Protein 9EZ5 (pdb70)

Sequence (674 aa):
MNVFRIHGDNIIECERVIDLILSKINPQKVKRGFISLSCPFIEIIFKEGHDYFHWRFDMFPGFNKNTNDRWNSNILDLLSQKGSFLYETPDVIITSLNNGKEEILMAIVFCSALQAGNQAWQRSGRAYSVGRTGYPYIYIVDFVKYELNNSDRSRKKNLRFPNPAIPYSYISHSKNTGNFIVQAYFRGEEYQPKYDKKLKFFDETIFADDIADYIIAKLQHRDTSNIEQLLINKNLKMVEFLSKNTKNDNNFTYSEWESIYNGTYRITNLPSLGRFKFRKKIAEKSLSGKVKEFNNIVQRYSVGLASSDLPFGVIRKESRNDFINDVCKLYNINDMKIIKELKEDADLIVCMLKGFKPRGDDNRPDRGALPLVAMLAGENAQIFTFIYGPLIKGAINLIDQDINKLAKRNGLWKSFVSLSDFIVLDCPIIGESYNEFRLIINKNNKESILRKTSKQQNILVDPTPNHYQENDVDTVIYSIFKYIVPNCFSGMCNPPGGDWSGLSIIDNVHEFRWLSLPRVSENGKRPDHVIQILDLFEKPLLLSIVSKEKPNDLEPKIGVQLIKYIEYLFDFTPSVQRKIAGNWEFGNKSLVPNDFILLSAGAFIDYDNLTENDYEKIFEVTGCDLLIAIKNQNNPQKWVIKFKPKNTIAEKLVNYIKLNFKSNIFDTGFFHIEG

Organism: Geobacillus stearothermophilus (NCBI:txid1422)

Radius of gyration: 27.28 Å; Cα contacts (8 Å, |Δi|>4): 1435; chains: 1; bounding box: 61×77×76 Å

Secondary structure (DSSP, 8-state):
-EEEEEEESSHHHHHHHHHHHHTT---SEEEEEESSSS-EEEEEEEEETTEEEEEEEEEEES--SSSSSSSSS-TTHHHHTTT--S----SEEEEEEETTEEEEEEEEEEESS---GGGGTTTHHHHHHHHTTTS-EEEEEEE----EETTTTEEPPP----THHHHHHHHHHHHHSS-EEEEEEE-TT--GGG-GGGTT--GGGB--HHHHHHHHHHTT---HHHHHHHHHHHHHHHHHHHTTS-SSSB--HHHHHHHHTTSS-TTS-TTTTSS-------GGG--TTHHHHHHHHHHH-EEBSBTTSSEEEE-HHHHHHHHHHHHHHHT---HHHHHHHT-SS-EEEEEE--B-TTSPBPSGGGGHHHHHHHHH-TTS-EEEEE-S-B-HHHHHHHHH-HHHHHHH-HHHHHHHHH-SEEEEEE-BTTSSS-EEEEEE-HHHHHHHHH-----------SS-SS--HHHHHHHHHHIIIIITTT-SSSSSS---EETTEEEEE-SSEEEEEES--SB-SS-B--SEEEEE-SSSSSPEEEEEEE-SSGGGS-TTHHHHHHHHHHHHHTS--SEEEES----EE--S---GGGSEEEEEEEEE-SS---HHHHHHHHHHH--SEEEEEEEETTTTEEEEEEEESSHHHHHHHHHHHHT---SSB-GGGEEE--

B-factor: mean 30.25, std 11.34, range [12.51, 135.23]

Solvent-accessible surface area: 28872 Å² total; per-residue (Å²): 127,87,20,6,14,0,4,0,62,33,1,17,8,0,4,63,0,2,27,27,2,25,79,102,12,127,23,85,141,28,102,2,0,14,53,3,1,0,0,5,20,1,39,2,36,3,87,65,61,184,80,130,37,64,4,56,2,1,0,1,0,3,12,6,127,86,64,58,58,10,11,93,36,16,7,20,37,17,4,36,9,101,2,6,39,12,156,41,46,1,18,0,0,0,0,30,53,53,141,56,67,3,44,12,28,0,0,0,1,30,22,52,16,21,56,5,41,74,74,18,26,51,120,3,2,19,0,0,0,0,0,44,12,48,38,12,1,1,18,5,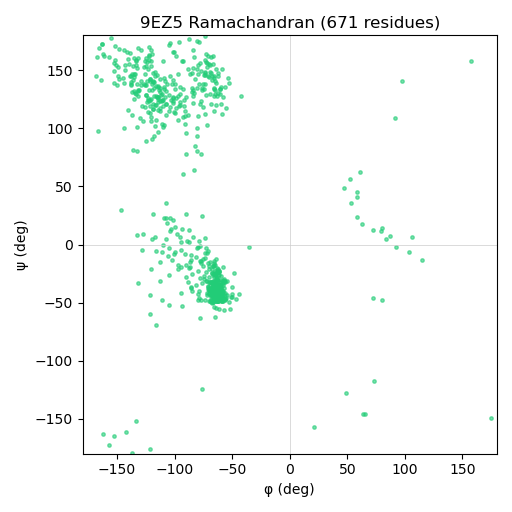1,44,0,6,39,11,68,29,79,78,106,78,21,46,99,76,104,12,98,53,5,34,6,0,4,0,4,0,9,8,10,4,15,84,86,56,72,17,13,0,0,5,2,0,50,134,2,35,2,6,21,44,183,160,21,189,88,2,151,138,18,62,83,80,0,30,14,94,22,1,4,36,0,1,4,10,45,10,28,174,117,115,9,66,114,36,43,82,93,1,20,58,39,0,18,64,0,0,48,12,5,0,130,67,46,145,74,96,63,25,3,28,26,74,18,2,74,19,23,71,94,61,85,87,147,10,27,41,8,98,39,37,38,101,13,70,0,119,30,157,30,52,156,194,14,59,33,59,96,0,133,68,0,15,62,4,0,39,122,42,1,30,1,0,2,0,12,70,7,10,0,0,1,0,30,96,138,32,4,74,69,0,0,66,38,2,11,180,30,16,118,16,120,74,61,161,56,40,145,80,2,68,79,114,31,35,0,3,0,0,0,5,45,0,7,78,106,199,11,58,17,22,109,28,12,69,0,0,0,0,0,0,1,0,7,28,14,44,93,27,17,0,0,0,0,0,6,0,18,2,80,96,39,7,2,79,36,12,84,84,68,23,64,124,3,8,172,167,37,22,0,5,34,2,0,0,2,0,0,4,0,2,1,1,4,0,36,3,74,83,78,99,181,39,51,59,54,30,36,60,3,36,123,30,4,87,31,24,29,172,127,73,50,160,112,84,108,6,86,1,61,31,60,8,102,88,20,22,83,30,1,0,20,0,0,1,20,2,0,4,36,3,0,10,36,74,11,72,14,35,145,39,99,24,43,2,8,27,101,34,1,2,0,1,28,68,156,77,39,6,14,37,0,9,24,16,21,159,53,22,173,104,2,55,63,4,52,3,5,10,6,10,75,88,48,34,171,62,30,0,0,0,0,0,10,12,61,51,120,16,141,62,5,86,93,131,6,0,64,33,1,31,96,0,0,61,30,0,9,109,43,61,1,6,0,12,85,112,106,107,57,142,53,95,46,19,110,139,67,22,83,56,109,85,25,47,31,8,0,0,0,0,0,11,15,124,109,120,33,86,151,110,55,9,118,131,10,28,83,46,1,19,0,18,0,0,0,7,0,41,17,67,90,140,98,56,52,0,16,0,56,4,58,42,93,58,104,67,0,87,122,0,4,71,39,0,78,152,57,26,147,22,143,38,7,66,34,45,32,11,91,39,100,24

Foldseek 3Di:
DWEKEKEFQFVVLSQVLVQLLCVPFPFPFWFWEAPFLQWIKIWTWGADVVRIDIYMYIYHHRFAQDQARWFVGGPCLLLLQQQLLFSAAAGIWMWTDDPQFTDTQAGEHEEAAQDADLVLLLRLSRLLSSLLRQHEYEYEYEPHDFDADQVFRDGDDDHHYQLLSLLLQLLSCVQRVHQGHYAYAHDLPPDCVPDVLCVPPDVLLHQNLVSVQSVCSVVVHDCVVSSVSRSVSSLVVSQSNQCVDDVQFFPHSVQSVCCSVPVDALQGRVCFQSAFAQEDDDPVLDADCVVVLSVLRRVAWTARGGNHQQKTKRALVRQLVSLVSVCVRVVPDDPVLSVLSNDRGMEMEGEDQQADQVAHGDSSLLRSLSSVCSRRNLPHAYEYEYEHEHEPVQVVCVVPPLVVVLVVDSNSVSCLQRHQWYWYFYDYPPDDHTDTDIDRNNVVNVVSSPDGPDDDGDDTDSGIPDDWQSSQSVVVCCLQPPQQVPDRHCPDDQNADAPAWGWDDDPWKIFIAGDQDCAHPQAGAARTWHWDPPQDVAIETEGEHEGAALVVQAFQNFVRNQVSVVSCLVHFGQWMDTPPGGIDGGDDGDDPVSYHYFYEYEYEDPPPADPVNVVVSCNRHVHQKYWYWYFDVVPTAIEIEIDGPDPVSVSVVVSSVVRSDYPRYDSVRYHYPD

Structure (mmCIF, N/CA/C/O backbone):
data_9EZ5
#
_entry.id   9EZ5
#
_cell.length_a   98.481
_cell.length_b   132.584
_cell.length_c   63.745
_cell.angle_alpha   90
_cell.angle_beta   90
_cell.angle_gamma   90
#
_symmetry.space_group_name_H-M   'P 21 21 2'
#
loop_
_entity.id
_entity.type
_entity.pdbx_description
1 polymer BsmI
2 polymer 'DNA (Bottom strand)'
3 polymer 'DNA (Top strand)'
4 non-polymer 'CHLORIDE ION'
5 non-polymer '2-(N-MORPHOLINO)-ETHANESULFONIC ACID'
6 water water
#
loop_
_atom_site.group_PDB
_atom_site.id
_atom_site.type_symbol
_atom_site.label_atom_id
_atom_site.label_alt_id
_atom_site.label_comp_id
_atom_site.label_asym_id
_atom_site.label_entity_id
_atom_site.label_seq_id
_atom_site.pdbx_PDB_ins_code
_atom_site.Cartn_x
_atom_site.Cartn_y
_atom_site.Cartn_z
_atom_site.occupancy
_atom_site.B_iso_or_equiv
_atom_site.auth_seq_id
_atom_site.auth_comp_id
_atom_site.auth_asym_id
_atom_site.auth_atom_id
_atom_site.pdbx_PDB_model_num
ATOM 1 N N . MET A 1 1 ? 26.963 -9.964 5.132 1 17.09 1 MET A N 1
ATOM 2 C CA . MET A 1 1 ? 26.676 -8.786 5.949 1 17.5 1 MET A CA 1
ATOM 3 C C . MET A 1 1 ? 26.461 -7.582 5.061 1 17.73 1 MET A C 1
ATOM 4 O O . MET A 1 1 ? 27.083 -7.494 3.997 1 19.03 1 MET A O 1
ATOM 9 N N . ASN A 1 2 ? 25.607 -6.648 5.486 1 16.19 2 ASN A N 1
ATOM 10 C CA . ASN A 1 2 ? 25.452 -5.392 4.776 1 16.16 2 ASN A CA 1
ATOM 11 C C . ASN A 1 2 ? 25.848 -4.244 5.681 1 15.78 2 ASN A C 1
ATOM 12 O O . ASN A 1 2 ? 25.577 -4.271 6.884 1 15.77 2 ASN A O 1
ATOM 17 N N . VAL A 1 3 ? 26.541 -3.253 5.116 1 15.22 3 VAL A N 1
ATOM 18 C CA . VAL A 1 3 ? 26.987 -2.103 5.892 1 15.04 3 VAL A CA 1
ATOM 19 C C . VAL A 1 3 ? 26.352 -0.834 5.345 1 15.31 3 VAL A C 1
ATOM 20 O O . VAL A 1 3 ? 26.291 -0.63 4.131 1 15.59 3 VAL A O 1
ATOM 24 N N . PHE A 1 4 ? 25.858 0.004 6.263 1 14.86 4 PHE A N 1
ATOM 25 C CA . PHE A 1 4 ? 25.236 1.289 5.995 1 14.85 4 PHE A CA 1
ATOM 26 C C . PHE A 1 4 ? 25.942 2.356 6.796 1 15.44 4 PHE A C 1
ATOM 27 O O . PHE A 1 4 ? 26.428 2.086 7.897 1 16.32 4 PHE A O 1
ATOM 35 N N . ARG A 1 5 ? 26.03 3.549 6.242 1 15.11 5 ARG A N 1
ATOM 36 C CA . ARG A 1 5 ? 26.606 4.659 6.981 1 16.22 5 ARG A CA 1
ATOM 37 C C . ARG A 1 5 ? 25.53 5.683 7.272 1 16.54 5 ARG A C 1
ATOM 38 O O . ARG A 1 5 ? 24.652 5.907 6.456 1 16.61 5 ARG A O 1
ATOM 46 N N . ILE A 1 6 ? 25.595 6.286 8.446 1 16.12 6 ILE A N 1
ATOM 47 C CA . ILE A 1 6 ? 24.68 7.331 8.852 1 15.07 6 ILE A CA 1
ATOM 48 C C . ILE A 1 6 ? 25.574 8.524 9.11 1 14.69 6 ILE A C 1
ATOM 49 O O . ILE A 1 6 ? 26.306 8.542 10.091 1 13.28 6 ILE A O 1
ATOM 54 N N . HIS A 1 7 ? 25.539 9.498 8.198 1 14.88 7 HIS A N 1
ATOM 55 C CA . HIS A 1 7 ? 26.302 10.73 8.286 1 14.97 7 HIS A CA 1
ATOM 56 C C . HIS A 1 7 ? 25.327 11.728 8.886 1 17.21 7 HIS A C 1
ATOM 57 O O . HIS A 1 7 ? 24.247 11.929 8.337 1 16.74 7 HIS A O 1
ATOM 64 N N . GLY A 1 8 ? 25.662 12.269 10.048 1 18.26 8 GLY A N 1
ATOM 65 C CA . GLY A 1 8 ? 24.766 13.185 10.727 1 19.72 8 GLY A CA 1
ATOM 66 C C . GLY A 1 8 ? 25.452 14.45 11.191 1 21.65 8 GLY A C 1
ATOM 67 O O . GLY A 1 8 ? 26.673 14.559 11.163 1 21.93 8 GLY A O 1
ATOM 68 N N . ASP A 1 9 ? 24.652 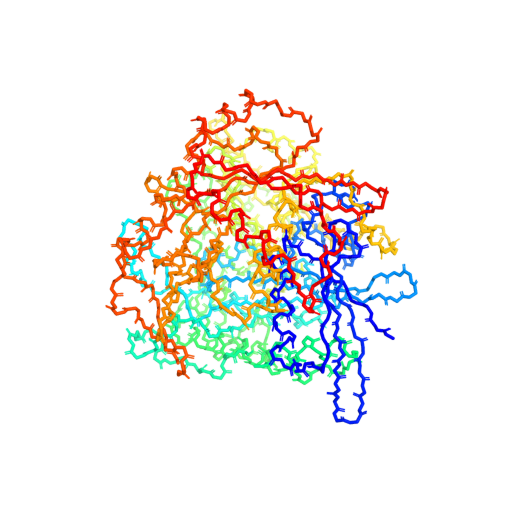15.407 11.61 1 22.79 9 ASP A N 1
ATOM 69 C CA . ASP A 1 9 ? 25.146 16.679 12.116 1 24.42 9 ASP A CA 1
ATOM 70 C C . ASP A 1 9 ? 25.838 16.479 13.484 1 22.99 9 ASP A C 1
ATOM 71 O O . ASP A 1 9 ? 26.775 17.197 13.798 1 22.76 9 ASP A O 1
ATOM 76 N N . ASN A 1 10 ? 25.42 15.453 14.246 1 21.96 10 ASN A N 1
ATOM 77 C CA . ASN A 1 10 ? 25.98 15.065 15.536 1 21.68 10 ASN A CA 1
ATOM 78 C C . ASN A 1 10 ? 25.534 13.612 15.888 1 21.77 10 ASN A C 1
ATOM 79 O O . ASN A 1 10 ? 24.716 13.032 15.173 1 21.75 10 ASN A O 1
ATOM 84 N N . ILE A 1 11 ? 26.072 13.024 16.97 1 21.77 11 ILE A N 1
ATOM 85 C CA . ILE A 1 11 ? 25.731 11.657 17.344 1 22.25 11 ILE A CA 1
ATOM 86 C C . ILE A 1 11 ? 24.241 11.483 17.666 1 22.89 11 ILE A C 1
ATOM 87 O O . ILE A 1 11 ? 23.69 10.454 17.293 1 23.31 11 ILE A O 1
ATOM 92 N N . ILE A 1 12 ? 23.558 12.496 18.27 1 22.81 12 ILE A N 1
ATOM 93 C CA . ILE A 1 12 ? 22.136 12.387 18.596 1 22.77 12 ILE A CA 1
ATOM 94 C C . ILE A 1 12 ? 21.281 12.215 17.331 1 21.56 12 ILE A C 1
ATOM 95 O O . ILE A 1 12 ? 20.392 11.383 17.325 1 20.8 12 ILE A O 1
ATOM 100 N N . GLU A 1 13 ? 21.58 12.959 16.258 1 21.58 13 GLU A N 1
ATOM 101 C CA . GLU A 1 13 ? 20.834 12.834 15.009 1 22.11 13 GLU A CA 1
ATOM 102 C C . GLU A 1 13 ? 21.053 11.435 14.4 1 22.43 13 GLU A C 1
ATOM 103 O O . GLU A 1 13 ? 20.083 10.798 13.955 1 22.7 13 GLU A O 1
ATOM 109 N N . CYS A 1 14 ? 22.31 10.937 14.425 1 21.05 14 CYS A N 1
ATOM 110 C CA . CYS A 1 14 ? 22.636 9.584 13.931 1 20.79 14 CYS A CA 1
ATOM 111 C C . CYS A 1 14 ? 21.834 8.553 14.687 1 20.98 14 CYS A C 1
ATOM 112 O O . CYS A 1 14 ? 21.151 7.723 14.07 1 21.27 14 CYS A O 1
ATOM 115 N N . GLU A 1 15 ? 21.813 8.674 16.018 1 20.66 15 GLU A N 1
ATOM 116 C CA . GLU A 1 15 ? 21.097 7.725 16.863 1 20.72 15 GLU A CA 1
ATOM 117 C C . GLU A 1 15 ? 19.588 7.772 16.709 1 21.89 15 GLU A C 1
ATOM 118 O O . GLU A 1 15 ? 18.956 6.731 16.878 1 22.28 15 GLU A O 1
ATOM 124 N N . ARG A 1 16 ? 19.015 8.91 16.274 1 22.57 16 ARG A N 1
ATOM 125 C CA . ARG A 1 16 ? 17.58 8.995 15.998 1 23.2 16 ARG A CA 1
ATOM 126 C C . ARG A 1 16 ? 17.183 8.064 14.87 1 21.55 16 ARG A C 1
ATOM 127 O O . ARG A 1 16 ? 16.118 7.473 14.935 1 21.13 16 ARG A O 1
ATOM 135 N N . VAL A 1 17 ? 18.035 7.905 13.853 1 20.6 17 VAL A N 1
ATOM 136 C CA . VAL A 1 17 ? 17.75 6.983 12.759 1 20.81 17 VAL A CA 1
ATOM 137 C C . VAL A 1 17 ? 17.772 5.525 13.26 1 20.97 17 VAL A C 1
ATOM 138 O O . VAL A 1 17 ? 16.89 4.754 12.906 1 21.48 17 VAL A O 1
ATOM 142 N N . ILE A 1 18 ? 18.751 5.171 14.122 1 20.9 18 ILE A N 1
ATOM 143 C CA . ILE A 1 18 ? 18.869 3.838 14.723 1 21.36 18 ILE A CA 1
ATOM 144 C C . ILE A 1 18 ? 17.632 3.534 15.549 1 22.23 18 ILE A C 1
ATOM 145 O O . ILE A 1 18 ? 17.079 2.462 15.407 1 22.6 18 ILE A O 1
ATOM 150 N N . ASP A 1 19 ? 17.137 4.497 16.35 1 22.59 19 ASP A N 1
ATOM 151 C CA . ASP A 1 19 ? 15.908 4.308 17.146 1 22.69 19 ASP A CA 1
ATOM 152 C C . ASP A 1 19 ? 14.711 4.043 16.267 1 21.99 19 ASP A C 1
ATOM 153 O O . ASP A 1 19 ? 13.867 3.223 16.636 1 22.85 19 ASP A O 1
ATOM 158 N N . LEU A 1 20 ? 14.611 4.709 15.107 1 20.83 20 LEU A N 1
ATOM 159 C CA . LEU A 1 20 ? 13.488 4.453 14.184 1 20.94 20 LEU A CA 1
ATOM 160 C C . LEU A 1 20 ? 13.562 3.013 13.663 1 22.12 20 LEU A C 1
ATOM 161 O O . LEU A 1 20 ? 12.556 2.318 13.624 1 22.99 20 LEU A O 1
ATOM 166 N N . ILE A 1 21 ? 14.766 2.544 13.313 1 22.09 21 ILE A N 1
ATOM 167 C CA . ILE A 1 21 ? 14.96 1.185 12.832 1 22.71 21 ILE A CA 1
ATOM 168 C C . ILE A 1 21 ? 14.608 0.19 13.942 1 23.49 21 ILE A C 1
ATOM 169 O O . ILE A 1 21 ? 13.792 -0.702 13.723 1 24.05 21 ILE A O 1
ATOM 174 N N . LEU A 1 22 ? 15.142 0.411 15.147 1 23.78 22 LEU A N 1
ATOM 175 C CA . LEU A 1 22 ? 14.921 -0.465 16.291 1 24.88 22 LEU A CA 1
ATOM 176 C C . LEU A 1 22 ? 13.48 -0.495 16.797 1 27.22 22 LEU A C 1
ATOM 177 O O . LEU A 1 22 ? 13.128 -1.429 17.52 1 27.95 22 LEU A O 1
ATOM 182 N N . SER A 1 23 ? 12.633 0.462 16.366 1 28.24 23 SER A N 1
ATOM 183 C CA . SER A 1 23 ? 11.209 0.504 16.697 1 29.25 23 SER A CA 1
ATOM 184 C C . SER A 1 23 ? 10.42 -0.586 15.929 1 30.61 23 SER A C 1
ATOM 185 O O . SER A 1 23 ? 9.326 -0.959 16.351 1 31.4 23 SER A O 1
ATOM 188 N N . LYS A 1 24 ? 10.942 -1.052 14.782 1 30.36 24 LYS A N 1
ATOM 189 C CA . LYS A 1 24 ? 10.277 -2.074 13.984 1 30.97 24 LYS A CA 1
ATOM 190 C C . LYS A 1 24 ? 11.083 -3.392 13.976 1 31.18 24 LYS A C 1
ATOM 191 O O . LYS A 1 24 ? 10.507 -4.471 13.901 1 31.01 24 LYS A O 1
ATOM 197 N N . ILE A 1 25 ? 12.406 -3.298 14.067 1 31.68 25 ILE A N 1
ATOM 198 C CA . ILE A 1 25 ? 13.261 -4.469 14.128 1 32.91 25 ILE A CA 1
ATOM 199 C C . ILE A 1 25 ? 13.426 -4.839 15.592 1 33.95 25 ILE A C 1
ATOM 200 O O . ILE A 1 25 ? 13.852 -3.987 16.381 1 34.71 25 ILE A O 1
ATOM 205 N N . ASN A 1 26 ? 13.155 -6.095 15.951 1 33.88 26 ASN A N 1
ATOM 206 C CA . ASN A 1 26 ? 13.461 -6.565 17.291 1 34.71 26 ASN A CA 1
ATOM 207 C C . ASN A 1 26 ? 14.651 -7.529 17.083 1 33.93 26 ASN A C 1
ATOM 208 O O . ASN A 1 26 ? 14.483 -8.638 16.561 1 34.19 26 ASN A O 1
ATOM 213 N N . PRO A 1 27 ? 15.873 -7.081 17.4 1 32.78 27 PRO A N 1
ATOM 214 C CA . PRO A 1 27 ? 17.047 -7.906 17.102 1 32.45 27 PRO A CA 1
ATOM 215 C C . PRO A 1 27 ? 17.29 -9.08 18.052 1 32.23 27 PRO A C 1
ATOM 216 O O . PRO A 1 27 ? 16.968 -9.02 19.233 1 33.17 27 PRO A O 1
ATOM 220 N N . GLN A 1 28 ? 17.872 -10.141 17.527 1 30.9 28 GLN A N 1
ATOM 221 C CA . GLN A 1 28 ? 18.254 -11.32 18.297 1 30.8 28 GLN A CA 1
ATOM 222 C C . GLN A 1 28 ? 19.568 -11.007 19.05 1 30.27 28 GLN A C 1
ATOM 223 O O . GLN A 1 28 ? 19.747 -11.437 20.198 1 30.06 28 GLN A O 1
ATOM 229 N N . LYS A 1 29 ? 20.51 -10.287 18.367 1 29.13 29 LYS A N 1
ATOM 230 C CA . LYS A 1 29 ? 21.807 -9.889 18.897 1 28.69 29 LYS A CA 1
ATOM 231 C C . LYS A 1 29 ? 22.106 -8.448 18.484 1 26.86 29 LYS A C 1
ATOM 232 O O . LYS A 1 29 ? 21.822 -8.05 17.351 1 26.03 29 LYS A O 1
ATOM 238 N N . VAL A 1 30 ? 22.653 -7.662 19.423 1 25.94 30 VAL A N 1
ATOM 239 C CA . VAL A 1 30 ? 23.033 -6.259 19.2 1 25.71 30 VAL A CA 1
ATOM 240 C C . VAL A 1 30 ? 24.418 -6.072 19.795 1 24.55 30 VAL A C 1
ATOM 241 O O . VAL A 1 30 ? 24.619 -6.425 20.962 1 23.62 30 VAL A O 1
ATOM 245 N N . LYS A 1 31 ? 25.352 -5.474 19.011 1 24.18 31 LYS A N 1
ATOM 246 C CA . LYS A 1 31 ? 26.699 -5.157 19.441 1 24.26 31 LYS A CA 1
ATOM 247 C C . LYS A 1 31 ? 27.012 -3.678 19.119 1 23.11 31 LYS A C 1
ATOM 248 O O . LYS A 1 31 ? 26.66 -3.172 18.051 1 22.36 31 LYS A O 1
ATOM 254 N N . ARG A 1 32 ? 27.641 -2.981 20.057 1 22.4 32 ARG A N 1
ATOM 255 C CA . ARG A 1 32 ? 28.021 -1.591 19.849 1 22.38 32 ARG A CA 1
ATOM 256 C C . ARG A 1 32 ? 29.505 -1.399 20.096 1 22.54 32 ARG A C 1
ATOM 257 O O . ARG A 1 32 ? 30.117 -2.151 20.844 1 22.09 32 ARG A O 1
ATOM 265 N N . GLY A 1 33 ? 30.074 -0.392 19.463 1 22.19 33 GLY A N 1
ATOM 266 C CA . GLY A 1 33 ? 31.487 -0.081 19.627 1 21.57 33 GLY A CA 1
ATOM 267 C C . GLY A 1 33 ? 31.923 1.029 18.695 1 20.26 33 GLY A C 1
ATOM 268 O O . GLY A 1 33 ? 31.104 1.863 18.302 1 19.45 33 GLY A O 1
ATOM 269 N N . PHE A 1 34 ? 33.186 1.007 18.268 1 18.99 34 PHE A N 1
ATOM 270 C CA . PHE A 1 34 ? 33.704 2.031 17.359 1 18.87 34 PHE A CA 1
ATOM 271 C C . PHE A 1 34 ? 34.462 1.354 16.219 1 18.77 34 PHE A C 1
ATOM 272 O O . PHE A 1 34 ? 35.23 0.44 16.478 1 18.89 34 PHE A O 1
ATOM 280 N N . ILE A 1 35 ? 34.295 1.81 14.984 1 18.45 35 ILE A N 1
ATOM 281 C CA . ILE A 1 35 ? 35.127 1.317 13.864 1 18.82 35 ILE A CA 1
ATOM 282 C C . ILE A 1 35 ? 36.405 2.195 13.716 1 18.14 35 ILE A C 1
ATOM 283 O O . ILE A 1 35 ? 37.371 1.803 13.044 1 18.02 35 ILE A O 1
ATOM 288 N N . SER A 1 36 ? 36.383 3.407 14.314 1 17.23 36 SER A N 1
ATOM 289 C CA . SER A 1 36 ? 37.453 4.387 14.37 1 17.04 36 SER A CA 1
ATOM 290 C C . SER A 1 36 ? 37.183 5.246 15.627 1 16.58 36 SER A C 1
ATOM 291 O O . SER A 1 36 ? 36.175 5.044 16.297 1 15.83 36 SER A O 1
ATOM 294 N N . LEU A 1 37 ? 38.063 6.196 15.939 1 16.38 37 LEU A N 1
ATOM 295 C CA . LEU A 1 37 ? 37.902 7.05 17.111 1 16.74 37 LEU A CA 1
ATOM 296 C C . LEU A 1 37 ? 36.673 7.944 17.026 1 16.91 37 LEU A C 1
ATOM 297 O O . LEU A 1 37 ? 36.036 8.207 18.031 1 17.58 37 LEU A O 1
ATOM 302 N N . SER A 1 38 ? 36.318 8.385 15.82 1 16.72 38 SER A N 1
ATOM 303 C CA . SER A 1 38 ? 35.192 9.291 15.552 1 16.43 38 SER A CA 1
ATOM 304 C C . SER A 1 38 ? 33.908 8.594 15.188 1 16.34 38 SER A C 1
ATOM 305 O O . SER A 1 38 ? 32.877 9.241 15.177 1 15.76 38 SER A O 1
ATOM 308 N N . CYS A 1 39 ? 33.978 7.327 14.751 1 16.23 39 CYS A N 1
ATOM 309 C CA . CYS A 1 39 ? 32.83 6.639 14.196 1 16.48 39 CYS A CA 1
ATOM 310 C C . CYS A 1 39 ? 32.327 5.472 14.997 1 15.68 39 CYS A C 1
ATOM 311 O O . CYS A 1 39 ? 32.802 4.368 14.807 1 15.05 39 CYS A O 1
ATOM 314 N N . PRO A 1 40 ? 31.307 5.677 15.834 1 15.52 40 PRO A N 1
ATOM 315 C CA . PRO A 1 40 ? 30.706 4.532 16.528 1 15.1 40 PRO A CA 1
ATOM 316 C C . PRO A 1 40 ? 29.913 3.658 15.548 1 15.11 40 PRO A C 1
ATOM 317 O O . PRO A 1 40 ? 29.552 4.096 14.443 1 14.77 40 PRO A O 1
ATOM 321 N N . PHE A 1 41 ? 29.632 2.432 15.962 1 14.89 41 PHE A N 1
ATOM 322 C CA . PHE A 1 41 ? 28.824 1.545 15.164 1 15.57 41 PHE A CA 1
ATOM 323 C C . PHE A 1 41 ? 27.792 0.844 16.034 1 15.41 41 PHE A C 1
ATOM 324 O O . PHE A 1 41 ? 27.97 0.726 17.254 1 15.65 41 PHE A O 1
ATOM 332 N N . ILE A 1 42 ? 26.743 0.329 15.373 1 14.47 42 ILE A N 1
ATOM 333 C CA . ILE A 1 42 ? 25.774 -0.593 15.942 1 14.51 42 ILE A CA 1
ATOM 334 C C . ILE A 1 42 ? 25.63 -1.73 14.946 1 15.4 42 ILE A C 1
ATOM 335 O O . ILE A 1 42 ? 25.436 -1.492 13.752 1 15.44 42 ILE A O 1
ATOM 340 N N . GLU A 1 43 ? 25.788 -2.959 15.436 1 16.01 43 GLU A N 1
ATOM 341 C CA . GLU A 1 43 ? 25.707 -4.186 14.662 1 17.48 43 GLU A CA 1
ATOM 342 C C . GLU A 1 43 ? 24.492 -4.983 15.15 1 18.88 43 GLU A C 1
ATOM 343 O O . GLU A 1 43 ? 24.327 -5.205 16.35 1 18.76 43 GLU A O 1
ATOM 349 N N . ILE A 1 44 ? 23.616 -5.37 14.227 1 19.66 44 ILE A N 1
ATOM 350 C CA . ILE A 1 44 ? 22.407 -6.119 14.581 1 20.63 44 ILE A CA 1
ATOM 351 C C . ILE A 1 44 ? 22.229 -7.387 13.75 1 21.66 44 ILE A C 1
ATOM 352 O O . ILE A 1 44 ? 22.523 -7.42 12.54 1 21.34 44 ILE A O 1
ATOM 357 N N . ILE A 1 45 ? 21.761 -8.445 14.442 1 21.93 45 ILE A N 1
ATOM 358 C CA . ILE A 1 45 ? 21.384 -9.709 13.844 1 22.75 45 ILE A CA 1
ATOM 359 C C . ILE A 1 45 ? 19.899 -9.766 14.098 1 21.64 45 ILE A C 1
ATOM 360 O O . ILE A 1 45 ? 19.459 -9.631 15.244 1 21.41 45 ILE A O 1
ATOM 365 N N . PHE A 1 46 ? 19.121 -9.894 13.036 1 20.52 46 PHE A N 1
ATOM 366 C CA . PHE A 1 46 ? 17.673 -9.982 13.157 1 19.74 46 PHE A CA 1
ATOM 367 C C . PHE A 1 46 ? 17.108 -10.947 12.109 1 18.92 46 PHE A C 1
ATOM 368 O O . PHE A 1 46 ? 17.817 -11.328 11.184 1 18.39 46 PHE A O 1
ATOM 376 N N . LYS A 1 47 ? 15.84 -11.334 12.245 1 18.96 47 LYS A N 1
ATOM 377 C CA . LYS A 1 47 ? 15.219 -12.222 11.275 1 19.56 47 LYS A CA 1
ATOM 378 C C . LYS A 1 47 ? 13.832 -11.783 10.897 1 19.84 47 LYS A C 1
ATOM 379 O O . LYS A 1 47 ? 13.159 -11.095 11.66 1 20.77 47 LYS A O 1
ATOM 385 N N . GLU A 1 48 ? 13.413 -12.162 9.7 1 18.99 48 GLU A N 1
ATOM 386 C CA . GLU A 1 48 ? 12.081 -11.948 9.186 1 18.94 48 GLU A CA 1
ATOM 387 C C . GLU A 1 48 ? 11.655 -13.365 8.945 1 19.17 48 GLU A C 1
ATOM 388 O O . GLU A 1 48 ? 12.003 -13.965 7.917 1 18.9 48 GLU A O 1
ATOM 394 N N . GLY A 1 49 ? 11.039 -13.947 9.965 1 19.1 49 GLY A N 1
ATOM 395 C CA . GLY A 1 49 ? 10.633 -15.344 9.917 1 19.01 49 GLY A CA 1
ATOM 396 C C . GLY A 1 49 ? 11.838 -16.241 10.041 1 18.99 49 GLY A C 1
ATOM 397 O O . GLY A 1 49 ? 12.515 -16.215 11.067 1 19.63 49 GLY A O 1
ATOM 398 N N . HIS A 1 50 ? 12.107 -17.051 8.991 1 18.19 50 HIS A N 1
ATOM 399 C CA . HIS A 1 50 ? 13.276 -17.921 8.89 1 18.15 50 HIS A CA 1
ATOM 400 C C . HIS A 1 50 ? 14.515 -17.162 8.276 1 18.42 50 HIS A C 1
ATOM 401 O O . HIS A 1 50 ? 15.627 -17.679 8.355 1 19.12 50 HIS A O 1
ATOM 408 N N . ASP A 1 51 ? 14.298 -16.032 7.577 1 17.86 51 ASP A N 1
ATOM 409 C CA . ASP A 1 51 ? 15.344 -15.242 6.897 1 18.79 51 ASP A CA 1
ATOM 410 C C . ASP A 1 51 ? 16.164 -14.315 7.824 1 18.9 51 ASP A C 1
ATOM 411 O O . ASP A 1 51 ? 15.667 -13.277 8.264 1 18.39 51 ASP A O 1
ATOM 416 N N . TYR A 1 52 ? 17.452 -14.64 8.036 1 18.63 52 TYR A N 1
ATOM 417 C CA . TYR A 1 52 ? 18.31 -13.824 8.89 1 18.99 52 TYR A CA 1
ATOM 418 C C . TYR A 1 52 ? 19.003 -12.697 8.127 1 18.51 52 TYR A C 1
ATOM 419 O O . TYR A 1 52 ? 19.284 -12.823 6.934 1 18.44 52 TYR A O 1
ATOM 428 N N . PHE A 1 53 ? 19.281 -11.607 8.83 1 17.95 53 PHE A N 1
ATOM 429 C CA . PHE A 1 53 ? 19.974 -10.44 8.298 1 19.06 53 PHE A CA 1
ATOM 430 C C . PHE A 1 53 ? 21.021 -9.983 9.286 1 18.86 53 PHE A C 1
ATOM 431 O O . PHE A 1 53 ? 20.826 -10.062 10.5 1 20 53 PHE A O 1
ATOM 439 N N . HIS A 1 54 ? 22.143 -9.515 8.765 1 16.92 54 HIS A N 1
ATOM 440 C CA . HIS A 1 54 ? 23.238 -9.05 9.582 1 16.01 54 HIS A CA 1
ATOM 441 C C . HIS A 1 54 ? 23.595 -7.691 9.032 1 15 54 HIS A C 1
ATOM 442 O O . HIS A 1 54 ? 24.068 -7.601 7.901 1 14.92 54 HIS A O 1
ATOM 449 N N . TRP A 1 55 ? 23.278 -6.626 9.797 1 13.59 55 TRP A N 1
ATOM 450 C CA . TRP A 1 55 ? 23.544 -5.273 9.383 1 14.39 55 TRP A CA 1
ATOM 451 C C . TRP A 1 55 ? 24.476 -4.567 10.332 1 14.73 55 TRP A C 1
ATOM 452 O O . TRP A 1 55 ? 24.397 -4.762 11.546 1 15.45 55 TRP A O 1
ATOM 463 N N . ARG A 1 56 ? 25.287 -3.671 9.786 1 13.92 56 ARG A N 1
ATOM 464 C CA . ARG A 1 56 ? 26.14 -2.826 10.61 1 13.35 56 ARG A CA 1
ATOM 465 C C . ARG A 1 56 ? 25.959 -1.376 10.119 1 14.15 56 ARG A C 1
ATOM 466 O O . ARG A 1 56 ? 25.902 -1.121 8.911 1 14.33 56 ARG A O 1
ATOM 474 N N . PHE A 1 57 ? 25.762 -0.463 11.072 1 13.74 57 PHE A N 1
ATOM 475 C CA . PHE A 1 57 ? 25.554 0.947 10.83 1 14.3 57 PHE A CA 1
ATOM 476 C C . PHE A 1 57 ? 26.76 1.68 11.417 1 15.35 57 PHE A C 1
ATOM 477 O O . PHE A 1 57 ? 27.005 1.608 12.626 1 15.84 57 PHE A O 1
ATOM 485 N N . ASP A 1 58 ? 27.537 2.342 10.547 1 14.98 58 ASP A N 1
ATOM 486 C CA . ASP A 1 58 ? 28.718 3.089 10.947 1 14.46 58 ASP A CA 1
ATOM 487 C C . ASP A 1 58 ? 28.302 4.559 10.922 1 15.33 58 ASP A C 1
ATOM 488 O O . ASP A 1 58 ? 27.747 5.04 9.935 1 15.64 58 ASP A O 1
ATOM 493 N N . MET A 1 59 ? 28.479 5.238 12.044 1 15.28 59 MET A N 1
ATOM 494 C CA . MET A 1 59 ? 28.016 6.605 12.208 1 16.04 59 MET A CA 1
ATOM 495 C C . MET A 1 59 ? 29.11 7.625 12.022 1 16.88 59 MET A C 1
ATOM 496 O O . MET A 1 59 ? 30.183 7.451 12.563 1 18.32 59 MET A O 1
ATOM 501 N N . PHE A 1 60 ? 28.85 8.682 11.25 1 16.74 60 PHE A N 1
ATOM 502 C CA . PHE A 1 60 ? 29.817 9.758 10.97 1 16.32 60 PHE A CA 1
ATOM 503 C C . PHE A 1 60 ? 29.269 11.096 11.501 1 16.8 60 PHE A C 1
ATOM 504 O O . PHE A 1 60 ? 28.558 11.822 10.807 1 15.7 60 PHE A O 1
ATOM 512 N N . PRO A 1 61 ? 29.631 11.452 12.739 1 18.18 61 PRO A N 1
ATOM 513 C CA . PRO A 1 61 ? 29.091 12.68 13.342 1 18.43 61 PRO A CA 1
ATOM 514 C C . PRO A 1 61 ? 29.842 13.962 12.982 1 18.58 61 PRO A C 1
ATOM 515 O O . PRO A 1 61 ? 31.045 14.035 13.139 1 18.79 61 PRO A O 1
ATOM 519 N N . GLY A 1 62 ? 29.091 14.987 12.577 1 18.18 62 GLY A N 1
ATOM 520 C CA . GLY A 1 62 ? 29.631 16.286 12.234 1 17.67 62 GLY A CA 1
ATOM 521 C C . GLY A 1 62 ? 29.954 16.393 10.768 1 18.46 62 GLY A C 1
ATOM 522 O O . GLY A 1 62 ? 30.929 15.792 10.313 1 20.64 62 GLY A O 1
ATOM 523 N N . PHE A 1 63 ? 29.175 17.178 10.023 1 17.76 63 PHE A N 1
ATOM 524 C CA . PHE A 1 63 ? 29.428 17.354 8.603 1 18.28 63 PHE A CA 1
ATOM 525 C C . PHE A 1 63 ? 30.582 18.32 8.344 1 20.24 63 PHE A C 1
ATOM 526 O O . PHE A 1 63 ? 30.865 19.205 9.164 1 19.82 63 PHE A O 1
ATOM 534 N N . ASN A 1 64 ? 31.21 18.194 7.17 1 21.59 64 ASN A N 1
ATOM 535 C CA . ASN A 1 64 ? 32.227 19.161 6.742 1 23.17 64 ASN A CA 1
ATOM 536 C C . ASN A 1 64 ? 31.533 20.456 6.334 1 27.27 64 ASN A C 1
ATOM 537 O O . ASN A 1 64 ? 30.436 20.425 5.752 1 26.88 64 ASN A O 1
ATOM 542 N N . LYS A 1 65 ? 32.212 21.575 6.541 1 30.72 65 LYS A N 1
ATOM 543 C CA . LYS A 1 65 ? 31.761 22.865 6.015 1 34.95 65 LYS A CA 1
ATOM 544 C C . LYS A 1 65 ? 32.464 23.147 4.621 1 38.79 65 LYS A C 1
ATOM 545 O O . LYS A 1 65 ? 32.222 24.197 4.035 1 39.36 65 LYS A O 1
ATOM 551 N N . ASN A 1 66 ? 33.303 22.195 4.096 1 40.86 66 ASN A N 1
ATOM 552 C CA . ASN A 1 66 ? 34.004 22.255 2.797 1 42.85 66 ASN A CA 1
ATOM 553 C C . ASN A 1 66 ? 34.487 20.821 2.344 1 42.96 66 ASN A C 1
ATOM 554 O O . ASN A 1 66 ? 33.956 19.837 2.848 1 43.48 66 ASN A O 1
ATOM 559 N N . THR A 1 67 ? 35.426 20.686 1.379 1 42.34 67 THR A N 1
ATOM 560 C CA . THR A 1 67 ? 35.82 19.36 0.876 1 41.95 67 THR A CA 1
ATOM 561 C C . THR A 1 67 ? 36.716 18.525 1.82 1 40.73 67 THR A C 1
ATOM 562 O O . THR A 1 67 ? 36.671 17.302 1.732 1 40.44 67 THR A O 1
ATOM 564 N N . ASN A 1 68 ? 37.519 19.16 2.709 1 39.4 68 ASN A N 1
ATOM 565 C CA . ASN A 1 68 ? 38.384 18.393 3.614 1 38.07 68 ASN A CA 1
ATOM 566 C C . ASN A 1 68 ? 38.582 19.04 4.989 1 36.33 68 ASN A C 1
ATOM 567 O O . ASN A 1 68 ? 39.599 18.812 5.626 1 37.06 68 ASN A O 1
ATOM 569 N N . ASP A 1 69 ? 37.587 19.794 5.449 1 34.35 69 ASP A N 1
ATOM 570 C CA . ASP A 1 69 ? 37.482 20.475 6.743 1 33.16 69 ASP A CA 1
ATOM 571 C C . ASP A 1 69 ? 37.613 19.491 7.958 1 30.68 69 ASP A C 1
ATOM 572 O O . ASP A 1 69 ? 38.436 19.682 8.847 1 30.83 69 ASP A O 1
ATOM 577 N N . ARG A 1 70 ? 36.765 18.469 8.009 1 28.17 70 ARG A N 1
ATOM 578 C CA . ARG A 1 70 ? 36.768 17.479 9.079 1 26.04 70 ARG A CA 1
ATOM 579 C C . ARG A 1 70 ? 37.13 16.13 8.448 1 24.52 70 ARG A C 1
ATOM 580 O O . ARG A 1 70 ? 38.234 15.644 8.622 1 24.2 70 ARG A O 1
ATOM 588 N N . TRP A 1 71 ? 36.236 15.577 7.641 1 23.19 71 TRP A N 1
ATOM 589 C CA . TRP A 1 71 ? 36.436 14.333 6.925 1 21.66 71 TRP A CA 1
ATOM 590 C C . TRP A 1 71 ? 37.27 14.603 5.655 1 22.05 71 TRP A C 1
ATOM 591 O O . TRP A 1 71 ? 37.211 15.696 5.1 1 21.74 71 TRP A O 1
ATOM 602 N N . ASN A 1 72 ? 38.047 13.597 5.205 1 22.84 72 ASN A N 1
ATOM 603 C CA . ASN A 1 72 ? 38.947 13.649 4.047 1 23.82 72 ASN A CA 1
ATOM 604 C C . ASN A 1 72 ? 38.196 13.86 2.74 1 23.85 72 ASN A C 1
ATOM 605 O O . ASN A 1 72 ? 38.744 14.445 1.814 1 24.69 72 ASN A O 1
ATOM 610 N N . SER A 1 73 ? 36.918 13.462 2.685 1 22.96 73 SER A N 1
ATOM 611 C CA . SER A 1 73 ? 36.026 13.756 1.575 1 22.06 73 SER A CA 1
ATOM 612 C C . SER A 1 73 ? 34.634 14.109 2.122 1 20.92 73 SER A C 1
ATOM 613 O O . SER A 1 73 ? 34.307 13.768 3.257 1 20.69 73 SER A O 1
ATOM 616 N N . ASN A 1 74 ? 33.86 14.877 1.35 1 20.16 74 ASN A N 1
ATOM 617 C CA . ASN A 1 74 ? 32.573 15.369 1.766 1 19.53 74 ASN A CA 1
ATOM 618 C C . ASN A 1 74 ? 31.458 14.52 1.181 1 19.76 74 ASN A C 1
ATOM 619 O O . ASN A 1 74 ? 31.227 14.575 -0.031 1 19.63 74 ASN A O 1
ATOM 624 N N . ILE A 1 75 ? 30.708 13.784 2.045 1 19.26 75 ILE A N 1
ATOM 625 C CA . ILE A 1 75 ? 29.56 13.007 1.594 1 19.07 75 ILE A CA 1
ATOM 626 C C . ILE A 1 75 ? 28.527 13.904 0.862 1 19.05 75 ILE A C 1
ATOM 627 O O . ILE A 1 75 ? 27.873 13.448 -0.084 1 19.7 75 ILE A O 1
ATOM 632 N N . LEU A 1 76 ? 28.421 15.176 1.273 1 18.33 76 LEU A N 1
ATOM 633 C CA . LEU A 1 76 ? 27.486 16.139 0.687 1 18.31 76 LEU A CA 1
ATOM 634 C C . LEU A 1 76 ? 27.752 16.393 -0.786 1 18.97 76 LEU A C 1
ATOM 635 O O . LEU A 1 76 ? 26.842 16.827 -1.478 1 18.89 76 LEU A O 1
ATOM 640 N N . ASP A 1 77 ? 29 16.146 -1.275 1 19.6 77 ASP A N 1
ATOM 641 C CA . ASP A 1 77 ? 29.372 16.277 -2.693 1 20.26 77 ASP A CA 1
ATOM 642 C C . ASP A 1 77 ? 28.513 15.347 -3.566 1 19.46 77 ASP A C 1
ATOM 643 O O . ASP A 1 77 ? 28.298 15.645 -4.739 1 18.87 77 ASP A O 1
ATOM 648 N N . LEU A 1 78 ? 28.014 14.231 -3.004 1 19.02 78 LEU A N 1
ATOM 649 C CA . LEU A 1 78 ? 27.127 13.35 -3.762 1 19.31 78 LEU A CA 1
ATOM 650 C C . LEU A 1 78 ? 25.811 14.059 -4.119 1 19.27 78 LEU A C 1
ATOM 651 O O . LEU A 1 78 ? 25.23 13.752 -5.162 1 19.89 78 LEU A O 1
ATOM 656 N N . LEU A 1 79 ? 25.368 15.033 -3.287 1 18.38 79 LEU A N 1
ATOM 657 C CA . LEU A 1 79 ? 24.163 15.799 -3.555 1 18.56 79 LEU A CA 1
ATOM 658 C C . LEU A 1 79 ? 24.487 16.895 -4.604 1 19.4 79 LEU A C 1
ATOM 659 O O . LEU A 1 79 ? 23.767 17.043 -5.593 1 18.9 79 LEU A O 1
ATOM 664 N N . SER A 1 80 ? 25.595 17.618 -4.428 1 19.87 80 SER A N 1
ATOM 665 C CA . SER A 1 80 ? 26.002 18.662 -5.385 1 21.16 80 SER A CA 1
ATOM 666 C C . SER A 1 80 ? 26.189 18.076 -6.807 1 21.23 80 SER A C 1
ATOM 667 O O . SER A 1 80 ? 25.894 18.767 -7.793 1 21.8 80 SER A O 1
ATOM 670 N N . GLN A 1 81 ? 26.683 16.827 -6.898 1 19.88 81 GLN A N 1
ATOM 671 C CA . GLN A 1 81 ? 26.899 16.115 -8.161 1 20.91 81 GLN A CA 1
ATOM 672 C C . GLN A 1 81 ? 25.605 15.825 -8.898 1 21.87 81 GLN A C 1
ATOM 673 O O . GLN A 1 81 ? 25.644 15.584 -10.103 1 22.43 81 GLN A O 1
ATOM 679 N N . LYS A 1 82 ? 24.483 15.734 -8.169 1 21.65 82 LYS A N 1
ATOM 680 C CA . LYS A 1 82 ? 23.184 15.472 -8.764 1 21.75 82 LYS A CA 1
ATOM 681 C C . LYS A 1 82 ? 22.289 16.729 -8.873 1 21.51 82 LYS A C 1
ATOM 682 O O . LYS A 1 82 ? 21.1 16.606 -9.159 1 22.75 82 LYS A O 1
ATOM 688 N N . GLY A 1 83 ? 22.86 17.923 -8.688 1 19.97 83 GLY A N 1
ATOM 689 C CA . GLY A 1 83 ? 22.096 19.15 -8.829 1 19.27 83 GLY A CA 1
ATOM 690 C C . GLY A 1 83 ? 21.715 19.903 -7.571 1 18.88 83 GLY A C 1
ATOM 691 O O . GLY A 1 83 ? 20.98 20.892 -7.668 1 18.24 83 GLY A O 1
ATOM 692 N N . SER A 1 84 ? 22.205 19.478 -6.384 1 18.87 84 SER A N 1
ATOM 693 C CA . SER A 1 84 ? 21.909 20.256 -5.171 1 19.49 84 SER A CA 1
ATOM 694 C C . SER A 1 84 ? 22.882 21.464 -5.115 1 21.01 84 SER A C 1
ATOM 695 O O . SER A 1 84 ? 23.897 21.42 -4.416 1 21.32 84 SER A O 1
ATOM 698 N N . PHE A 1 85 ? 22.575 22.536 -5.868 1 21.74 85 PHE A N 1
ATOM 699 C CA . PHE A 1 85 ? 23.465 23.697 -5.966 1 22.6 85 PHE A CA 1
ATOM 700 C C . PHE A 1 85 ? 23.353 24.697 -4.809 1 23.76 85 PHE A C 1
ATOM 701 O O . PHE A 1 85 ? 24.168 25.612 -4.748 1 23.65 85 PHE A O 1
ATOM 709 N N . LEU A 1 86 ? 22.34 24.577 -3.934 1 24.7 86 LEU A N 1
ATOM 710 C CA . LEU A 1 86 ? 22.262 25.479 -2.784 1 26.62 86 LEU A CA 1
ATOM 711 C C . LEU A 1 86 ? 23.142 24.922 -1.684 1 30.35 86 LEU A C 1
ATOM 712 O O . LEU A 1 86 ? 23.425 23.717 -1.659 1 30.23 86 LEU A O 1
ATOM 717 N N . TYR A 1 87 ? 23.663 25.791 -0.822 1 33.57 87 TYR A N 1
ATOM 718 C CA . TYR A 1 87 ? 24.567 25.336 0.25 1 37.39 87 TYR A CA 1
ATOM 719 C C . TYR A 1 87 ? 23.612 24.857 1.312 1 38.45 87 TYR A C 1
ATOM 720 O O . TYR A 1 87 ? 23.179 25.662 2.149 1 39.01 87 TYR A O 1
ATOM 729 N N . GLU A 1 88 ? 23.158 23.575 1.191 1 37.92 88 GLU A N 1
ATOM 730 C CA . GLU A 1 88 ? 22.121 23.034 2.083 1 36.56 88 GLU A CA 1
ATOM 731 C C . GLU A 1 88 ? 22.477 21.718 2.634 1 35 88 GLU A C 1
ATOM 732 O O . GLU A 1 88 ? 22.912 20.821 1.907 1 36.21 88 GLU A O 1
ATOM 738 N N . THR A 1 89 ? 22.305 21.586 3.939 1 32.72 89 THR A N 1
ATOM 739 C CA . THR A 1 89 ? 22.682 20.362 4.625 1 30.97 89 THR A CA 1
ATOM 740 C C . THR A 1 89 ? 21.496 19.76 5.359 1 27.65 89 THR A C 1
ATOM 741 O O . THR A 1 89 ? 20.894 20.414 6.215 1 27.32 89 THR A O 1
ATOM 745 N N . PRO A 1 90 ? 21.165 18.492 5.077 1 25.03 90 PRO A N 1
ATOM 746 C CA . PRO A 1 90 ? 20.114 17.834 5.875 1 23.27 90 PRO A CA 1
ATOM 747 C C . PRO A 1 90 ? 20.626 17.485 7.288 1 21.31 90 PRO A C 1
ATOM 748 O O . PRO A 1 90 ? 21.797 17.73 7.596 1 21.29 90 PRO A O 1
ATOM 752 N N . ASP A 1 91 ? 19.783 16.887 8.14 1 19.79 91 ASP A N 1
ATOM 753 C CA . ASP A 1 91 ? 20.24 16.451 9.458 1 18.91 91 ASP A CA 1
ATOM 754 C C . ASP A 1 91 ? 21 15.128 9.366 1 19.07 91 ASP A C 1
ATOM 755 O O . ASP A 1 91 ? 22.039 14.976 10.004 1 19.59 91 ASP A O 1
ATOM 760 N N . VAL A 1 92 ? 20.488 14.17 8.559 1 18 92 VAL A N 1
ATOM 761 C CA . VAL A 1 92 ? 21.125 12.86 8.362 1 17.24 92 VAL A CA 1
ATOM 762 C C . VAL A 1 92 ? 21.125 12.493 6.879 1 16.44 92 VAL A C 1
ATOM 763 O O . VAL A 1 92 ? 20.173 12.8 6.175 1 16.88 92 VAL A O 1
ATOM 767 N N . ILE A 1 93 ? 22.157 11.786 6.422 1 15.7 93 ILE A N 1
ATOM 768 C CA . ILE A 1 93 ? 22.227 11.146 5.115 1 15.57 93 ILE A CA 1
ATOM 769 C C . ILE A 1 93 ? 22.485 9.658 5.408 1 14.66 93 ILE A C 1
ATOM 770 O O . ILE A 1 93 ? 23.481 9.351 6.059 1 14.87 93 ILE A O 1
ATOM 775 N N . ILE A 1 94 ? 21.672 8.746 4.881 1 14.13 94 ILE A N 1
ATOM 776 C CA . ILE A 1 94 ? 21.9 7.312 5.048 1 14.3 94 ILE A CA 1
ATOM 777 C C . ILE A 1 94 ? 22.429 6.747 3.755 1 15.42 94 ILE A C 1
ATOM 778 O O . ILE A 1 94 ? 21.84 7 2.715 1 15.49 94 ILE A O 1
ATOM 783 N N . THR A 1 95 ? 23.558 5.998 3.802 1 15.35 95 THR A N 1
ATOM 784 C CA . THR A 1 95 ? 24.153 5.427 2.601 1 15.91 95 THR A CA 1
ATOM 785 C C . THR A 1 95 ? 24.275 3.894 2.675 1 17.06 95 THR A C 1
ATOM 786 O O . THR A 1 95 ? 24.256 3.303 3.746 1 16.83 95 THR A O 1
ATOM 790 N N . SER A 1 96 ? 24.39 3.265 1.524 1 18.08 96 SER A N 1
ATOM 791 C CA . SER A 1 96 ? 24.652 1.854 1.395 1 19.49 96 SER A CA 1
ATOM 792 C C . SER A 1 96 ? 26.105 1.728 0.917 1 20.9 96 SER A C 1
ATOM 793 O O . SER A 1 96 ? 26.5 2.425 -0.021 1 20.99 96 SER A O 1
ATOM 796 N N . LEU A 1 97 ? 26.903 0.858 1.544 1 21.96 97 LEU A N 1
ATOM 797 C CA . LEU A 1 97 ? 28.279 0.616 1.108 1 24.1 97 LEU A CA 1
ATOM 798 C C . LEU A 1 97 ? 28.31 -0.563 0.114 1 25.37 97 LEU A C 1
ATOM 799 O O . LEU A 1 97 ? 27.941 -1.678 0.472 1 24.92 97 LEU A O 1
ATOM 804 N N . ASN A 1 98 ? 28.764 -0.328 -1.106 1 26.94 98 ASN A N 1
ATOM 805 C CA . ASN A 1 98 ? 28.918 -1.379 -2.115 1 29.33 98 ASN A CA 1
ATOM 806 C C . ASN A 1 98 ? 30.062 -1.037 -3.076 1 30.79 98 ASN A C 1
ATOM 807 O O . ASN A 1 98 ? 30.187 0.103 -3.526 1 31.04 98 ASN A O 1
ATOM 809 N N . ASN A 1 99 ? 30.876 -2.044 -3.396 1 31.45 99 ASN A N 1
ATOM 810 C CA . ASN A 1 99 ? 32.059 -1.985 -4.26 1 32.08 99 ASN A CA 1
ATOM 811 C C . ASN A 1 99 ? 32.985 -0.813 -3.932 1 29.99 99 ASN A C 1
ATOM 812 O O . ASN A 1 99 ? 33.442 -0.108 -4.83 1 30.11 99 ASN A O 1
ATOM 817 N N . GLY A 1 100 ? 33.305 -0.663 -2.655 1 28.43 100 GLY A N 1
ATOM 818 C CA . GLY A 1 100 ? 34.244 0.352 -2.192 1 28.06 100 GLY A CA 1
ATOM 819 C C . GLY A 1 100 ? 33.761 1.783 -2.21 1 27.14 100 GLY A C 1
ATOM 820 O O . GLY A 1 100 ? 34.566 2.706 -2.035 1 28.21 100 GLY A O 1
ATOM 821 N N . LYS A 1 101 ? 32.45 1.994 -2.4 1 25.43 101 LYS A N 1
ATOM 822 C CA . LYS A 1 101 ? 31.905 3.344 -2.421 1 23.93 101 LYS A CA 1
ATOM 823 C C . LYS A 1 101 ? 30.527 3.425 -1.711 1 21.65 101 LYS A C 1
ATOM 824 O O . LYS A 1 101 ? 29.884 2.4 -1.429 1 20.36 101 LYS A O 1
ATOM 830 N N . GLU A 1 102 ? 30.084 4.656 -1.419 1 20.01 102 GLU A N 1
ATOM 831 C CA . GLU A 1 102 ? 28.815 4.905 -0.764 1 18.92 102 GLU A CA 1
ATOM 832 C C . GLU A 1 102 ? 27.773 5.347 -1.766 1 19.21 102 GLU A C 1
ATOM 833 O O . GLU A 1 102 ? 28.081 6.104 -2.693 1 19.28 102 GLU A O 1
ATOM 839 N N . GLU A 1 103 ? 26.532 4.88 -1.574 1 18.37 103 GLU A N 1
ATOM 840 C CA . GLU A 1 103 ? 25.417 5.266 -2.413 1 18.71 103 GLU A CA 1
ATOM 841 C C . GLU A 1 103 ? 24.341 5.833 -1.48 1 18.93 103 GLU A C 1
ATOM 842 O O . GLU A 1 103 ? 23.898 5.123 -0.578 1 19.64 103 GLU A O 1
ATOM 844 N N . ILE A 1 104 ? 23.91 7.079 -1.692 1 17.74 104 ILE A N 1
ATOM 845 C CA . ILE A 1 104 ? 22.868 7.673 -0.855 1 16.91 104 ILE A CA 1
ATOM 846 C C . ILE A 1 104 ? 21.51 6.95 -1.006 1 16.5 104 ILE A C 1
ATOM 847 O O . ILE A 1 104 ? 21.077 6.674 -2.121 1 17.26 104 ILE A O 1
ATOM 852 N N . LEU A 1 105 ? 20.891 6.582 0.122 1 15.34 105 LEU A N 1
ATOM 853 C CA . LEU A 1 105 ? 19.563 5.976 0.164 1 15.59 105 LEU A CA 1
ATOM 854 C C . LEU A 1 105 ? 18.506 7.075 0.4 1 14.75 105 LEU A C 1
ATOM 855 O O . LEU A 1 105 ? 17.434 7.048 -0.215 1 14.72 105 LEU A O 1
ATOM 860 N N . MET A 1 106 ? 18.808 8.025 1.3 1 13.4 106 MET A N 1
ATOM 861 C CA . MET A 1 106 ? 17.902 9.133 1.612 1 13.25 106 MET A CA 1
ATOM 862 C C . MET A 1 106 ? 18.591 10.238 2.427 1 12.9 106 MET A C 1
ATOM 863 O O . MET A 1 106 ? 19.615 10.014 3.066 1 12.55 106 MET A O 1
ATOM 868 N N . ALA A 1 107 ? 17.984 11.429 2.422 1 12.67 107 ALA A N 1
ATOM 869 C CA . ALA A 1 107 ? 18.383 12.545 3.248 1 13.33 107 ALA A CA 1
ATOM 870 C C . ALA A 1 107 ? 17.179 12.755 4.201 1 14.39 107 ALA A C 1
ATOM 871 O O . ALA A 1 107 ? 16.029 12.702 3.771 1 13.96 107 ALA A O 1
ATOM 873 N N . ILE A 1 108 ? 17.444 12.966 5.481 1 14.71 108 ILE A N 1
ATOM 874 C CA . ILE A 1 108 ? 16.41 13.174 6.476 1 15.14 108 ILE A CA 1
ATOM 875 C C . ILE A 1 108 ? 16.67 14.457 7.256 1 14.91 108 ILE A C 1
ATOM 876 O O . ILE A 1 108 ? 17.813 14.768 7.615 1 14.1 108 ILE A O 1
ATOM 881 N N . VAL A 1 109 ? 15.599 15.222 7.5 1 15.42 109 VAL A N 1
ATOM 882 C CA . VAL A 1 109 ? 15.655 16.4 8.323 1 16.46 109 VAL A CA 1
ATOM 883 C C . VAL A 1 109 ? 14.635 16.206 9.461 1 18.04 109 VAL A C 1
ATOM 884 O O . VAL A 1 109 ? 13.518 15.752 9.223 1 17.92 109 VAL A O 1
ATOM 888 N N . PHE A 1 110 ? 15.037 16.479 10.696 1 19.62 110 PHE A N 1
ATOM 889 C CA . PHE A 1 110 ? 14.173 16.383 11.86 1 22.21 110 PHE A CA 1
ATOM 890 C C . PHE A 1 110 ? 13.879 17.795 12.366 1 25.2 110 PHE A C 1
ATOM 891 O O . PHE A 1 110 ? 14.81 18.58 12.552 1 26.5 110 PHE A O 1
ATOM 899 N N . CYS A 1 111 ? 12.618 18.1 12.664 1 26.65 111 CYS A N 1
ATOM 900 C CA . CYS A 1 111 ? 12.214 19.396 13.185 1 29.23 111 CYS A CA 1
ATOM 901 C C . CYS A 1 111 ? 11.323 19.187 14.423 1 32.63 111 CYS A C 1
ATOM 902 O O . CYS A 1 111 ? 10.397 18.365 14.4 1 32.64 111 CYS A O 1
ATOM 905 N N . SER A 1 112 ? 11.594 19.917 15.515 1 35.23 112 SER A N 1
ATOM 906 C CA . SER A 1 112 ? 10.816 19.741 16.758 1 37.98 112 SER A CA 1
ATOM 907 C C . SER A 1 112 ? 9.363 20.236 16.728 1 39.5 112 SER A C 1
ATOM 908 O O . SER A 1 112 ? 8.542 19.836 17.573 1 39.96 112 SER A O 1
ATOM 911 N N . ALA A 1 113 ? 9.052 21.14 15.791 1 39.45 113 ALA A N 1
ATOM 912 C CA . ALA A 1 113 ? 7.716 21.73 15.717 1 39.01 113 ALA A CA 1
ATOM 913 C C . ALA A 1 113 ? 7.381 22.162 14.327 1 38.01 113 ALA A C 1
ATOM 914 O O . ALA A 1 113 ? 8.264 22.605 13.587 1 38.51 113 ALA A O 1
ATOM 916 N N . LEU A 1 114 ? 6.091 22.104 13.989 1 36.38 114 LEU A N 1
ATOM 917 C CA . LEU A 1 114 ? 5.608 22.589 12.711 1 35.47 114 LEU A CA 1
ATOM 918 C C . LEU A 1 114 ? 5.703 24.136 12.78 1 34.05 114 LEU A C 1
ATOM 919 O O . LEU A 1 114 ? 4.917 24.783 13.473 1 34.54 114 LEU A O 1
ATOM 924 N N . GLN A 1 115 ? 6.721 24.696 12.138 1 31.99 115 GLN A N 1
ATOM 925 C CA . GLN A 1 115 ? 6.988 26.123 12.12 1 30.52 115 GLN A CA 1
ATOM 926 C C . GLN A 1 115 ? 5.962 26.92 11.322 1 28.39 115 GLN A C 1
ATOM 927 O O . GLN A 1 115 ? 5.366 26.416 10.368 1 28.38 115 GLN A O 1
ATOM 933 N N . ALA A 1 116 ? 5.718 28.152 11.744 1 26.79 116 ALA A N 1
ATOM 934 C CA . ALA A 1 116 ? 4.711 28.985 11.105 1 25.62 116 ALA A CA 1
ATOM 935 C C . ALA A 1 116 ? 5.292 30.322 10.573 1 23.92 116 ALA A C 1
ATOM 936 O O . ALA A 1 116 ? 6.47 30.616 10.812 1 23.48 116 ALA A O 1
ATOM 938 N N . GLY A 1 117 ? 4.498 31.073 9.79 1 22.98 117 GLY A N 1
ATOM 939 C CA . GLY A 1 117 ? 4.923 32.325 9.188 1 22.21 117 GLY A CA 1
ATOM 940 C C . GLY A 1 117 ? 6.051 32.097 8.202 1 21.39 117 GLY A C 1
ATOM 941 O O . GLY A 1 117 ? 6.092 31.064 7.531 1 21.78 117 GLY A O 1
ATOM 942 N N . ASN A 1 118 ? 6.972 33.043 8.104 1 20.24 118 ASN A N 1
ATOM 943 C CA . ASN A 1 118 ? 8.119 32.898 7.196 1 19.5 118 ASN A CA 1
ATOM 944 C C . ASN A 1 118 ? 9.172 31.93 7.733 1 19.44 118 ASN A C 1
ATOM 945 O O . ASN A 1 118 ? 10.066 31.537 6.981 1 19.78 118 ASN A O 1
ATOM 950 N N . GLN A 1 119 ? 9.084 31.544 9.022 1 19 119 GLN A N 1
ATOM 951 C CA . GLN A 1 119 ? 9.954 30.533 9.578 1 19.8 119 GLN A CA 1
ATOM 952 C C . GLN A 1 119 ? 9.636 29.182 8.894 1 19.39 119 GLN A C 1
ATOM 953 O O . GLN A 1 119 ? 10.532 28.344 8.79 1 20.02 119 GLN A O 1
ATOM 959 N N . ALA A 1 120 ? 8.39 28.987 8.366 1 18.05 120 ALA A N 1
ATOM 960 C CA . ALA A 1 120 ? 8.034 27.753 7.672 1 18.38 120 ALA A CA 1
ATOM 961 C C . ALA A 1 120 ? 8.814 27.571 6.386 1 18.82 120 ALA A C 1
ATOM 962 O O . ALA A 1 120 ? 9.026 26.436 5.993 1 19.82 120 ALA A O 1
ATOM 964 N N . TRP A 1 121 ? 9.157 28.661 5.684 1 18.1 121 TRP A N 1
ATOM 965 C CA . TRP A 1 121 ? 9.935 28.525 4.448 1 17.03 121 TRP A CA 1
ATOM 966 C C . TRP A 1 121 ? 11.395 28.93 4.603 1 16.12 121 TRP A C 1
ATOM 967 O O . TRP A 1 121 ? 12.164 28.755 3.657 1 16.07 121 TRP A O 1
ATOM 978 N N . GLN A 1 122 ? 11.812 29.419 5.79 1 15.55 122 GLN A N 1
ATOM 979 C CA . GLN A 1 122 ? 13.186 29.851 6.056 1 15.56 122 GLN A CA 1
ATOM 980 C C . GLN A 1 122 ? 14.267 28.875 5.518 1 16.51 122 GLN A C 1
ATOM 981 O O . GLN A 1 122 ? 15.235 29.302 4.861 1 15.49 122 GLN A O 1
ATOM 987 N N . ARG A 1 123 ? 14.035 27.547 5.716 1 17.06 123 ARG A N 1
ATOM 988 C CA . ARG A 1 123 ? 14.935 26.489 5.261 1 17.87 123 ARG A CA 1
ATOM 989 C C . ARG A 1 123 ? 14.393 25.657 4.08 1 17.96 123 ARG A C 1
ATOM 990 O O . ARG A 1 123 ? 14.898 24.571 3.822 1 17.15 123 ARG A O 1
ATOM 998 N N . SER A 1 124 ? 13.461 26.209 3.312 1 19.17 124 SER A N 1
ATOM 999 C CA . SER A 1 124 ? 12.894 25.535 2.143 1 20.47 124 SER A CA 1
ATOM 1000 C C . SER A 1 124 ? 13.899 25.223 1.049 1 20.62 124 SER A C 1
ATOM 1001 O O . SER A 1 124 ? 13.635 24.358 0.214 1 20.57 124 SER A O 1
ATOM 1004 N N . GLY A 1 125 ? 15.027 25.941 1.04 1 20.66 125 GLY A N 1
ATOM 1005 C CA . GLY A 1 125 ? 16.125 25.694 0.116 1 20.55 125 GLY A CA 1
ATOM 1006 C C . GLY A 1 125 ? 16.656 24.283 0.247 1 19.27 125 GLY A C 1
ATOM 1007 O O . GLY A 1 125 ? 17.052 23.689 -0.753 1 18.94 125 GLY A O 1
ATOM 1008 N N . ARG A 1 126 ? 16.629 23.715 1.473 1 18.95 126 ARG A N 1
ATOM 1009 C CA . ARG A 1 126 ? 17.058 22.32 1.692 1 18.78 126 ARG A CA 1
ATOM 1010 C C . ARG A 1 126 ? 16.167 21.356 0.881 1 17.62 126 ARG A C 1
ATOM 1011 O O . ARG A 1 126 ? 16.695 20.539 0.117 1 17.36 126 ARG A O 1
ATOM 1019 N N . ALA A 1 127 ? 14.83 21.425 1.074 1 16.75 127 ALA A N 1
ATOM 1020 C CA . ALA A 1 127 ? 13.903 20.529 0.385 1 16.63 127 ALA A CA 1
ATOM 1021 C C . ALA A 1 127 ? 13.961 20.726 -1.108 1 16.02 127 ALA A C 1
ATOM 1022 O O . ALA A 1 127 ? 13.893 19.746 -1.843 1 14.85 127 ALA A O 1
ATOM 1024 N N . TYR A 1 128 ? 14.1 21.99 -1.566 1 16.15 128 TYR A N 1
ATOM 1025 C CA . TYR A 1 128 ? 14.18 22.246 -2.991 1 16.99 128 TYR A CA 1
ATOM 1026 C C . TYR A 1 128 ? 15.456 21.66 -3.6 1 17.14 128 TYR A C 1
ATOM 1027 O O . TYR A 1 128 ? 15.379 20.942 -4.595 1 17.01 128 TYR A O 1
ATOM 1036 N N . SER A 1 129 ? 16.625 22.015 -3.033 1 16.89 129 SER A N 1
ATOM 1037 C CA . SER A 1 129 ? 17.934 21.674 -3.542 1 16.28 129 SER A CA 1
ATOM 1038 C C . SER A 1 129 ? 18.183 20.184 -3.462 1 16.5 129 SER A C 1
ATOM 1039 O O . SER A 1 129 ? 18.577 19.579 -4.462 1 17.16 129 SER A O 1
ATOM 1042 N N . VAL A 1 130 ? 17.933 19.569 -2.302 1 16.49 130 VAL A N 1
ATOM 1043 C CA . VAL A 1 130 ? 18.093 18.102 -2.186 1 16.74 130 VAL A CA 1
ATOM 1044 C C . VAL A 1 130 ? 17.024 17.367 -3.004 1 16.89 130 VAL A C 1
ATOM 1045 O O . VAL A 1 130 ? 17.292 16.317 -3.581 1 17.77 130 VAL A O 1
ATOM 1049 N N . GLY A 1 131 ? 15.839 17.949 -3.105 1 16.67 131 GLY A N 1
ATOM 1050 C CA . GLY A 1 131 ? 14.74 17.341 -3.844 1 16.4 131 GLY A CA 1
ATOM 1051 C C . GLY A 1 131 ? 15.025 17.162 -5.316 1 16.79 131 GLY A C 1
ATOM 1052 O O . GLY A 1 131 ? 14.615 16.159 -5.896 1 17.13 131 GLY A O 1
ATOM 1053 N N . ARG A 1 132 ? 15.775 18.091 -5.922 1 17.21 132 ARG A N 1
ATOM 1054 C CA . ARG A 1 132 ? 16.072 17.98 -7.349 1 18.26 132 ARG A CA 1
ATOM 1055 C C . ARG A 1 132 ? 17.198 16.985 -7.697 1 19.61 132 ARG A C 1
ATOM 1056 O O . ARG A 1 132 ? 17.477 16.81 -8.88 1 21.1 132 ARG A O 1
ATOM 1064 N N . THR A 1 133 ? 17.77 16.253 -6.711 1 18.73 133 THR A N 1
ATOM 1065 C CA . THR A 1 133 ? 18.829 15.292 -6.972 1 18.63 133 THR A CA 1
ATOM 1066 C C . THR A 1 133 ? 18.365 13.876 -7.332 1 18.63 133 THR A C 1
ATOM 1067 O O . THR A 1 133 ? 19.159 13.072 -7.844 1 18.77 133 THR A O 1
ATOM 1071 N N . GLY A 1 134 ? 17.138 13.546 -6.978 1 18.06 134 GLY A N 1
ATOM 1072 C CA . GLY A 1 134 ? 16.65 12.185 -7.153 1 18.05 134 GLY A CA 1
ATOM 1073 C C . GLY A 1 134 ? 16.866 11.333 -5.914 1 18.32 134 GLY A C 1
ATOM 1074 O O . GLY A 1 134 ? 16.503 10.155 -5.909 1 19.67 134 GLY A O 1
ATOM 1075 N N . TYR A 1 135 ? 17.487 11.894 -4.858 1 16.81 135 TYR A N 1
ATOM 1076 C CA . TYR A 1 135 ? 17.666 11.175 -3.608 1 16.43 135 TYR A CA 1
ATOM 1077 C C . TYR A 1 135 ? 16.506 11.58 -2.695 1 15.47 135 TYR A C 1
ATOM 1078 O O . TYR A 1 135 ? 16.26 12.77 -2.482 1 15.08 135 TYR A O 1
ATOM 1087 N N . PRO A 1 136 ? 15.81 10.598 -2.114 1 14.56 136 PRO A N 1
ATOM 1088 C CA . PRO A 1 136 ? 14.668 10.925 -1.251 1 14.97 136 PRO A CA 1
ATOM 1089 C C . PRO A 1 136 ? 14.952 11.918 -0.146 1 14.83 136 PRO A C 1
ATOM 1090 O O . PRO A 1 136 ? 16.003 11.858 0.473 1 14.57 136 PRO A O 1
ATOM 1094 N N . TYR A 1 137 ? 14.009 12.836 0.085 1 14.98 137 TYR A N 1
ATOM 1095 C CA . TYR A 1 137 ? 14.154 13.867 1.105 1 15.65 137 TYR A CA 1
ATOM 1096 C C . TYR A 1 137 ? 12.978 13.721 2.038 1 16.38 137 TYR A C 1
ATOM 1097 O O . TYR A 1 137 ? 11.839 13.909 1.633 1 16.28 137 TYR A O 1
ATOM 1106 N N . ILE A 1 138 ? 13.25 13.354 3.276 1 17.07 138 ILE A N 1
ATOM 1107 C CA . ILE A 1 138 ? 12.219 13.093 4.27 1 18.31 138 ILE A CA 1
ATOM 1108 C C . ILE A 1 138 ? 12.287 14.145 5.365 1 19.12 138 ILE A C 1
ATOM 1109 O O . ILE A 1 138 ? 13.287 14.239 6.081 1 18.48 138 ILE A O 1
ATOM 1114 N N . TYR A 1 139 ? 11.22 14.92 5.516 1 19.99 139 TYR A N 1
ATOM 1115 C CA . TYR A 1 139 ? 11.146 15.948 6.538 1 21.51 139 TYR A CA 1
ATOM 1116 C C . TYR A 1 139 ? 10.232 15.429 7.646 1 20.89 139 TYR A C 1
ATOM 1117 O O . TYR A 1 139 ? 9.07 15.173 7.397 1 21.43 139 TYR A O 1
ATOM 1126 N N . ILE A 1 140 ? 10.761 15.209 8.841 1 20.02 140 ILE A N 1
ATOM 1127 C CA . ILE A 1 140 ? 9.999 14.633 9.947 1 19.78 140 ILE A CA 1
ATOM 1128 C C . ILE A 1 140 ? 9.821 15.675 11.023 1 20.29 140 ILE A C 1
ATOM 1129 O O . ILE A 1 140 ? 10.8 16.234 11.517 1 19.51 140 ILE A O 1
ATOM 1134 N N . VAL A 1 141 ? 8.565 15.95 11.384 1 20.62 141 VAL A N 1
ATOM 1135 C CA . VAL A 1 141 ? 8.273 16.963 12.37 1 21.63 141 VAL A CA 1
ATOM 1136 C C . VAL A 1 141 ? 7.239 16.522 13.417 1 22.47 141 VAL A C 1
ATOM 1137 O O . VAL A 1 141 ? 6.343 15.735 13.115 1 21.64 141 VAL A O 1
ATOM 1141 N N . ASP A 1 142 ? 7.375 17.011 14.658 1 23.23 142 ASP A N 1
ATOM 1142 C CA . ASP A 1 142 ? 6.42 16.66 15.711 1 24.04 142 ASP A CA 1
ATOM 1143 C C . ASP A 1 142 ? 5.217 17.571 15.627 1 23.35 142 ASP A C 1
ATOM 1144 O O . ASP A 1 142 ? 5.363 18.783 15.471 1 22.83 142 ASP A O 1
ATOM 1149 N N . PHE A 1 143 ? 4.027 16.982 15.693 1 23.06 143 PHE A N 1
ATOM 1150 C CA . PHE A 1 143 ? 2.78 17.729 15.676 1 23.46 143 PHE A CA 1
ATOM 1151 C C . PHE A 1 143 ? 2.071 17.361 16.97 1 23.36 143 PHE A C 1
ATOM 1152 O O . PHE A 1 143 ? 1.699 16.197 17.121 1 23.9 143 PHE A O 1
ATOM 1160 N N . VAL A 1 144 ? 1.892 18.287 17.918 1 22.57 144 VAL A N 1
ATOM 1161 C CA . VAL A 1 144 ? 2.321 19.683 17.91 1 22.74 144 VAL A CA 1
ATOM 1162 C C . VAL A 1 144 ? 3.258 19.891 19.122 1 23.51 144 VAL A C 1
ATOM 1163 O O . VAL A 1 144 ? 3.295 19.074 20.042 1 23.21 144 VAL A O 1
ATOM 1167 N N . LYS A 1 145 ? 3.969 21.028 19.145 1 24.57 145 LYS A N 1
ATOM 1168 C CA . LYS A 1 145 ? 4.784 21.445 20.277 1 26.14 145 LYS A CA 1
ATOM 1169 C C . LYS A 1 145 ? 4.429 22.919 20.501 1 27.56 145 LYS A C 1
ATOM 1170 O O . LYS A 1 145 ? 4.38 23.69 19.536 1 28.72 145 LYS A O 1
ATOM 1176 N N . TYR A 1 146 ? 4.094 23.304 21.735 1 27.55 146 TYR A N 1
ATOM 1177 C CA . TYR A 1 146 ? 3.709 24.702 21.993 1 28.15 146 TYR A CA 1
ATOM 1178 C C . TYR A 1 146 ? 4.905 25.609 22.126 1 29.78 146 TYR A C 1
ATOM 1179 O O . TYR A 1 146 ? 5.853 25.271 22.831 1 29.44 146 TYR A O 1
ATOM 1188 N N . GLU A 1 147 ? 4.857 26.778 21.478 1 31.09 147 GLU A N 1
ATOM 1189 C CA . GLU A 1 147 ? 5.879 27.805 21.672 1 32.37 147 GLU A CA 1
ATOM 1190 C C . GLU A 1 147 ? 5.603 28.395 23.064 1 34.06 147 GLU A C 1
ATOM 1191 O O . GLU A 1 147 ? 4.447 28.466 23.5 1 34.12 147 GLU A O 1
ATOM 1197 N N . LEU A 1 148 ? 6.661 28.777 23.768 1 35.01 148 LEU A N 1
ATOM 1198 C CA . LEU A 1 148 ? 6.524 29.275 25.127 1 35.9 148 LEU A CA 1
ATOM 1199 C C . LEU A 1 148 ? 7.039 30.679 25.311 1 36.64 148 LEU A C 1
ATOM 1200 O O . LEU A 1 148 ? 7.888 31.158 24.557 1 36.91 148 LEU A O 1
ATOM 1205 N N . ASN A 1 149 ? 6.536 31.331 26.355 1 36.84 149 ASN A N 1
ATOM 1206 C CA . ASN A 1 149 ? 7.067 32.605 26.795 1 37.05 149 ASN A CA 1
ATOM 1207 C C . ASN A 1 149 ? 8.14 32.095 27.755 1 38 149 ASN A C 1
ATOM 1208 O O . ASN A 1 149 ? 7.813 31.45 28.752 1 38.16 149 ASN A O 1
ATOM 1213 N N . ASN A 1 150 ? 9.411 32.28 27.411 1 38.53 150 ASN A N 1
ATOM 1214 C CA . ASN A 1 150 ? 10.507 31.745 28.214 1 39.59 150 ASN A CA 1
ATOM 1215 C C . ASN A 1 150 ? 10.557 32.308 29.648 1 41.32 150 ASN A C 1
ATOM 1216 O O . ASN A 1 150 ? 11.036 31.63 30.549 1 41.96 150 ASN A O 1
ATOM 1221 N N . SER A 1 151 ? 9.984 33.483 29.872 1 42.1 151 SER A N 1
ATOM 1222 C CA . SER A 1 151 ? 9.912 34.11 31.182 1 43.19 151 SER A CA 1
ATOM 1223 C C . SER A 1 151 ? 9.169 33.213 32.201 1 43.08 151 SER A C 1
ATOM 1224 O O . SER A 1 151 ? 9.665 33.028 33.308 1 44.05 151 SER A O 1
ATOM 1227 N N . ASP A 1 152 ? 8.014 32.636 31.829 1 41.7 152 ASP A N 1
ATOM 1228 C CA . ASP A 1 152 ? 7.251 31.79 32.761 1 41.26 152 ASP A CA 1
ATOM 1229 C C . ASP A 1 152 ? 6.871 30.379 32.242 1 39.56 152 ASP A C 1
ATOM 1230 O O . ASP A 1 152 ? 6.073 29.692 32.882 1 39.68 152 ASP A O 1
ATOM 1235 N N . ARG A 1 153 ? 7.408 29.963 31.092 1 37.92 153 ARG A N 1
ATOM 1236 C CA . ARG A 1 153 ? 7.095 28.671 30.463 1 36.98 153 ARG A CA 1
ATOM 1237 C C . ARG A 1 153 ? 5.601 28.489 30.143 1 36.2 153 ARG A C 1
ATOM 1238 O O . ARG A 1 153 ? 5.119 27.362 30.052 1 36.49 153 ARG A O 1
ATOM 1246 N N . SER A 1 154 ? 4.867 29.597 29.994 1 35.23 154 SER A N 1
ATOM 1247 C CA . SER A 1 154 ? 3.447 29.534 29.663 1 34.35 154 SER A CA 1
ATOM 1248 C C . SER A 1 154 ? 3.321 29.338 28.154 1 33.62 154 SER A C 1
ATOM 1249 O O . SER A 1 154 ? 4.112 29.893 27.378 1 33.71 154 SER A O 1
ATOM 1252 N N . ARG A 1 155 ? 2.336 28.54 27.741 1 32.75 155 ARG A N 1
ATOM 1253 C CA . ARG A 1 155 ? 2.143 28.264 26.331 1 32.21 155 ARG A CA 1
ATOM 1254 C C . ARG A 1 155 ? 1.452 29.373 25.573 1 31.36 155 ARG A C 1
ATOM 1255 O O . ARG A 1 155 ? 0.486 29.967 26.042 1 31.99 155 ARG A O 1
ATOM 1263 N N . LYS A 1 156 ? 1.959 29.63 24.384 1 29.78 156 LYS A N 1
ATOM 1264 C CA A LYS A 1 156 ? 1.401 30.581 23.438 0.5 29.58 156 LYS A CA 1
ATOM 1265 C CA B LYS A 1 156 ? 1.38 30.584 23.45 0.5 29.29 156 LYS A CA 1
ATOM 1266 C C . LYS A 1 156 ? 0.401 29.805 22.557 1 29.32 156 LYS A C 1
ATOM 1267 O O . LYS A 1 156 ? 0.528 28.584 22.417 1 29.13 156 LYS A O 1
ATOM 1278 N N . ASN A 1 157 ? -0.587 30.49 21.949 1 28.86 157 ASN A N 1
ATOM 1279 C CA . ASN A 1 157 ? -1.537 29.808 21.073 1 28.74 157 ASN A CA 1
ATOM 1280 C C . ASN A 1 157 ? -0.845 29.177 19.847 1 27.48 157 ASN A C 1
ATOM 1281 O O . ASN A 1 157 ? 0.172 29.678 19.388 1 27.62 157 ASN A O 1
ATOM 1286 N N . LEU A 1 158 ? -1.338 28.02 19.386 1 26.43 158 LEU A N 1
ATOM 1287 C CA . LEU A 1 158 ? -0.728 27.317 18.266 1 25.08 158 LEU A CA 1
ATOM 1288 C C . LEU A 1 158 ? -0.827 28.154 17.008 1 24.21 158 LEU A C 1
ATOM 1289 O O . LEU A 1 158 ? -1.872 28.695 16.719 1 24.08 158 LEU A O 1
ATOM 1294 N N . ARG A 1 159 ? 0.236 28.166 16.233 1 23.72 159 ARG A N 1
ATOM 1295 C CA . ARG A 1 159 ? 0.306 28.781 14.931 1 23.88 159 ARG A CA 1
ATOM 1296 C C . ARG A 1 159 ? 0.611 27.644 13.935 1 22.43 159 ARG A C 1
ATOM 1297 O O . ARG A 1 159 ? 1.4 26.739 14.224 1 22.82 159 ARG A O 1
ATOM 1305 N N . PHE A 1 160 ? -0.002 27.693 12.773 1 21.27 160 PHE A N 1
ATOM 1306 C CA . PHE A 1 160 ? 0.226 26.695 11.741 1 21.24 160 PHE A CA 1
ATOM 1307 C C . PHE A 1 160 ? 0.825 27.353 10.521 1 20.02 160 PHE A C 1
ATOM 1308 O O . PHE A 1 160 ? 0.522 28.51 10.22 1 20.42 160 PHE A O 1
ATOM 1316 N N . PRO A 1 161 ? 1.669 26.62 9.784 1 18.5 161 PRO A N 1
ATOM 1317 C CA . PRO A 1 161 ? 2.221 27.195 8.549 1 17.75 161 PRO A CA 1
ATOM 1318 C C . PRO A 1 161 ? 1.128 27.396 7.505 1 16.67 161 PRO A C 1
ATOM 1319 O O . PRO A 1 161 ? 0.081 26.749 7.572 1 17.38 161 PRO A O 1
ATOM 1323 N N . ASN A 1 162 ? 1.378 28.226 6.489 1 15.19 162 ASN A N 1
ATOM 1324 C CA . ASN A 1 162 ? 0.444 28.388 5.377 1 15.19 162 ASN A CA 1
ATOM 1325 C C . ASN A 1 162 ? 0.278 27.018 4.676 1 16.05 162 ASN A C 1
ATOM 1326 O O . ASN A 1 162 ? 1.268 26.313 4.506 1 16.19 162 ASN A O 1
ATOM 1331 N N . PRO A 1 163 ? -0.95 26.583 4.368 1 16.8 163 PRO A N 1
ATOM 1332 C CA . PRO A 1 163 ? -1.131 25.257 3.722 1 16.79 163 PRO A CA 1
ATOM 1333 C C . PRO A 1 163 ? -0.221 25.001 2.507 1 17.54 163 PRO A C 1
ATOM 1334 O O . PRO A 1 163 ? 0.062 23.845 2.187 1 18.41 163 PRO A O 1
ATOM 1338 N N . ALA A 1 164 ? 0.246 26.078 1.836 1 16.81 164 ALA A N 1
ATOM 1339 C CA . ALA A 1 164 ? 1.146 25.984 0.679 1 17.1 164 ALA A CA 1
ATOM 1340 C C . ALA A 1 164 ? 2.513 25.364 1.043 1 16.75 164 ALA A C 1
ATOM 1341 O O . ALA A 1 164 ? 3.137 24.735 0.182 1 16.16 164 ALA A O 1
ATOM 1343 N N . ILE A 1 165 ? 2.986 25.558 2.29 1 16.27 165 ILE A N 1
ATOM 1344 C CA . ILE A 1 165 ? 4.275 24.997 2.691 1 17.16 165 ILE A CA 1
ATOM 1345 C C . ILE A 1 165 ? 4.223 23.459 2.672 1 16.47 165 ILE A C 1
ATOM 1346 O O . ILE A 1 165 ? 4.935 22.848 1.841 1 15.86 165 ILE A O 1
ATOM 1351 N N . PRO A 1 166 ? 3.375 22.784 3.488 1 16.07 166 PRO A N 1
ATOM 1352 C CA . PRO A 1 166 ? 3.303 21.301 3.383 1 16.3 166 PRO A CA 1
ATOM 1353 C C . PRO A 1 166 ? 2.966 20.851 1.957 1 16.61 166 PRO A C 1
ATOM 1354 O O . PRO A 1 166 ? 3.471 19.82 1.523 1 16.36 166 PRO A O 1
ATOM 1358 N N . TYR A 1 167 ? 2.173 21.667 1.198 1 16.39 167 TYR A N 1
ATOM 1359 C CA . TYR A 1 167 ? 1.824 21.272 -0.171 1 17.18 167 TYR A CA 1
ATOM 1360 C C . TYR A 1 167 ? 3.014 21.245 -1.099 1 17.58 167 TYR A C 1
ATOM 1361 O O . TYR A 1 167 ? 3.038 20.408 -2.024 1 17.71 167 TYR A O 1
ATOM 1370 N N . SER A 1 168 ? 3.997 22.155 -0.858 1 16.16 168 SER A N 1
ATOM 1371 C CA . SER A 1 168 ? 5.187 22.334 -1.689 1 15.5 168 SER A CA 1
ATOM 1372 C C . SER A 1 168 ? 6.014 21.079 -1.824 1 14.83 168 SER A C 1
ATOM 1373 O O . SER A 1 168 ? 6.652 20.888 -2.856 1 14.01 168 SER A O 1
ATOM 1376 N N . TYR A 1 169 ? 6.007 20.226 -0.792 1 15.01 169 TYR A N 1
ATOM 1377 C CA . TYR A 1 169 ? 6.718 18.963 -0.799 1 15.62 169 TYR A CA 1
ATOM 1378 C C . TYR A 1 169 ? 6.042 18.035 -1.838 1 14.55 169 TYR A C 1
ATOM 1379 O O . TYR A 1 169 ? 6.73 17.441 -2.673 1 13.47 169 TYR A O 1
ATOM 1388 N N . ILE A 1 170 ? 4.687 18.032 -1.864 1 14.61 170 ILE A N 1
ATOM 1389 C CA . ILE A 1 170 ? 3.915 17.224 -2.809 1 16.01 170 ILE A CA 1
ATOM 1390 C C . ILE A 1 170 ? 4.161 17.679 -4.227 1 15.82 170 ILE A C 1
ATOM 1391 O O . ILE A 1 170 ? 4.471 16.831 -5.068 1 15.66 170 ILE A O 1
ATOM 1396 N N . SER A 1 171 ? 4.082 19.012 -4.49 1 15.16 171 SER A N 1
ATOM 1397 C CA . SER A 1 171 ? 4.315 19.534 -5.835 1 15.19 171 SER A CA 1
ATOM 1398 C C . SER A 1 171 ? 5.749 19.344 -6.287 1 14.72 171 SER A C 1
ATOM 1399 O O . SER A 1 171 ? 5.968 19.036 -7.465 1 14.79 171 SER A O 1
ATOM 1402 N N . HIS A 1 172 ? 6.726 19.466 -5.346 1 14.06 172 HIS A N 1
ATOM 1403 C CA . HIS A 1 172 ? 8.122 19.247 -5.672 1 14.83 172 HIS A CA 1
ATOM 1404 C C . HIS A 1 172 ? 8.347 17.801 -6.063 1 15.48 172 HIS A C 1
ATOM 1405 O O . HIS A 1 172 ? 9.089 17.571 -7.006 1 15.45 172 HIS A O 1
ATOM 1412 N N . SER A 1 173 ? 7.686 16.833 -5.37 1 16.59 173 SER A N 1
ATOM 1413 C CA . SER A 1 173 ? 7.751 15.422 -5.729 1 18.49 173 SER A CA 1
ATOM 1414 C C . SER A 1 173 ? 7.224 15.207 -7.149 1 19.73 173 SER A C 1
ATOM 1415 O O . SER A 1 173 ? 7.86 14.495 -7.923 1 20.26 173 SER A O 1
ATOM 1418 N N . LYS A 1 174 ? 6.05 15.773 -7.477 1 19.68 174 LYS A N 1
ATOM 1419 C CA . LYS A 1 174 ? 5.463 15.578 -8.794 1 20.78 174 LYS A CA 1
ATOM 1420 C C . LYS A 1 174 ? 6.344 16.133 -9.91 1 22.22 174 LYS A C 1
ATOM 1421 O O . LYS A 1 174 ? 6.579 15.435 -10.901 1 22.23 174 LYS A O 1
ATOM 1423 N N . ASN A 1 175 ? 6.891 17.35 -9.713 1 22.41 175 ASN A N 1
ATOM 1424 C CA . ASN A 1 175 ? 7.739 18.036 -10.694 1 23.55 175 ASN A CA 1
ATOM 1425 C C . ASN A 1 175 ? 9.052 17.349 -11.005 1 24.77 175 ASN A C 1
ATOM 1426 O O . ASN A 1 175 ? 9.493 17.351 -12.154 1 25.75 175 ASN A O 1
ATOM 1431 N N . THR A 1 176 ? 9.711 16.809 -9.967 1 23.9 176 THR A N 1
ATOM 1432 C CA . THR A 1 176 ? 10.999 16.166 -10.089 1 22.66 176 THR A CA 1
ATOM 1433 C C . THR A 1 176 ? 10.896 14.675 -10.415 1 22.75 176 THR A C 1
ATOM 1434 O O . THR A 1 176 ? 11.772 14.133 -11.077 1 23.38 176 THR A O 1
ATOM 1438 N N . GLY A 1 177 ? 9.85 14.018 -9.927 1 21.61 177 GLY A N 1
ATOM 1439 C CA . GLY A 1 177 ? 9.741 12.57 -10.036 1 21.1 177 GLY A CA 1
ATOM 1440 C C . GLY A 1 177 ? 10.437 11.888 -8.862 1 20.12 177 GLY A C 1
ATOM 1441 O O . GLY A 1 177 ? 10.591 10.668 -8.855 1 20.44 177 GLY A O 1
ATOM 1442 N N . ASN A 1 178 ? 10.895 12.664 -7.859 1 18.3 178 ASN A N 1
ATOM 1443 C CA . ASN A 1 178 ? 11.575 12.131 -6.682 1 17.82 178 ASN A CA 1
ATOM 1444 C C . ASN A 1 178 ? 10.595 12.07 -5.476 1 17.17 178 ASN A C 1
ATOM 1445 O O . ASN A 1 178 ? 9.515 12.647 -5.531 1 17.81 178 ASN A O 1
ATOM 1450 N N . PHE A 1 179 ? 10.955 11.342 -4.407 1 15.94 179 PHE A N 1
ATOM 1451 C CA . PHE A 1 179 ? 10.157 11.258 -3.184 1 15.28 179 PHE A CA 1
ATOM 1452 C C . PHE A 1 179 ? 10.605 12.364 -2.182 1 14.75 179 PHE A C 1
ATOM 1453 O O . PHE A 1 179 ? 11.66 12.253 -1.552 1 13.54 179 PHE A O 1
ATOM 1461 N N . ILE A 1 180 ? 9.802 13.432 -2.067 1 14.51 180 ILE A N 1
ATOM 1462 C CA . ILE A 1 180 ? 10.071 14.539 -1.147 1 15.73 180 ILE A CA 1
ATOM 1463 C C . ILE A 1 180 ? 8.787 14.638 -0.334 1 16.95 180 ILE A C 1
ATOM 1464 O O . ILE A 1 180 ? 7.713 14.87 -0.916 1 17.96 180 ILE A O 1
ATOM 1469 N N . VAL A 1 181 ? 8.873 14.438 0.981 1 16.22 181 VAL A N 1
ATOM 1470 C CA . VAL A 1 181 ? 7.67 14.394 1.793 1 16.39 181 VAL A CA 1
ATOM 1471 C C . VAL A 1 181 ? 7.871 15.037 3.144 1 16.76 181 VAL A C 1
ATOM 1472 O O . VAL A 1 181 ? 8.991 15.074 3.674 1 16.65 181 VAL A O 1
ATOM 1476 N N . GLN A 1 182 ? 6.769 15.502 3.716 1 16.33 182 GLN A N 1
ATOM 1477 C CA . GLN A 1 182 ? 6.73 15.965 5.081 1 17.43 182 GLN A CA 1
ATOM 1478 C C . GLN A 1 182 ? 5.937 14.876 5.873 1 18.27 182 GLN A C 1
ATOM 1479 O O . GLN A 1 182 ? 4.886 14.44 5.427 1 19.04 182 GLN A O 1
ATOM 1485 N N . ALA A 1 183 ? 6.497 14.36 6.966 1 18.36 183 ALA A N 1
ATOM 1486 C CA . ALA A 1 183 ? 5.867 13.328 7.811 1 18.95 183 ALA A CA 1
ATOM 1487 C C . ALA A 1 183 ? 5.733 13.885 9.228 1 19.52 183 ALA A C 1
ATOM 1488 O O . ALA A 1 183 ? 6.59 14.65 9.696 1 19.97 183 ALA A O 1
ATOM 1490 N N . TYR A 1 184 ? 4.637 13.552 9.889 1 19.06 184 TYR A N 1
ATOM 1491 C CA . TYR A 1 184 ? 4.313 14.112 11.197 1 18.95 184 TYR A CA 1
ATOM 1492 C C . TYR A 1 184 ? 4.256 13.031 12.242 1 19.3 184 TYR A C 1
ATOM 1493 O O . TYR A 1 184 ? 3.588 12.039 12.055 1 18.66 184 TYR A O 1
ATOM 1502 N N . PHE A 1 185 ? 4.981 13.211 13.325 1 19.89 185 PHE A N 1
ATOM 1503 C CA . PHE A 1 185 ? 4.965 12.285 14.438 1 21.59 185 PHE A CA 1
ATOM 1504 C C . PHE A 1 185 ? 4.141 12.89 15.551 1 23.4 185 PHE A C 1
ATOM 1505 O O . PHE A 1 185 ? 4.14 14.116 15.717 1 24.42 185 PHE A O 1
ATOM 1513 N N . ARG A 1 186 ? 3.415 12.065 16.298 1 23.74 186 ARG A N 1
ATOM 1514 C CA . ARG A 1 186 ? 2.604 12.576 17.394 1 25 186 ARG A CA 1
ATOM 1515 C C . ARG A 1 186 ? 3.507 13.157 18.495 1 26.41 186 ARG A C 1
ATOM 1516 O O . ARG A 1 186 ? 4.293 12.437 19.108 1 26.92 186 ARG A O 1
ATOM 1524 N N . GLY A 1 187 ? 3.41 14.463 18.708 1 27.19 187 GLY A N 1
ATOM 1525 C CA . GLY A 1 187 ? 4.173 15.106 19.768 1 27.5 187 GLY A CA 1
ATOM 1526 C C . GLY A 1 187 ? 3.586 14.737 21.119 1 27.51 187 GLY A C 1
ATOM 1527 O O . GLY A 1 187 ? 2.404 14.387 21.215 1 26.42 187 GLY A O 1
ATOM 1528 N N . GLU A 1 188 ? 4.393 14.824 22.185 1 27.83 188 GLU A N 1
ATOM 1529 C CA . GLU A 1 188 ? 3.887 14.594 23.542 1 28.53 188 GLU A CA 1
ATOM 1530 C C . GLU A 1 188 ? 2.793 15.672 23.884 1 29.06 188 GLU A C 1
ATOM 1531 O O . GLU A 1 188 ? 1.851 15.388 24.608 1 29.35 188 GLU A O 1
ATOM 1537 N N . GLU A 1 189 ? 2.913 16.884 23.327 1 29.37 189 GLU A N 1
ATOM 1538 C CA . GLU A 1 189 ? 1.952 17.962 23.555 1 30.13 189 GLU A CA 1
ATOM 1539 C C . GLU A 1 189 ? 0.759 17.957 22.592 1 31.1 189 GLU A C 1
ATOM 1540 O O . GLU A 1 189 ? 0.012 18.937 22.564 1 32.05 189 GLU A O 1
ATOM 1546 N N . TYR A 1 190 ? 0.552 16.87 21.827 1 30.76 190 TYR A N 1
ATOM 1547 C CA . TYR A 1 190 ? -0.649 16.758 21.006 1 31.13 190 TYR A CA 1
ATOM 1548 C C . TYR A 1 190 ? -1.707 16.302 22.011 1 32.48 190 TYR A C 1
ATOM 1549 O O . TYR A 1 190 ? -1.717 15.14 22.402 1 32.73 190 TYR A O 1
ATOM 1558 N N . GLN A 1 191 ? -2.536 17.234 22.488 1 33.35 191 GLN A N 1
ATOM 1559 C CA . GLN A 1 191 ? -3.559 16.972 23.492 1 34.59 191 GLN A CA 1
ATOM 1560 C C . GLN A 1 191 ? -4.866 17.608 22.991 1 34.89 191 GLN A C 1
ATOM 1561 O O . GLN A 1 191 ? -5.209 18.733 23.376 1 34.57 191 GLN A O 1
ATOM 1567 N N . PRO A 1 192 ? -5.572 16.918 22.074 1 34.92 192 PRO A N 1
ATOM 1568 C CA . PRO A 1 192 ? -6.751 17.527 21.441 1 35.21 192 PRO A CA 1
ATOM 1569 C C . PRO A 1 192 ? -7.951 17.793 22.358 1 36.62 192 PRO A C 1
ATOM 1570 O O . PRO A 1 192 ? -8.781 18.633 22.018 1 36.74 192 PRO A O 1
ATOM 1574 N N . LYS A 1 193 ? -8.024 17.146 23.527 1 37.3 193 LYS A N 1
ATOM 1575 C CA . LYS A 1 193 ? -9.105 17.403 24.478 1 38.16 193 LYS A CA 1
ATOM 1576 C C . LYS A 1 193 ? -8.977 18.796 25.137 1 38.59 193 LYS A C 1
ATOM 1577 O O . LYS A 1 193 ? -9.966 19.302 25.663 1 39.09 193 LYS A O 1
ATOM 1583 N N . TYR A 1 194 ? -7.785 19.418 25.098 1 38.01 194 TYR A N 1
ATOM 1584 C CA . TYR A 1 194 ? -7.538 20.71 25.736 1 38.64 194 TYR A CA 1
ATOM 1585 C C . TYR A 1 194 ? -7.33 21.885 24.768 1 37.5 194 TYR A C 1
ATOM 1586 O O . TYR A 1 194 ? -7.076 23.002 25.223 1 38.33 194 TYR A O 1
ATOM 1595 N N . ASP A 1 195 ? -7.389 21.644 23.455 1 35.31 195 ASP A N 1
ATOM 1596 C CA . ASP A 1 195 ? -7.168 22.706 22.479 1 33.25 195 ASP A CA 1
ATOM 1597 C C . ASP A 1 195 ? -8.127 22.559 21.321 1 31.39 195 ASP A C 1
ATOM 1598 O O . ASP A 1 195 ? -8.054 21.593 20.563 1 31.01 195 ASP A O 1
ATOM 1603 N N . LYS A 1 196 ? -9.01 23.549 21.169 1 30.22 196 LYS A N 1
ATOM 1604 C CA . LYS A 1 196 ? -10.022 23.595 20.126 1 29.06 196 LYS A CA 1
ATOM 1605 C C . LYS A 1 196 ? -9.439 23.687 18.721 1 26.63 196 LYS A C 1
ATOM 1606 O O . LYS A 1 196 ? -10.091 23.255 17.776 1 26.36 196 LYS A O 1
ATOM 1612 N N . LYS A 1 197 ? -8.216 24.199 18.575 1 24.98 197 LYS A N 1
ATOM 1613 C CA . LYS A 1 197 ? -7.567 24.276 17.264 1 24.64 197 LYS A CA 1
ATOM 1614 C C . LYS A 1 197 ? -7.316 22.896 16.64 1 23.6 197 LYS A C 1
ATOM 1615 O O . LYS A 1 197 ? -7.205 22.771 15.417 1 23.38 197 LYS A O 1
ATOM 1621 N N . LEU A 1 198 ? -7.244 21.861 17.475 1 22.79 198 LEU A N 1
ATOM 1622 C CA . LEU A 1 198 ? -7.022 20.507 16.998 1 22.37 198 LEU A CA 1
ATOM 1623 C C . LEU A 1 198 ? -8.303 19.702 16.797 1 22.33 198 LEU A C 1
ATOM 1624 O O . LEU A 1 198 ? -8.212 18.513 16.495 1 22.15 198 LEU A O 1
ATOM 1629 N N . LYS A 1 199 ? -9.49 20.335 16.943 1 22.03 199 LYS A N 1
ATOM 1630 C CA . LYS A 1 199 ? -10.795 19.673 16.82 1 22.49 199 LYS A CA 1
ATOM 1631 C C . LYS A 1 199 ? -10.962 18.834 15.562 1 21.23 199 LYS A C 1
ATOM 1632 O O . LYS A 1 199 ? -11.475 17.717 15.63 1 21.3 199 LYS A O 1
ATOM 1638 N N . PHE A 1 200 ? -10.503 19.363 14.428 1 20.11 200 PHE A N 1
ATOM 1639 C CA . PHE A 1 200 ? -10.664 18.666 13.165 1 20.26 200 PHE A CA 1
ATOM 1640 C C . PHE A 1 200 ? -9.413 18.005 12.655 1 19.9 200 PHE A C 1
ATOM 1641 O O . PHE A 1 200 ? -9.314 17.768 11.45 1 19.9 200 PHE A O 1
ATOM 1649 N N . PHE A 1 201 ? -8.453 17.706 13.546 1 19.44 201 PHE A N 1
ATOM 1650 C CA . PHE A 1 201 ? -7.239 17.032 13.113 1 20.11 201 PHE A CA 1
ATOM 1651 C C . PHE A 1 201 ? -7.515 15.549 12.866 1 21.34 201 PHE A C 1
ATOM 1652 O O . PHE A 1 201 ? -8.138 14.887 13.701 1 22.9 201 PHE A O 1
ATOM 1660 N N . ASP A 1 202 ? -7.047 15.021 11.731 1 20.19 202 ASP A N 1
ATOM 1661 C CA . ASP A 1 202 ? -7.263 13.611 11.411 1 19.68 202 ASP A CA 1
ATOM 1662 C C . ASP A 1 202 ? -6.037 12.863 11.946 1 18.87 202 ASP A C 1
ATOM 1663 O O . ASP A 1 202 ? -4.954 13.025 11.405 1 17.44 202 ASP A O 1
ATOM 1668 N N . GLU A 1 203 ? -6.194 12.062 13.016 1 19.29 203 GLU A N 1
ATOM 1669 C CA . GLU A 1 203 ? -5.059 11.345 13.6 1 20 203 GLU A CA 1
ATOM 1670 C C . GLU A 1 203 ? -4.444 10.32 12.66 1 19.8 203 GLU A C 1
ATOM 1671 O O . GLU A 1 203 ? -3.338 9.898 12.929 1 21.56 203 GLU A O 1
ATOM 1677 N N . THR A 1 204 ? -5.097 9.97 11.533 1 18.27 204 THR A N 1
ATOM 1678 C CA . THR A 1 204 ? -4.446 9.105 10.541 1 17.61 204 THR A CA 1
ATOM 1679 C C . THR A 1 204 ? -3.328 9.857 9.757 1 17.93 204 THR A C 1
ATOM 1680 O O . THR A 1 204 ? -2.646 9.252 8.946 1 18.44 204 THR A O 1
ATOM 1684 N N . ILE A 1 205 ? -3.135 11.151 10.009 1 17.35 205 ILE A N 1
ATOM 1685 C CA . ILE A 1 205 ? -2.032 11.922 9.425 1 17.45 205 ILE A CA 1
ATOM 1686 C C . ILE A 1 205 ? -0.695 11.498 10.089 1 18.12 205 ILE A C 1
ATOM 1687 O O . ILE A 1 205 ? 0.362 11.529 9.431 1 18.82 205 ILE A O 1
ATOM 1692 N N . PHE A 1 206 ? -0.726 11.094 11.382 1 17.68 206 PHE A N 1
ATOM 1693 C CA . PHE A 1 206 ? 0.489 10.661 12.074 1 18.41 206 PHE A CA 1
ATOM 1694 C C . PHE A 1 206 ? 1.153 9.488 11.351 1 19.06 206 PHE A C 1
ATOM 1695 O O . PHE A 1 206 ? 0.489 8.497 10.998 1 17.38 206 PHE A O 1
ATOM 1703 N N . ALA A 1 207 ? 2.449 9.649 11.057 1 20.52 207 ALA A N 1
ATOM 1704 C CA . ALA A 1 207 ? 3.187 8.668 10.286 1 23 207 ALA A CA 1
ATOM 1705 C C . ALA A 1 207 ? 3.735 7.512 11.139 1 26.22 207 ALA A C 1
ATOM 1706 O O . ALA A 1 207 ? 4.943 7.186 11.038 1 28.97 207 ALA A O 1
ATOM 1708 N N . ASP A 1 208 ? 4.198 3.952 12.186 1 20.9 209 ASP A N 1
ATOM 1709 C CA . ASP A 1 208 ? 5.221 3.03 11.72 1 20.98 209 ASP A CA 1
ATOM 1710 C C . ASP A 1 208 ? 5.572 3.224 10.241 1 20.14 209 ASP A C 1
ATOM 1711 O O . ASP A 1 208 ? 6.481 2.557 9.791 1 20.38 209 ASP A O 1
ATOM 1713 N N . ASP A 1 209 ? 4.914 4.147 9.501 1 19.23 210 ASP A N 1
ATOM 1714 C CA . ASP A 1 209 ? 5.21 4.324 8.077 1 18.99 210 ASP A CA 1
ATOM 1715 C C . ASP A 1 209 ? 6.641 4.792 7.756 1 18.74 210 ASP A C 1
ATOM 1716 O O . ASP A 1 209 ? 7.197 4.364 6.74 1 18.88 210 ASP A O 1
ATOM 1721 N N . ILE A 1 210 ? 7.252 5.645 8.618 1 17.87 211 ILE A N 1
ATOM 1722 C CA . ILE A 1 210 ? 8.618 6.129 8.405 1 17.48 211 ILE A CA 1
ATOM 1723 C C . ILE A 1 210 ? 9.623 5.004 8.664 1 18.13 211 ILE A C 1
ATOM 1724 O O . ILE A 1 210 ? 10.537 4.777 7.856 1 18.16 211 ILE A O 1
ATOM 1729 N N . ALA A 1 211 ? 9.408 4.231 9.746 1 17.29 212 ALA A N 1
ATOM 1730 C CA . ALA A 1 211 ? 10.287 3.111 10.04 1 16.16 212 ALA A CA 1
ATOM 1731 C C . ALA A 1 211 ? 10.137 2.046 8.937 1 15.24 212 ALA A C 1
ATOM 1732 O O . ALA A 1 211 ? 11.132 1.533 8.462 1 14.12 212 ALA A O 1
ATOM 1734 N N . ASP A 1 212 ? 8.915 1.823 8.439 1 15.95 213 ASP A N 1
ATOM 1735 C CA . ASP A 1 212 ? 8.674 0.867 7.357 1 16.69 213 ASP A CA 1
ATOM 1736 C C . ASP A 1 212 ? 9.402 1.303 6.098 1 15.48 213 ASP A C 1
ATOM 1737 O O . ASP A 1 212 ? 10.02 0.469 5.439 1 14.9 213 ASP A O 1
ATOM 1742 N N . TYR A 1 213 ? 9.345 2.601 5.779 1 14.35 214 TYR A N 1
ATOM 1743 C CA . TYR A 1 213 ? 10.009 3.139 4.602 1 15.08 214 TYR A CA 1
ATOM 1744 C C . TYR A 1 213 ? 11.525 2.966 4.697 1 14.54 214 TYR A C 1
ATOM 1745 O O . TYR A 1 213 ? 12.151 2.461 3.753 1 13.69 214 TYR A O 1
ATOM 1754 N N . ILE A 1 214 ? 12.116 3.342 5.847 1 15.19 215 ILE A N 1
ATOM 1755 C CA . ILE A 1 214 ? 13.566 3.214 6.067 1 15.73 215 ILE A CA 1
ATOM 1756 C C . ILE A 1 214 ? 14.017 1.772 5.911 1 17.54 215 ILE A C 1
ATOM 1757 O O . ILE A 1 214 ? 14.971 1.516 5.169 1 17.9 215 ILE A O 1
ATOM 1762 N N . ILE A 1 215 ? 13.31 0.822 6.572 1 17.73 216 ILE A N 1
ATOM 1763 C CA . ILE A 1 215 ? 13.664 -0.587 6.512 1 18.1 216 ILE A CA 1
ATOM 1764 C C . ILE A 1 215 ? 13.513 -1.139 5.097 1 17.72 216 ILE A C 1
ATOM 1765 O O . ILE A 1 215 ? 14.36 -1.914 4.667 1 17.07 216 ILE A O 1
ATOM 1770 N N . ALA A 1 216 ? 12.456 -0.72 4.356 1 17.27 217 ALA A N 1
ATOM 1771 C CA . ALA A 1 216 ? 12.287 -1.209 2.987 1 17.41 217 ALA A CA 1
ATOM 1772 C C . ALA A 1 216 ? 13.419 -0.681 2.072 1 18.09 217 ALA A C 1
ATOM 1773 O O . ALA A 1 216 ? 13.919 -1.438 1.222 1 18.18 217 ALA A O 1
ATOM 1775 N N . LYS A 1 217 ? 13.895 0.563 2.326 1 17.69 218 LYS A N 1
ATOM 1776 C CA . LYS A 1 217 ? 15.019 1.146 1.578 1 18.01 218 LYS A CA 1
ATOM 1777 C C . LYS A 1 217 ? 16.3 0.416 1.904 1 18.7 218 LYS A C 1
ATOM 1778 O O . LYS A 1 217 ? 17.017 0.046 0.977 1 19.85 218 LYS A O 1
ATOM 1784 N N . LEU A 1 218 ? 16.539 0.113 3.2 1 17.87 219 LEU A N 1
ATOM 1785 C CA . LEU A 1 218 ? 17.7 -0.659 3.654 1 17.14 219 LEU A CA 1
ATOM 1786 C C . LEU A 1 218 ? 17.728 -2.04 3.028 1 18.07 219 LEU A C 1
ATOM 1787 O O . LEU A 1 218 ? 18.799 -2.532 2.68 1 18.58 219 LEU A O 1
ATOM 1792 N N . GLN A 1 219 ? 16.546 -2.67 2.872 1 17.69 220 GLN A N 1
ATOM 1793 C CA . GLN A 1 219 ? 16.411 -3.975 2.25 1 17.77 220 GLN A CA 1
ATOM 1794 C C . GLN A 1 219 ? 16.429 -3.953 0.721 1 19.64 220 GLN A C 1
ATOM 1795 O O . GLN A 1 219 ? 16.327 -5.015 0.121 1 20.41 220 GLN A O 1
ATOM 1801 N N . HIS A 1 220 ? 16.506 -2.777 0.085 1 20.97 221 HIS A N 1
ATOM 1802 C CA . HIS A 1 220 ? 16.461 -2.635 -1.372 1 22.53 221 HIS A CA 1
ATOM 1803 C C . HIS A 1 220 ? 15.147 -3.221 -1.923 1 20.82 221 HIS A C 1
ATOM 1804 O O . HIS A 1 220 ? 15.139 -3.902 -2.948 1 20.13 221 HIS A O 1
ATOM 1811 N N . ARG A 1 221 ? 14.036 -2.967 -1.208 1 19.98 222 ARG A N 1
ATOM 1812 C CA . ARG A 1 221 ? 12.709 -3.415 -1.61 1 20.43 222 ARG A CA 1
ATOM 1813 C C . ARG A 1 221 ? 11.909 -2.271 -2.258 1 21.48 222 ARG A C 1
ATOM 1814 O O . ARG A 1 221 ? 12.302 -1.103 -2.182 1 21.98 222 ARG A O 1
ATOM 1822 N N . ASP A 1 222 ? 10.809 -2.62 -2.921 1 22.07 223 ASP A N 1
ATOM 1823 C CA . ASP A 1 222 ? 9.921 -1.662 -3.56 1 22.51 223 ASP A CA 1
ATOM 1824 C C . ASP A 1 222 ? 9.202 -0.834 -2.469 1 22.32 223 ASP A C 1
ATOM 1825 O O . ASP A 1 222 ? 8.501 -1.381 -1.61 1 22.67 223 ASP A O 1
ATOM 1830 N N . THR A 1 223 ? 9.392 0.476 -2.502 1 21.36 224 THR A N 1
ATOM 1831 C CA . THR A 1 223 ? 8.779 1.374 -1.531 1 22 224 THR A CA 1
ATOM 1832 C C . THR A 1 223 ? 7.643 2.217 -2.109 1 22.39 224 THR A C 1
ATOM 1833 O O . THR A 1 223 ? 7.158 3.081 -1.393 1 22.02 224 THR A O 1
ATOM 1837 N N . SER A 1 224 ? 7.241 2.015 -3.384 1 23.04 225 SER A N 1
ATOM 1838 C CA . SER A 1 224 ? 6.17 2.804 -4.042 1 23.89 225 SER A CA 1
ATOM 1839 C C . SER A 1 224 ? 4.895 2.904 -3.222 1 22.87 225 SER A C 1
ATOM 1840 O O . SER A 1 224 ? 4.311 3.973 -3.119 1 23.36 225 SER A O 1
ATOM 1843 N N . ASN A 1 225 ? 4.451 1.788 -2.652 1 22.28 226 ASN A N 1
ATOM 1844 C CA . ASN A 1 225 ? 3.209 1.753 -1.91 1 21.73 226 ASN A CA 1
ATOM 1845 C C . ASN A 1 225 ? 3.33 2.477 -0.57 1 19.64 226 ASN A C 1
ATOM 1846 O O . ASN A 1 225 ? 2.415 3.213 -0.219 1 19.48 226 ASN A O 1
ATOM 1851 N N . ILE A 1 226 ? 4.442 2.302 0.164 1 17.97 227 ILE A N 1
ATOM 1852 C CA . ILE A 1 226 ? 4.689 3.032 1.423 1 17.65 227 ILE A CA 1
ATOM 1853 C C . ILE A 1 226 ? 4.815 4.546 1.114 1 16.99 227 ILE A C 1
ATOM 1854 O O . ILE A 1 226 ? 4.327 5.376 1.878 1 17.23 227 ILE A O 1
ATOM 1859 N N . GLU A 1 227 ? 5.428 4.908 -0.033 1 16.6 228 GLU A N 1
ATOM 1860 C CA . GLU A 1 227 ? 5.567 6.317 -0.456 1 16.77 228 GLU A CA 1
ATOM 1861 C C . GLU A 1 227 ? 4.189 6.923 -0.635 1 18.27 228 GLU A C 1
ATOM 1862 O O . GLU A 1 227 ? 3.956 8.018 -0.137 1 19.53 228 GLU A O 1
ATOM 1868 N N . GLN A 1 228 ? 3.258 6.199 -1.304 1 18.12 229 GLN A N 1
ATOM 1869 C CA . GLN A 1 228 ? 1.906 6.7 -1.498 1 18.89 229 GLN A CA 1
ATOM 1870 C C . GLN A 1 228 ? 1.168 6.937 -0.194 1 19.1 229 GLN A C 1
ATOM 1871 O O . GLN A 1 228 ? 0.479 7.945 -0.076 1 19.79 229 GLN A O 1
ATOM 1877 N N . LEU A 1 229 ? 1.334 6.06 0.797 1 18.2 230 LEU A N 1
ATOM 1878 C CA . LEU A 1 229 ? 0.675 6.25 2.09 1 17.96 230 LEU A CA 1
ATOM 1879 C C . LEU A 1 229 ? 1.199 7.503 2.77 1 17.61 230 LEU A C 1
ATOM 1880 O O . LEU A 1 229 ? 0.414 8.248 3.336 1 18.07 230 LEU A O 1
ATOM 1885 N N . LEU A 1 230 ? 2.501 7.776 2.66 1 17 231 LEU A N 1
ATOM 1886 C CA . LEU A 1 230 ? 3.11 8.967 3.251 1 17.27 231 LEU A CA 1
ATOM 1887 C C . LEU A 1 230 ? 2.686 10.231 2.522 1 17.93 231 LEU A C 1
ATOM 1888 O O . LEU A 1 230 ? 2.412 11.226 3.178 1 18.02 231 LEU A O 1
ATOM 1893 N N . ILE A 1 231 ? 2.581 10.186 1.179 1 18.64 232 ILE A N 1
ATOM 1894 C CA . ILE A 1 231 ? 2.116 11.337 0.374 1 19.82 232 ILE A CA 1
ATOM 1895 C C . ILE A 1 231 ? 0.655 11.667 0.743 1 18.43 232 ILE A C 1
ATOM 1896 O O . ILE A 1 231 ? 0.294 12.844 0.884 1 17.32 232 ILE A O 1
ATOM 1901 N N . ASN A 1 232 ? -0.166 10.604 0.934 1 17.81 233 ASN A N 1
ATOM 1902 C CA . ASN A 1 232 ? -1.562 10.735 1.333 1 17.43 233 ASN A CA 1
ATOM 1903 C C . ASN A 1 232 ? -1.688 11.466 2.677 1 16.63 233 ASN A C 1
ATOM 1904 O O . ASN A 1 232 ? -2.505 12.36 2.795 1 17 233 ASN A O 1
ATOM 1909 N N . LYS A 1 233 ? -0.808 11.175 3.637 1 16.01 234 LYS A N 1
ATOM 1910 C CA . LYS A 1 233 ? -0.814 11.851 4.93 1 15.78 234 LYS A CA 1
ATOM 1911 C C . LYS A 1 233 ? -0.377 13.322 4.817 1 16.26 234 LYS A C 1
ATOM 1912 O O . LYS A 1 233 ? -0.944 14.205 5.48 1 15.83 234 LYS A O 1
ATOM 1918 N N . ASN A 1 234 ? 0.637 13.59 3.956 1 15.98 235 ASN A N 1
ATOM 1919 C CA . ASN A 1 234 ? 1.129 14.939 3.666 1 15.23 235 ASN A CA 1
ATOM 1920 C C . ASN A 1 234 ? -0.061 15.769 3.081 1 15.27 235 ASN A C 1
ATOM 1921 O O . ASN A 1 234 ? -0.3 16.9 3.515 1 14.96 235 ASN A O 1
ATOM 1926 N N . LEU A 1 235 ? -0.848 15.159 2.165 1 15.28 236 LEU A N 1
ATOM 1927 C CA . LEU A 1 235 ? -2.015 15.804 1.552 1 16.11 236 LEU A CA 1
ATOM 1928 C C . LEU A 1 235 ? -3.113 16.028 2.576 1 16.76 236 LEU A C 1
ATOM 1929 O O . LEU A 1 235 ? -3.747 17.081 2.559 1 17.86 236 LEU A O 1
ATOM 1934 N N . LYS A 1 236 ? -3.34 15.067 3.478 1 16.69 237 LYS A N 1
ATOM 1935 C CA . LYS A 1 236 ? -4.338 15.246 4.532 1 17.77 237 LYS A CA 1
ATOM 1936 C C . LYS A 1 236 ? -3.957 16.375 5.505 1 18.17 237 LYS A C 1
ATOM 1937 O O . LYS A 1 236 ? -4.837 16.969 6.107 1 18.8 237 LYS A O 1
ATOM 1943 N N . MET A 1 237 ? -2.667 16.679 5.65 1 18.4 238 MET A N 1
ATOM 1944 C CA . MET A 1 237 ? -2.224 17.807 6.473 1 17.6 238 MET A CA 1
ATOM 1945 C C . MET A 1 237 ? -2.623 19.112 5.766 1 17.55 238 MET A C 1
ATOM 1946 O O . MET A 1 237 ? -3.123 20.04 6.409 1 18.06 238 MET A O 1
ATOM 1951 N N . VAL A 1 238 ? -2.425 19.174 4.436 1 16.95 239 VAL A N 1
ATOM 1952 C CA . VAL A 1 238 ? -2.837 20.343 3.636 1 17.09 239 VAL A CA 1
ATOM 1953 C C . VAL A 1 238 ? -4.348 20.524 3.738 1 17.1 239 VAL A C 1
ATOM 1954 O O . VAL A 1 238 ? -4.815 21.643 3.84 1 17.72 239 VAL A O 1
ATOM 1958 N N . GLU A 1 239 ? -5.106 19.413 3.766 1 16.64 240 GLU A N 1
ATOM 1959 C CA . GLU A 1 239 ? -6.541 19.42 3.913 1 16.86 240 GLU A CA 1
ATOM 1960 C C . GLU A 1 239 ? -6.95 20.011 5.265 1 17.71 240 GLU A C 1
ATOM 1961 O O . GLU A 1 239 ? -7.778 20.927 5.313 1 17.15 240 GLU A O 1
ATOM 1967 N N . PHE A 1 240 ? -6.308 19.545 6.354 1 17.88 241 PHE A N 1
ATOM 1968 C CA . PHE A 1 240 ? -6.587 20.039 7.703 1 18.7 241 PHE A CA 1
ATOM 1969 C C . PHE A 1 240 ? -6.345 21.537 7.79 1 18.74 241 PHE A C 1
ATOM 1970 O O . PHE A 1 240 ? -7.164 22.266 8.352 1 19.32 241 PHE A O 1
ATOM 1978 N N . LEU A 1 241 ? -5.219 21.987 7.228 1 18.19 242 LEU A N 1
ATOM 1979 C CA . LEU A 1 241 ? -4.826 23.384 7.266 1 17.87 242 LEU A CA 1
ATOM 1980 C C . LEU A 1 241 ? -5.69 24.284 6.423 1 17.53 242 LEU A C 1
ATOM 1981 O O . LEU A 1 241 ? -6.112 25.325 6.923 1 17.57 242 LEU A O 1
ATOM 1986 N N . SER A 1 242 ? -5.952 23.911 5.157 1 16.93 243 SER A N 1
ATOM 1987 C CA . SER A 1 242 ? -6.739 24.77 4.288 1 17.94 243 SER A CA 1
ATOM 1988 C C . SER A 1 242 ? -8.182 24.872 4.719 1 19.04 243 SER A C 1
ATOM 1989 O O . SER A 1 242 ? -8.762 25.939 4.592 1 20.53 243 SER A O 1
ATOM 1992 N N . LYS A 1 243 ? -8.741 23.814 5.304 1 18.38 244 LYS A N 1
ATOM 1993 C CA . LYS A 1 243 ? -10.104 23.852 5.811 1 18.48 244 LYS A CA 1
ATOM 1994 C C . LYS A 1 243 ? -10.245 24.67 7.118 1 19.64 244 LYS A C 1
ATOM 1995 O O . LYS A 1 243 ? -11.358 25.007 7.51 1 19.6 244 LYS A O 1
ATOM 2001 N N . ASN A 1 244 ? -9.13 25.04 7.755 1 20.97 245 ASN A N 1
ATOM 2002 C CA . ASN A 1 244 ? -9.169 25.887 8.938 1 23.16 245 ASN A CA 1
ATOM 2003 C C . ASN A 1 244 ? -8.854 27.361 8.624 1 25.38 245 ASN A C 1
ATOM 2004 O O . ASN A 1 244 ? -9.059 28.2 9.491 1 26.55 245 ASN A O 1
ATOM 2009 N N . THR A 1 245 ? -8.454 27.695 7.385 1 26.27 246 THR A N 1
ATOM 2010 C CA . THR A 1 245 ? -8.202 29.079 6.977 1 28.29 246 THR A CA 1
ATOM 2011 C C . THR A 1 245 ? -9.408 29.674 6.219 1 30.31 246 THR A C 1
ATOM 2012 O O . THR A 1 245 ? -10.253 28.936 5.717 1 30.59 246 THR A O 1
ATOM 2016 N N . LYS A 1 246 ? -9.476 31.012 6.106 1 31.64 247 LYS A N 1
ATOM 2017 C CA . LYS A 1 246 ? -10.571 31.663 5.384 1 33.11 247 LYS A CA 1
ATOM 2018 C C . LYS A 1 246 ? -10.38 31.49 3.881 1 33.34 247 LYS A C 1
ATOM 2019 O O . LYS A 1 246 ? -9.274 31.629 3.377 1 33.59 247 LYS A O 1
ATOM 2025 N N . ASN A 1 247 ? -11.445 31.117 3.185 1 33.39 248 ASN A N 1
ATOM 2026 C CA . ASN A 1 247 ? -11.42 30.873 1.751 1 34.16 248 ASN A CA 1
ATOM 2027 C C . ASN A 1 247 ? -11.368 32.146 0.912 1 34.37 248 ASN A C 1
ATOM 2028 O O . ASN A 1 247 ? -11.033 32.047 -0.264 1 34.73 248 ASN A O 1
ATOM 2033 N N . ASP A 1 248 ? -11.719 33.323 1.474 1 33.64 249 ASP A N 1
ATOM 2034 C CA . ASP A 1 248 ? -11.746 34.546 0.68 1 34.37 249 ASP A CA 1
ATOM 2035 C C . ASP A 1 248 ? -10.379 34.924 0.084 1 33.49 249 ASP A C 1
ATOM 2036 O O . ASP A 1 248 ? -10.311 35.357 -1.066 1 34.15 249 ASP A O 1
ATOM 2041 N N . ASN A 1 249 ? -9.297 34.758 0.853 1 31.67 250 ASN A N 1
ATOM 2042 C CA . ASN A 1 249 ? -7.966 35.152 0.395 1 30.7 250 ASN A CA 1
ATOM 2043 C C . ASN A 1 249 ? -6.978 33.993 0.256 1 28.18 250 ASN A C 1
ATOM 2044 O O . ASN A 1 249 ? -5.798 34.243 0.04 1 28.04 250 ASN A O 1
ATOM 2049 N N . ASN A 1 250 ? -7.43 32.74 0.431 1 26.24 251 ASN A N 1
ATOM 2050 C CA . ASN A 1 250 ? -6.537 31.565 0.34 1 24.48 251 ASN A CA 1
ATOM 2051 C C . ASN A 1 250 ? -7.187 30.506 -0.5 1 22.91 251 ASN A C 1
ATOM 2052 O O . ASN A 1 250 ? -8.411 30.484 -0.593 1 23.44 251 ASN A O 1
ATOM 2057 N N . PHE A 1 251 ? -6.393 29.58 -1.068 1 21.18 252 PHE A N 1
ATOM 2058 C CA . PHE A 1 251 ? -6.904 28.445 -1.821 1 20.12 252 PHE A CA 1
ATOM 2059 C C . PHE A 1 251 ? -7.682 27.557 -0.885 1 20.32 252 PHE A C 1
ATOM 2060 O O . PHE A 1 251 ? -7.275 27.335 0.25 1 20.28 252 PHE A O 1
ATOM 2068 N N . THR A 1 252 ? -8.786 27.017 -1.372 1 20.71 253 THR A N 1
ATOM 2069 C CA . THR A 1 252 ? -9.606 26.085 -0.631 1 21.04 253 THR A CA 1
ATOM 2070 C C . THR A 1 252 ? -8.986 24.684 -0.815 1 21.34 253 THR A C 1
ATOM 2071 O O . THR A 1 252 ? -8.198 24.475 -1.757 1 21.09 253 THR A O 1
ATOM 2075 N N . TYR A 1 253 ? -9.423 23.688 -0.002 1 21.73 254 TYR A N 1
ATOM 2076 C CA . TYR A 1 253 ? -8.947 22.324 -0.205 1 22.13 254 TYR A CA 1
ATOM 2077 C C . TYR A 1 253 ? -9.336 21.808 -1.6 1 21.98 254 TYR A C 1
ATOM 2078 O O . TYR A 1 253 ? -8.483 21.224 -2.252 1 21.5 254 TYR A O 1
ATOM 2087 N N . SER A 1 254 ? -10.556 22.106 -2.095 1 22.24 255 SER A N 1
ATOM 2088 C CA . SER A 1 254 ? -10.941 21.61 -3.431 1 23.47 255 SER A CA 1
ATOM 2089 C C . SER A 1 254 ? -10.034 22.178 -4.542 1 23.35 255 SER A C 1
ATOM 2090 O O . SER A 1 254 ? -9.758 21.471 -5.52 1 24.13 255 SER A O 1
ATOM 2093 N N . GLU A 1 255 ? -9.517 23.393 -4.362 1 22.09 256 GLU A N 1
ATOM 2094 C CA . GLU A 1 255 ? -8.552 23.959 -5.313 1 21.79 256 GLU A CA 1
ATOM 2095 C C . GLU A 1 255 ? -7.219 23.194 -5.227 1 20.57 256 GLU A C 1
ATOM 2096 O O . GLU A 1 255 ? -6.73 22.709 -6.247 1 20.93 256 GLU A O 1
ATOM 2102 N N . TRP A 1 256 ? -6.682 22.985 -4.011 1 19.19 257 TRP A N 1
ATOM 2103 C CA . TRP A 1 256 ? -5.467 22.167 -3.839 1 18.64 257 TRP A CA 1
ATOM 2104 C C . TRP A 1 256 ? -5.647 20.766 -4.435 1 19.69 257 TRP A C 1
ATOM 2105 O O . TRP A 1 256 ? -4.77 20.286 -5.139 1 20.05 257 TRP A O 1
ATOM 2116 N N . GLU A 1 257 ? -6.812 20.139 -4.188 1 19.98 258 GLU A N 1
ATOM 2117 C CA . GLU A 1 257 ? -7.145 18.803 -4.688 1 21.5 258 GLU A CA 1
ATOM 2118 C C . GLU A 1 257 ? -7.149 18.765 -6.213 1 22.78 258 GLU A C 1
ATOM 2119 O O . GLU A 1 257 ? -6.602 17.846 -6.791 1 23.11 258 GLU A O 1
ATOM 2125 N N . SER A 1 258 ? -7.73 19.777 -6.866 1 23.49 259 SER A N 1
ATOM 2126 C CA . SER A 1 258 ? -7.747 19.837 -8.328 1 24.43 259 SER A CA 1
ATOM 2127 C C . SER A 1 258 ? -6.332 20.002 -8.935 1 25.65 259 SER A C 1
ATOM 2128 O O . SER A 1 258 ? -6.126 19.602 -10.082 1 26.49 259 SER A O 1
ATOM 2131 N N . ILE A 1 259 ? -5.36 20.57 -8.166 1 25.18 260 ILE A N 1
ATOM 2132 C CA . ILE A 1 259 ? -3.957 20.688 -8.588 1 25.43 260 ILE A CA 1
ATOM 2133 C C . ILE A 1 259 ? -3.274 19.334 -8.361 1 25.95 260 ILE A C 1
ATOM 2134 O O . ILE A 1 259 ? -2.624 18.804 -9.266 1 26.3 260 ILE A O 1
ATOM 2139 N N . TYR A 1 260 ? -3.469 18.747 -7.161 1 26.11 261 TYR A N 1
ATOM 2140 C CA . TYR A 1 260 ? -2.925 17.444 -6.778 1 26.44 261 TYR A CA 1
ATOM 2141 C C . TYR A 1 260 ? -3.317 16.335 -7.756 1 28.01 261 TYR A C 1
ATOM 2142 O O . TYR A 1 260 ? -2.466 15.509 -8.092 1 27.79 261 TYR A O 1
ATOM 2151 N N . ASN A 1 261 ? -4.603 16.267 -8.163 1 28.73 262 ASN A N 1
ATOM 2152 C CA . ASN A 1 261 ? -5.001 15.178 -9.075 1 30.34 262 ASN A CA 1
ATOM 2153 C C . ASN A 1 261 ? -4.717 15.493 -10.572 1 31.99 262 ASN A C 1
ATOM 2154 O O . ASN A 1 261 ? -5.094 14.715 -11.447 1 32.64 262 ASN A O 1
ATOM 2159 N N . GLY A 1 262 ? -4.05 16.604 -10.84 1 32.51 263 GLY A N 1
ATOM 2160 C CA . GLY A 1 262 ? -3.649 16.972 -12.184 1 34.17 263 GLY A CA 1
ATOM 2161 C C . GLY A 1 262 ? -4.72 17.589 -13.05 1 35.89 263 GLY A C 1
ATOM 2162 O O . GLY A 1 262 ? -4.502 17.752 -14.255 1 36.92 263 GLY A O 1
ATOM 2163 N N . THR A 1 263 ? -5.871 17.968 -12.461 1 35.77 264 THR A N 1
ATOM 2164 C CA . THR A 1 263 ? -6.943 18.574 -13.258 1 36.22 264 THR A CA 1
ATOM 2165 C C . THR A 1 263 ? -6.472 19.923 -13.784 1 36.54 264 THR A C 1
ATOM 2166 O O . THR A 1 263 ? -6.624 20.215 -14.97 1 37.36 264 THR A O 1
ATOM 2170 N N . TYR A 1 264 ? -5.857 20.721 -12.902 1 35.68 265 TYR A N 1
ATOM 2171 C CA . TYR A 1 264 ? -5.331 22.026 -13.254 1 35.17 265 TYR A CA 1
ATOM 2172 C C . TYR A 1 264 ? -3.915 22.208 -12.69 1 34.67 265 TYR A C 1
ATOM 2173 O O . TYR A 1 264 ? -3.52 21.537 -11.724 1 34.11 265 TYR A O 1
ATOM 2182 N N . ARG A 1 265 ? -3.158 23.135 -13.286 1 34.27 266 ARG A N 1
ATOM 2183 C CA . ARG A 1 265 ? -1.858 23.494 -12.746 1 34.74 266 ARG A CA 1
ATOM 2184 C C . ARG A 1 265 ? -2.092 24.706 -11.824 1 34.05 266 ARG A C 1
ATOM 2185 O O . ARG A 1 265 ? -3.12 25.374 -11.931 1 34.38 266 ARG A O 1
ATOM 2193 N N . ILE A 1 266 ? -1.196 24.96 -10.884 1 33.27 267 ILE A N 1
ATOM 2194 C CA . ILE A 1 266 ? -1.353 26.03 -9.9 1 33.27 267 ILE A CA 1
ATOM 2195 C C . ILE A 1 266 ? -1.52 27.449 -10.539 1 34.15 267 ILE A C 1
ATOM 2196 O O . ILE A 1 266 ? -2.043 28.365 -9.899 1 33.52 267 ILE A O 1
ATOM 2201 N N . THR A 1 267 ? -1.121 27.611 -11.812 1 34.82 268 THR A N 1
ATOM 2202 C CA . THR A 1 267 ? -1.254 28.896 -12.513 1 35.09 268 THR A CA 1
ATOM 2203 C C . THR A 1 267 ? -2.473 28.943 -13.468 1 35.79 268 THR A C 1
ATOM 2204 O O . THR A 1 267 ? -2.739 30.003 -14.03 1 36.84 268 THR A O 1
ATOM 2208 N N . ASN A 1 268 ? -3.164 27.81 -13.701 1 34.91 269 ASN A N 1
ATOM 2209 C CA . ASN A 1 268 ? -4.334 27.768 -14.596 1 35.06 269 ASN A CA 1
ATOM 2210 C C . ASN A 1 268 ? -5.63 27.341 -13.881 1 35.02 269 ASN A C 1
ATOM 2211 O O . ASN A 1 268 ? -6.566 26.818 -14.509 1 35.2 269 ASN A O 1
ATOM 2213 N N . LEU A 1 269 ? -5.706 27.59 -12.571 1 34.7 270 LEU A N 1
ATOM 2214 C CA . LEU A 1 269 ? -6.895 27.286 -11.774 1 35.19 270 LEU A CA 1
ATOM 2215 C C . LEU A 1 269 ? -8.072 28.14 -12.32 1 34.83 270 LEU A C 1
ATOM 2216 O O . LEU A 1 269 ? -7.875 29.33 -12.599 1 34.94 270 LEU A O 1
ATOM 2221 N N . PRO A 1 270 ? -9.256 27.555 -12.602 1 34.27 271 PRO A N 1
ATOM 2222 C CA . PRO A 1 270 ? -10.353 28.365 -13.176 1 33.27 271 PRO A CA 1
ATOM 2223 C C . PRO A 1 270 ? -10.822 29.506 -12.276 1 32.62 271 PRO A C 1
ATOM 2224 O O . PRO A 1 270 ? -11.281 30.534 -12.761 1 32.8 271 PRO A O 1
ATOM 2228 N N . SER A 1 271 ? -10.645 29.345 -10.972 1 32 272 SER A N 1
ATOM 2229 C CA . SER A 1 271 ? -10.981 30.343 -9.963 1 32.36 272 SER A CA 1
ATOM 2230 C C . SER A 1 271 ? -9.829 31.307 -9.658 1 33.4 272 SER A C 1
ATOM 2231 O O . SER A 1 271 ? -9.974 32.154 -8.777 1 33.62 272 SER A O 1
ATOM 2234 N N . LEU A 1 272 ? -8.677 31.202 -10.363 1 33.96 273 LEU A N 1
ATOM 2235 C CA . LEU A 1 272 ? -7.542 32.107 -10.145 1 34.15 273 LEU A CA 1
ATOM 2236 C C . LEU A 1 272 ? -7.987 33.518 -10.502 1 33.16 273 LEU A C 1
ATOM 2237 O O . LEU A 1 272 ? -8.603 33.728 -11.542 1 33.69 273 LEU A O 1
ATOM 2242 N N . GLY A 1 273 ? -7.778 34.439 -9.583 1 31.83 274 GLY A N 1
ATOM 2243 C CA . GLY A 1 273 ? -8.253 35.801 -9.743 1 30.79 274 GLY A CA 1
ATOM 2244 C C . GLY A 1 273 ? -9.312 36.179 -8.721 1 29.38 274 GLY A C 1
ATOM 2245 O O . GLY A 1 273 ? -9.614 37.368 -8.568 1 30.22 274 GLY A O 1
ATOM 2246 N N . ARG A 1 274 ? -9.884 35.198 -7.993 1 27.57 275 ARG A N 1
ATOM 2247 C CA . ARG A 1 274 ? -10.87 35.523 -6.954 1 26.76 275 ARG A CA 1
ATOM 2248 C C . ARG A 1 274 ? -10.237 36.331 -5.805 1 26.18 275 ARG A C 1
ATOM 2249 O O . ARG A 1 274 ? -10.931 37.053 -5.095 1 26.01 275 ARG A O 1
ATOM 2257 N N . PHE A 1 275 ? -8.917 36.223 -5.642 1 25.37 276 PHE A N 1
ATOM 2258 C CA . PHE A 1 275 ? -8.105 37.057 -4.762 1 24.83 276 PHE A CA 1
ATOM 2259 C C . PHE A 1 275 ? -6.824 37.428 -5.539 1 23.74 276 PHE A C 1
ATOM 2260 O O . PHE A 1 275 ? -6.365 36.669 -6.405 1 23.51 276 PHE A O 1
ATOM 2268 N N . LYS A 1 276 ? -6.299 38.624 -5.295 1 23.43 277 LYS A N 1
ATOM 2269 C CA . LYS A 1 276 ? -5.094 39.095 -5.982 1 23.53 277 LYS A CA 1
ATOM 2270 C C . LYS A 1 276 ? -3.831 38.841 -5.149 1 22.9 277 LYS A C 1
ATOM 2271 O O . LYS A 1 276 ? -3.92 38.352 -4.026 1 23.11 277 LYS A O 1
ATOM 2277 N N . PHE A 1 277 ? -2.643 39.125 -5.723 1 22.14 278 PHE A N 1
ATOM 2278 C CA . PHE A 1 277 ? -1.414 39.043 -4.966 1 22.06 278 PHE A CA 1
ATOM 2279 C C . PHE A 1 277 ? -1.235 40.45 -4.393 1 22.68 278 PHE A C 1
ATOM 2280 O O . PHE A 1 277 ? -1.089 41.427 -5.143 1 23.66 278 PHE A O 1
ATOM 2288 N N . ARG A 1 278 ? -1.297 40.565 -3.067 1 22.05 279 ARG A N 1
ATOM 2289 C CA . ARG A 1 278 ? -1.124 41.857 -2.395 1 21.79 279 ARG A CA 1
ATOM 2290 C C . ARG A 1 278 ? -0.011 41.778 -1.355 1 20.72 279 ARG A C 1
ATOM 2291 O O . ARG A 1 278 ? -0.262 41.488 -0.19 1 20.16 279 ARG A O 1
ATOM 2299 N N . LYS A 1 279 ? 1.221 42.044 -1.778 1 20.45 280 LYS A N 1
ATOM 2300 C CA . LYS A 1 279 ? 2.375 42.046 -0.893 1 19.81 280 LYS A CA 1
ATOM 2301 C C . LYS A 1 279 ? 2.228 43.109 0.236 1 20.24 280 LYS A C 1
ATOM 2302 O O . LYS A 1 279 ? 1.921 44.265 -0.044 1 20.3 280 LYS A O 1
ATOM 2308 N N . LYS A 1 280 ? 2.432 42.709 1.497 1 20.45 281 LYS A N 1
ATOM 2309 C CA . LYS A 1 280 ? 2.39 43.632 2.621 1 21.61 281 LYS A CA 1
ATOM 2310 C C . LYS A 1 280 ? 3.796 44.127 2.834 1 22.05 281 LYS A C 1
ATOM 2311 O O . LYS A 1 280 ? 4.736 43.325 2.984 1 22.68 281 LYS A O 1
ATOM 2317 N N . ILE A 1 281 ? 3.973 45.439 2.81 1 21.52 282 ILE A N 1
ATOM 2318 C CA . ILE A 1 281 ? 5.267 46.069 3.028 1 21.49 282 ILE A CA 1
ATOM 2319 C C . ILE A 1 281 ? 5.093 47.049 4.163 1 22.2 282 ILE A C 1
ATOM 2320 O O . ILE A 1 281 ? 4.17 47.855 4.12 1 23.1 282 ILE A O 1
ATOM 2325 N N . ALA A 1 282 ? 5.949 46.982 5.198 1 21.91 283 ALA A N 1
ATOM 2326 C CA . ALA A 1 282 ? 5.869 47.925 6.311 1 22.18 283 ALA A CA 1
ATOM 2327 C C . ALA A 1 282 ? 6.198 49.327 5.798 1 23.4 283 ALA A C 1
ATOM 2328 O O . ALA A 1 282 ? 7.036 49.471 4.907 1 23.69 283 ALA A O 1
ATOM 2330 N N . GLU A 1 283 ? 5.549 50.358 6.35 1 23.61 284 GLU A N 1
ATOM 2331 C CA . GLU A 1 283 ? 5.797 51.73 5.916 1 24.76 284 GLU A CA 1
ATOM 2332 C C . GLU A 1 283 ? 7.251 52.136 6.154 1 24 284 GLU A C 1
ATOM 2333 O O . GLU A 1 283 ? 7.847 52.802 5.311 1 24.27 284 GLU A O 1
ATOM 2339 N N . LYS A 1 284 ? 7.866 51.643 7.238 1 23.21 285 LYS A N 1
ATOM 2340 C CA . LYS A 1 284 ? 9.273 51.943 7.528 1 22.79 285 LYS A CA 1
ATOM 2341 C C . LYS A 1 284 ? 10.238 51.317 6.49 1 21.92 285 LYS A C 1
ATOM 2342 O O . LYS A 1 284 ? 11.369 51.754 6.383 1 22.16 285 LYS A O 1
ATOM 2348 N N . SER A 1 285 ? 9.789 50.319 5.715 1 20.21 286 SER A N 1
ATOM 2349 C CA . SER A 1 285 ? 10.638 49.702 4.691 1 19.63 286 SER A CA 1
ATOM 2350 C C . SER A 1 285 ? 10.588 50.446 3.37 1 19.69 286 SER A C 1
ATOM 2351 O O . SER A 1 285 ? 11.392 50.138 2.497 1 19.55 286 SER A O 1
ATOM 2354 N N . LEU A 1 286 ? 9.602 51.351 3.168 1 20.22 287 LEU A N 1
ATOM 2355 C CA . LEU A 1 286 ? 9.45 52.036 1.898 1 21.43 287 LEU A CA 1
ATOM 2356 C C . LEU A 1 286 ? 10.535 53.038 1.597 1 23.61 287 LEU A C 1
ATOM 2357 O O . LEU A 1 286 ? 11.057 53.727 2.485 1 24.09 287 LEU A O 1
ATOM 2362 N N . SER A 1 287 ? 10.88 53.1 0.313 1 24.26 288 SER A N 1
ATOM 2363 C CA . SER A 1 287 ? 11.861 54.02 -0.263 1 24.67 288 SER A CA 1
ATOM 2364 C C . SER A 1 287 ? 11.687 54.003 -1.798 1 24.67 288 SER A C 1
ATOM 2365 O O . SER A 1 287 ? 10.95 53.15 -2.329 1 25.51 288 SER A O 1
ATOM 2368 N N . GLY A 1 288 ? 12.34 54.938 -2.485 1 23.29 289 GLY A N 1
ATOM 2369 C CA . GLY A 1 288 ? 12.322 55.042 -3.938 1 23.22 289 GLY A CA 1
ATOM 2370 C C . GLY A 1 288 ? 10.946 54.982 -4.555 1 22.73 289 GLY A C 1
ATOM 2371 O O . GLY A 1 288 ? 10.04 55.667 -4.083 1 23.4 289 GLY A O 1
ATOM 2372 N N . LYS A 1 289 ? 10.749 54.091 -5.551 1 21.52 290 LYS A N 1
ATOM 2373 C CA . LYS A 1 289 ? 9.441 53.913 -6.183 1 20.87 290 LYS A CA 1
ATOM 2374 C C . LYS A 1 289 ? 8.756 52.601 -5.784 1 21.47 290 LYS A C 1
ATOM 2375 O O . LYS A 1 289 ? 7.895 52.108 -6.517 1 21.74 290 LYS A O 1
ATOM 2381 N N . VAL A 1 290 ? 9.137 52.036 -4.63 1 21.22 291 VAL A N 1
ATOM 2382 C CA . VAL A 1 290 ? 8.615 50.765 -4.151 1 20.94 291 VAL A CA 1
ATOM 2383 C C . VAL A 1 290 ? 7.11 50.754 -4.036 1 21.44 291 VAL A C 1
ATOM 2384 O O . VAL A 1 290 ? 6.484 49.822 -4.556 1 21.69 291 VAL A O 1
ATOM 2388 N N . LYS A 1 291 ? 6.509 51.802 -3.42 1 20.88 292 LYS A N 1
ATOM 2389 C CA . LYS A 1 291 ? 5.047 51.866 -3.264 1 21.07 292 LYS A CA 1
ATOM 2390 C C . LYS A 1 291 ? 4.321 51.851 -4.6 1 21.34 292 LYS A C 1
ATOM 2391 O O . LYS A 1 291 ? 3.363 51.11 -4.749 1 22.46 292 LYS A O 1
ATOM 2397 N N . GLU A 1 292 ? 4.825 52.58 -5.591 1 20.88 293 GLU A N 1
ATOM 2398 C CA . GLU A 1 292 ? 4.216 52.61 -6.915 1 21.33 293 GLU A CA 1
ATOM 2399 C C . GLU A 1 292 ? 4.406 51.284 -7.659 1 20.7 293 GLU A C 1
ATOM 2400 O O . GLU A 1 292 ? 3.509 50.877 -8.397 1 20.66 293 GLU A O 1
ATOM 2406 N N . PHE A 1 293 ? 5.529 50.574 -7.426 1 19.79 294 PHE A N 1
ATOM 2407 C CA . PHE A 1 293 ? 5.72 49.249 -8.035 1 19.58 294 PHE A CA 1
ATOM 2408 C C . PHE A 1 293 ? 4.711 48.283 -7.444 1 19.65 294 PHE A C 1
ATOM 2409 O O . PHE A 1 293 ? 4.088 47.498 -8.175 1 19.82 294 PHE A O 1
ATOM 2417 N N . ASN A 1 294 ? 4.527 48.325 -6.112 1 19.43 295 ASN A N 1
ATOM 2418 C CA . ASN A 1 294 ? 3.545 47.461 -5.461 1 19.23 295 ASN A CA 1
ATOM 2419 C C . ASN A 1 294 ? 2.129 47.72 -6.01 1 20.78 295 ASN A C 1
ATOM 2420 O O . ASN A 1 294 ? 1.39 46.758 -6.239 1 21.03 295 ASN A O 1
ATOM 2425 N N . ASN A 1 295 ? 1.789 49.005 -6.312 1 21.14 296 ASN A N 1
ATOM 2426 C CA . ASN A 1 295 ? 0.505 49.379 -6.918 1 21.78 296 ASN A CA 1
ATOM 2427 C C . ASN A 1 295 ? 0.353 48.736 -8.302 1 20.69 296 ASN A C 1
ATOM 2428 O O . ASN A 1 295 ? -0.712 48.22 -8.619 1 20.52 296 ASN A O 1
ATOM 2433 N N . ILE A 1 296 ? 1.418 48.739 -9.116 1 20.28 297 ILE A N 1
ATOM 2434 C CA . ILE A 1 296 ? 1.409 48.135 -10.448 1 20.54 297 ILE A CA 1
ATOM 2435 C C . ILE A 1 296 ? 1.221 46.621 -10.375 1 21.98 297 ILE A C 1
ATOM 2436 O O . ILE A 1 296 ? 0.413 46.045 -11.133 1 21.89 297 ILE A O 1
ATOM 2441 N N . VAL A 1 297 ? 1.905 45.959 -9.41 1 21.79 298 VAL A N 1
ATOM 2442 C CA . VAL A 1 297 ? 1.688 44.522 -9.207 1 21.46 298 VAL A CA 1
ATOM 2443 C C . VAL A 1 297 ? 0.237 44.235 -8.835 1 22.06 298 VAL A C 1
ATOM 2444 O O . VAL A 1 297 ? -0.398 43.371 -9.446 1 23.09 298 VAL A O 1
ATOM 2448 N N . GLN A 1 298 ? -0.314 44.993 -7.878 1 21.36 299 GLN A N 1
ATOM 2449 C CA . GLN A 1 298 ? -1.691 44.774 -7.44 1 21.88 299 GLN A CA 1
ATOM 2450 C C . GLN A 1 298 ? -2.754 45.165 -8.52 1 22.17 299 GLN A C 1
ATOM 2451 O O . GLN A 1 298 ? -3.89 44.735 -8.43 1 22.67 299 GLN A O 1
ATOM 2457 N N . ARG A 1 299 ? -2.364 45.915 -9.552 1 21.17 300 ARG A N 1
ATOM 2458 C CA . ARG A 1 299 ? -3.222 46.273 -10.677 1 21.36 300 ARG A CA 1
ATOM 2459 C C . ARG A 1 299 ? -3.442 45.078 -11.634 1 21.94 300 ARG A C 1
ATOM 2460 O O . ARG A 1 299 ? -4.452 45.028 -12.325 1 23.02 300 ARG A O 1
ATOM 2468 N N . TYR A 1 300 ? -2.478 44.166 -11.729 1 21.53 301 TYR A N 1
ATOM 2469 C CA . TYR A 1 300 ? -2.529 43.073 -12.693 1 21.6 301 TYR A CA 1
ATOM 2470 C C . TYR A 1 300 ? -2.495 41.683 -12.11 1 21.03 301 TYR A C 1
ATOM 2471 O O . TYR A 1 300 ? -2.869 40.746 -12.799 1 21.21 301 TYR A O 1
ATOM 2480 N N . SER A 1 301 ? -2.01 41.527 -10.895 1 20.98 302 SER A N 1
ATOM 2481 C CA . SER A 1 301 ? -1.762 40.197 -10.319 1 21.52 302 SER A CA 1
ATOM 2482 C C . SER A 1 301 ? -2.981 39.359 -9.963 1 22.07 302 SER A C 1
ATOM 2483 O O . SER A 1 301 ? -4.072 39.879 -9.716 1 22.16 302 SER A O 1
ATOM 2486 N N . VAL A 1 302 ? -2.765 38.03 -9.941 1 21.85 303 VAL A N 1
ATOM 2487 C CA . VAL A 1 302 ? -3.694 37.027 -9.47 1 22.04 303 VAL A CA 1
ATOM 2488 C C . VAL A 1 302 ? -2.928 36.304 -8.345 1 22.14 303 VAL A C 1
ATOM 2489 O O . VAL A 1 302 ? -1.712 36.157 -8.412 1 23.13 303 VAL A O 1
ATOM 2493 N N . GLY A 1 303 ? -3.619 35.964 -7.282 1 21.52 304 GLY A N 1
ATOM 2494 C CA . GLY A 1 303 ? -2.991 35.346 -6.123 1 21.42 304 GLY A CA 1
ATOM 2495 C C . GLY A 1 303 ? -2.531 33.926 -6.346 1 21.02 304 GLY A C 1
ATOM 2496 O O . GLY A 1 303 ? -3.186 33.174 -7.069 1 21.95 304 GLY A O 1
ATOM 2497 N N . LEU A 1 304 ? -1.405 33.547 -5.729 1 19.49 305 LEU A N 1
ATOM 2498 C CA . LEU A 1 304 ? -0.897 32.173 -5.816 1 20.22 305 LEU A CA 1
ATOM 2499 C C . LEU A 1 304 ? -0.952 31.653 -4.4 1 19.19 305 LEU A C 1
ATOM 2500 O O . LEU A 1 304 ? -0.181 32.112 -3.568 1 19.54 305 LEU A O 1
ATOM 2505 N N . ALA A 1 305 ? -1.911 30.756 -4.106 1 18.17 306 ALA A N 1
ATOM 2506 C CA . ALA A 1 305 ? -2.166 30.106 -2.808 1 18.01 306 ALA A CA 1
ATOM 2507 C C . ALA A 1 305 ? -2.776 31.008 -1.731 1 17.79 306 ALA A C 1
ATOM 2508 O O . ALA A 1 305 ? -3.658 30.562 -1.015 1 17.15 306 ALA A O 1
ATOM 2510 N N . SER A 1 306 ? -2.242 32.222 -1.55 1 18.03 307 SER A N 1
ATOM 2511 C CA . SER A 1 306 ? -2.695 33.217 -0.576 1 18.61 307 SER A CA 1
ATOM 2512 C C . SER A 1 306 ? -2.423 34.599 -1.127 1 19.16 307 SER A C 1
ATOM 2513 O O . SER A 1 306 ? -1.421 34.819 -1.812 1 18.38 307 SER A O 1
ATOM 2516 N N . SER A 1 307 ? -3.318 35.541 -0.826 1 20.22 308 SER A N 1
ATOM 2517 C CA . SER A 1 307 ? -3.163 36.894 -1.302 1 20.6 308 SER A CA 1
ATOM 2518 C C . SER A 1 307 ? -1.926 37.552 -0.665 1 21.04 308 SER A C 1
ATOM 2519 O O . SER A 1 307 ? -1.272 38.352 -1.33 1 21.5 308 SER A O 1
ATOM 2522 N N . ASP A 1 308 ? -1.58 37.199 0.599 1 19.9 309 ASP A N 1
ATOM 2523 C CA . ASP A 1 308 ? -0.47 37.869 1.257 1 19.67 309 ASP A CA 1
ATOM 2524 C C . ASP A 1 308 ? 0.791 37.019 1.389 1 19.55 309 ASP A C 1
ATOM 2525 O O . ASP A 1 308 ? 1.718 37.427 2.101 1 20.02 309 ASP A O 1
ATOM 2530 N N . LEU A 1 309 ? 0.916 35.945 0.595 1 18.78 310 LEU A N 1
ATOM 2531 C CA . LEU A 1 309 ? 2.204 35.236 0.51 1 19.25 310 LEU A CA 1
ATOM 2532 C C . LEU A 1 309 ? 3.135 36.226 -0.298 1 18.95 310 LEU A C 1
ATOM 2533 O O . LEU A 1 309 ? 2.6 37.09 -1.008 1 18.69 310 LEU A O 1
ATOM 2538 N N . PRO A 1 310 ? 4.478 36.178 -0.18 1 18.95 311 PRO A N 1
ATOM 2539 C CA . PRO A 1 310 ? 5.304 37.185 -0.9 1 18.59 311 PRO A CA 1
ATOM 2540 C C . PRO A 1 310 ? 5.459 36.95 -2.403 1 18.65 311 PRO A C 1
ATOM 2541 O O . PRO A 1 310 ? 6.45 37.399 -2.968 1 20.25 311 PRO A O 1
ATOM 2545 N N . PHE A 1 311 ? 4.534 36.244 -3.04 1 17.72 312 PHE A N 1
ATOM 2546 C CA . PHE A 1 311 ? 4.608 35.981 -4.474 1 18.27 312 PHE A CA 1
ATOM 2547 C C . PHE A 1 311 ? 3.225 35.82 -5.082 1 19.37 312 PHE A C 1
ATOM 2548 O O . PHE A 1 311 ? 2.276 35.446 -4.401 1 20.51 312 PHE A O 1
ATOM 2556 N N . GLY A 1 312 ? 3.127 36.098 -6.366 1 19.78 313 GLY A N 1
ATOM 2557 C CA . GLY A 1 312 ? 1.891 35.982 -7.122 1 20.93 313 GLY A CA 1
ATOM 2558 C C . GLY A 1 312 ? 2.145 35.82 -8.6 1 21.7 313 GLY A C 1
ATOM 2559 O O . GLY A 1 312 ? 3.297 35.632 -9.014 1 22.99 313 GLY A O 1
ATOM 2560 N N . VAL A 1 313 ? 1.088 35.864 -9.407 1 21.02 314 VAL A N 1
ATOM 2561 C CA . VAL A 1 313 ? 1.236 35.669 -10.838 1 22.13 314 VAL A CA 1
ATOM 2562 C C . VAL A 1 313 ? 0.735 36.856 -11.637 1 22.58 314 VAL A C 1
ATOM 2563 O O . VAL A 1 313 ? -0.256 37.465 -11.26 1 23.01 314 VAL A O 1
ATOM 2567 N N . ILE A 1 314 ? 1.424 37.182 -12.735 1 22.24 315 ILE A N 1
ATOM 2568 C CA . ILE A 1 314 ? 0.982 38.12 -13.744 1 23.47 315 ILE A CA 1
ATOM 2569 C C . ILE A 1 314 ? 0.722 37.209 -14.96 1 24.11 315 ILE A C 1
ATOM 2570 O O . ILE A 1 314 ? 1.684 36.729 -15.564 1 24.69 315 ILE A O 1
ATOM 2575 N N . ARG A 1 315 ? -0.56 36.904 -15.276 1 23.74 316 ARG A N 1
ATOM 2576 C CA . ARG A 1 315 ? -0.9 36.043 -16.42 1 24.32 316 ARG A CA 1
ATOM 2577 C C . ARG A 1 315 ? -0.362 36.62 -17.731 1 24.83 316 ARG A C 1
ATOM 2578 O O . ARG A 1 315 ? -0.184 37.84 -17.816 1 24.36 316 ARG A O 1
ATOM 2580 N N . LYS A 1 316 ? -0.049 35.762 -18.743 1 25.34 317 LYS A N 1
ATOM 2581 C CA . LYS A 1 316 ? 0.515 36.285 -20.01 1 26.37 317 LYS A CA 1
ATOM 2582 C C . LYS A 1 316 ? -0.404 37.337 -20.668 1 27.16 317 LYS A C 1
ATOM 2583 O O . LYS A 1 316 ? 0.082 38.276 -21.311 1 27.98 317 LYS A O 1
ATOM 2589 N N . GLU A 1 317 ? -1.729 37.207 -20.446 1 26.44 318 GLU A N 1
ATOM 2590 C CA . GLU A 1 317 ? -2.734 38.129 -20.96 1 26.21 318 GLU A CA 1
ATOM 2591 C C . GLU A 1 317 ? -2.61 39.541 -20.356 1 25.33 318 GLU A C 1
ATOM 2592 O O . GLU A 1 317 ? -3.2 40.477 -20.894 1 26.21 318 GLU A O 1
ATOM 2598 N N . SER A 1 318 ? -1.905 39.689 -19.233 1 23.38 319 SER A N 1
ATOM 2599 C CA . SER A 1 318 ? -1.706 40.984 -18.596 1 23.58 319 SER A CA 1
ATOM 2600 C C . SER A 1 318 ? -0.234 41.425 -18.568 1 23.43 319 SER A C 1
ATOM 2601 O O . SER A 1 318 ? 0.047 42.53 -18.144 1 23.13 319 SER A O 1
ATOM 2604 N N . ARG A 1 319 ? 0.697 40.566 -19.012 1 23.89 320 ARG A N 1
ATOM 2605 C CA . ARG A 1 319 ? 2.132 40.792 -18.984 1 24.04 320 ARG A CA 1
ATOM 2606 C C . ARG A 1 319 ? 2.577 42.007 -19.764 1 25.19 320 ARG A C 1
ATOM 2607 O O . ARG A 1 319 ? 3.367 42.781 -19.239 1 25.44 320 ARG A O 1
ATOM 2615 N N . ASN A 1 320 ? 2.055 42.225 -20.984 1 25.85 321 ASN A N 1
ATOM 2616 C CA . ASN A 1 320 ? 2.397 43.416 -21.779 1 26.32 321 ASN A CA 1
ATOM 2617 C C . ASN A 1 320 ? 2.103 44.708 -21.01 1 26.5 321 ASN A C 1
ATOM 2618 O O . ASN A 1 320 ? 2.932 45.615 -20.981 1 26.82 321 ASN A O 1
ATOM 2623 N N . ASP A 1 321 ? 0.916 44.799 -20.406 1 26.17 322 ASP A N 1
ATOM 2624 C CA . ASP A 1 321 ? 0.508 46.012 -19.697 1 26.3 322 ASP A CA 1
ATOM 2625 C C . ASP A 1 321 ? 1.3 46.226 -18.41 1 25.17 322 ASP A C 1
ATOM 2626 O O . ASP A 1 321 ? 1.71 47.346 -18.11 1 24.62 322 ASP A O 1
ATOM 2631 N N . PHE A 1 322 ? 1.573 45.128 -17.684 1 24.29 323 PHE A N 1
ATOM 2632 C CA . PHE A 1 322 ? 2.37 45.164 -16.463 1 23.7 323 PHE A CA 1
ATOM 2633 C C . PHE A 1 322 ? 3.77 45.652 -16.808 1 23.75 323 PHE A C 1
ATOM 2634 O O . PHE A 1 322 ? 4.269 46.564 -16.155 1 24.12 323 PHE A O 1
ATOM 2642 N N . ILE A 1 323 ? 4.364 45.098 -17.877 1 23.21 324 ILE A N 1
ATOM 2643 C CA . ILE A 1 323 ? 5.692 45.497 -18.312 1 23.59 324 ILE A CA 1
ATOM 2644 C C . ILE A 1 323 ? 5.718 46.979 -18.709 1 23.71 324 ILE A C 1
ATOM 2645 O O . ILE A 1 323 ? 6.623 47.664 -18.266 1 24.27 324 ILE A O 1
ATOM 2650 N N . ASN A 1 324 ? 4.727 47.478 -19.476 1 23.12 325 ASN A N 1
ATOM 2651 C CA . ASN A 1 324 ? 4.666 48.888 -19.872 1 24.76 325 ASN A CA 1
ATOM 2652 C C . ASN A 1 324 ? 4.644 49.806 -18.651 1 25.57 325 ASN A C 1
ATOM 2653 O O . ASN A 1 324 ? 5.32 50.824 -18.648 1 26.48 325 ASN A O 1
ATOM 2658 N N . ASP A 1 325 ? 3.9 49.432 -17.611 1 25.37 326 ASP A N 1
ATOM 2659 C CA . ASP A 1 325 ? 3.832 50.228 -16.393 1 25.56 326 ASP A CA 1
ATOM 2660 C C . ASP A 1 325 ? 5.152 50.22 -15.605 1 25.39 326 ASP A C 1
ATOM 2661 O O . ASP A 1 325 ? 5.539 51.243 -15.048 1 25.27 326 ASP A O 1
ATOM 2666 N N . VAL A 1 326 ? 5.843 49.073 -15.566 1 25.05 327 VAL A N 1
ATOM 2667 C CA . VAL A 1 326 ? 7.136 48.993 -14.877 1 24.78 327 VAL A CA 1
ATOM 2668 C C . VAL A 1 326 ? 8.171 49.814 -15.628 1 24.4 327 VAL A C 1
ATOM 2669 O O . VAL A 1 326 ? 8.915 50.601 -15.022 1 23.05 327 VAL A O 1
ATOM 2673 N N . CYS A 1 327 ? 8.191 49.668 -16.954 1 25.19 328 CYS A N 1
ATOM 2674 C CA . CYS A 1 327 ? 9.123 50.409 -17.795 1 26.82 328 CYS A CA 1
ATOM 2675 C C . CYS A 1 327 ? 8.922 51.921 -17.69 1 27.62 328 CYS A C 1
ATOM 2676 O O . CYS A 1 327 ? 9.901 52.652 -17.62 1 27.53 328 CYS A O 1
ATOM 2679 N N . LYS A 1 328 ? 7.666 52.383 -17.64 1 28.09 329 LYS A N 1
ATOM 2680 C CA . LYS A 1 328 ? 7.35 53.803 -17.488 1 29.09 329 LYS A CA 1
ATOM 2681 C C . LYS A 1 328 ? 7.787 54.304 -16.1 1 28.75 329 LYS A C 1
ATOM 2682 O O . LYS A 1 328 ? 8.294 55.419 -15.986 1 29.89 329 LYS A O 1
ATOM 2688 N N . LEU A 1 329 ? 7.632 53.469 -15.062 1 26.97 330 LEU A N 1
ATOM 2689 C CA . LEU A 1 329 ? 7.987 53.822 -13.695 1 26.3 330 LEU A CA 1
ATOM 2690 C C . LEU A 1 329 ? 9.483 53.987 -13.492 1 25.95 330 LEU A C 1
ATOM 2691 O O . LEU A 1 329 ? 9.91 54.919 -12.832 1 25.45 330 LEU A O 1
ATOM 2696 N N . TYR A 1 330 ? 10.277 53.08 -14.053 1 25.68 331 TYR A N 1
ATOM 2697 C CA . TYR A 1 330 ? 11.711 53.092 -13.881 1 25.79 331 TYR A CA 1
ATOM 2698 C C . TYR A 1 330 ? 12.482 53.599 -15.084 1 27.77 331 TYR A C 1
ATOM 2699 O O . TYR A 1 330 ? 13.688 53.435 -15.107 1 28.36 331 TYR A O 1
ATOM 2708 N N . ASN A 1 331 ? 11.808 54.196 -16.076 1 29.23 332 ASN A N 1
ATOM 2709 C CA . ASN A 1 331 ? 12.452 54.745 -17.261 1 31.63 332 ASN A CA 1
ATOM 2710 C C . ASN A 1 331 ? 13.266 53.715 -18.065 1 32.86 332 ASN A C 1
ATOM 2711 O O . ASN A 1 331 ? 14.384 54.004 -18.483 1 33 332 ASN A O 1
ATOM 2716 N N . ILE A 1 332 ? 12.708 52.529 -18.297 1 33.47 333 ILE A N 1
ATOM 2717 C CA . ILE A 1 332 ? 13.397 51.498 -19.081 1 34.34 333 ILE A CA 1
ATOM 2718 C C . ILE A 1 332 ? 12.982 51.709 -20.522 1 35.8 333 ILE A C 1
ATOM 2719 O O . ILE A 1 332 ? 11.816 51.539 -20.857 1 36.09 333 ILE A O 1
ATOM 2724 N N . ASN A 1 333 ? 13.911 52.151 -21.357 1 36.87 334 ASN A N 1
ATOM 2725 C CA . ASN A 1 333 ? 13.615 52.473 -22.748 1 38.46 334 ASN A CA 1
ATOM 2726 C C . ASN A 1 333 ? 14.288 51.537 -23.763 1 39.37 334 ASN A C 1
ATOM 2727 O O . ASN A 1 333 ? 13.889 51.546 -24.928 1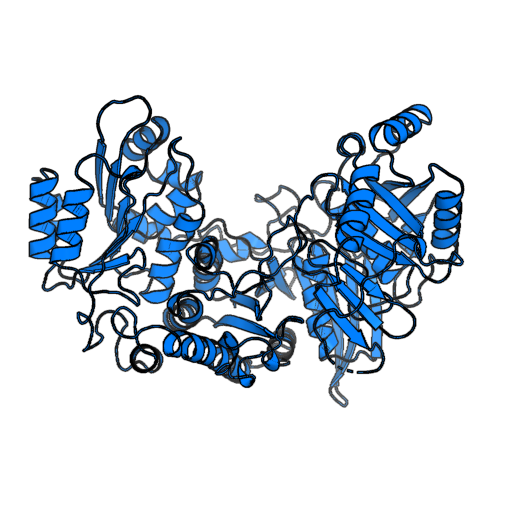 40.06 334 ASN A O 1
ATOM 2732 N N . ASP A 1 334 ? 15.294 50.743 -23.341 1 38.98 335 ASP A N 1
ATOM 2733 C CA . ASP A 1 334 ? 15.995 49.829 -24.235 1 39.69 335 ASP A CA 1
ATOM 2734 C C . ASP A 1 334 ? 15.077 48.8 -24.899 1 41.08 335 ASP A C 1
ATOM 2735 O O . ASP A 1 334 ? 14.586 47.89 -24.227 1 41.08 335 ASP A O 1
ATOM 2740 N N . MET A 1 335 ? 14.896 48.92 -26.228 1 41.84 336 MET A N 1
ATOM 2741 C CA . MET A 1 335 ? 14.066 48.032 -27.049 1 42.74 336 MET A CA 1
ATOM 2742 C C . MET A 1 335 ? 14.3 46.547 -26.781 1 43.19 336 MET A C 1
ATOM 2743 O O . MET A 1 335 ? 13.33 45.804 -26.611 1 43.59 336 MET A O 1
ATOM 2745 N N . LYS A 1 336 ? 15.575 46.116 -26.723 1 42.94 337 LYS A N 1
ATOM 2746 C CA . LYS A 1 336 ? 15.917 44.715 -26.487 1 43.2 337 LYS A CA 1
ATOM 2747 C C . LYS A 1 336 ? 15.551 44.232 -25.071 1 42.05 337 LYS A C 1
ATOM 2748 O O . LYS A 1 336 ? 15.062 43.115 -24.92 1 42.15 337 LYS A O 1
ATOM 2754 N N . ILE A 1 337 ? 15.742 45.08 -24.045 1 40.76 338 ILE A N 1
ATOM 2755 C CA . ILE A 1 337 ? 15.389 44.723 -22.665 1 39.82 338 ILE A CA 1
ATOM 2756 C C . ILE A 1 337 ? 13.867 44.55 -22.523 1 38.09 338 ILE A C 1
ATOM 2757 O O . ILE A 1 337 ? 13.404 43.602 -21.878 1 37.84 338 ILE A O 1
ATOM 2762 N N . ILE A 1 338 ? 13.103 45.458 -23.144 1 36.83 339 ILE A N 1
ATOM 2763 C CA . ILE A 1 338 ? 11.645 45.411 -23.123 1 36.65 339 ILE A CA 1
ATOM 2764 C C . ILE A 1 338 ? 11.123 44.127 -23.792 1 37.04 339 ILE A C 1
ATOM 2765 O O . ILE A 1 338 ? 10.233 43.482 -23.241 1 36.79 339 ILE A O 1
ATOM 2770 N N . LYS A 1 339 ? 11.751 43.699 -24.907 1 37.51 340 LYS A N 1
ATOM 2771 C CA . LYS A 1 339 ? 11.386 42.455 -25.595 1 38.28 340 LYS A CA 1
ATOM 2772 C C . LYS A 1 339 ? 11.603 41.254 -24.697 1 38.09 340 LYS A C 1
ATOM 2773 O O . LYS A 1 339 ? 10.769 40.348 -24.683 1 38.69 340 LYS A O 1
ATOM 2779 N N . GLU A 1 340 ? 12.699 41.258 -23.92 1 36.89 341 GLU A N 1
ATOM 2780 C CA . GLU A 1 340 ? 12.996 40.177 -22.981 1 35.83 341 GLU A CA 1
ATOM 2781 C C . GLU A 1 340 ? 11.918 40.117 -21.905 1 33.23 341 GLU A C 1
ATOM 2782 O O . GLU A 1 340 ? 11.42 39.048 -21.588 1 32.83 341 GLU A O 1
ATOM 2788 N N . LEU A 1 341 ? 11.529 41.283 -21.371 1 31.64 342 LEU A N 1
ATOM 2789 C CA . LEU A 1 341 ? 10.503 41.38 -20.334 1 30.48 342 LEU A CA 1
ATOM 2790 C C . LEU A 1 341 ? 9.125 40.974 -20.835 1 29.44 342 LEU A C 1
ATOM 2791 O O . LEU A 1 341 ? 8.33 40.471 -20.059 1 29.39 342 LEU A O 1
ATOM 2796 N N . LYS A 1 342 ? 8.838 41.215 -22.123 1 28.87 343 LYS A N 1
ATOM 2797 C CA . LYS A 1 342 ? 7.55 40.917 -22.736 1 29.15 343 LYS A CA 1
ATOM 2798 C C . LYS A 1 342 ? 7.416 39.534 -23.356 1 30.6 343 LYS A C 1
ATOM 2799 O O . LYS A 1 342 ? 6.569 39.344 -24.233 1 31.26 343 LYS A O 1
ATOM 2805 N N . GLU A 1 343 ? 8.173 38.542 -22.881 1 31.27 344 GLU A N 1
ATOM 2806 C CA . GLU A 1 343 ? 8.04 37.158 -23.381 1 32.53 344 GLU A CA 1
ATOM 2807 C C . GLU A 1 343 ? 6.613 36.667 -23.118 1 33.53 344 GLU A C 1
ATOM 2808 O O . GLU A 1 343 ? 6.076 36.961 -22.057 1 33.99 344 GLU A O 1
ATOM 2814 N N . ASP A 1 344 ? 5.961 36.037 -24.114 1 33.29 345 ASP A N 1
ATOM 2815 C CA . ASP A 1 344 ? 4.573 35.627 -23.986 1 32.71 345 ASP A CA 1
ATOM 2816 C C . ASP A 1 344 ? 4.384 34.376 -23.137 1 31.72 345 ASP A C 1
ATOM 2817 O O . ASP A 1 344 ? 4.118 33.291 -23.655 1 32.72 345 ASP A O 1
ATOM 2822 N N . ALA A 1 345 ? 4.454 34.543 -21.823 1 29.9 346 ALA A N 1
ATOM 2823 C CA . ALA A 1 345 ? 4.26 33.464 -20.854 1 28.65 346 ALA A CA 1
ATOM 2824 C C . ALA A 1 345 ? 3.838 34.057 -19.5 1 27.08 346 ALA A C 1
ATOM 2825 O O . ALA A 1 345 ? 4.066 35.241 -19.26 1 27.25 346 ALA A O 1
ATOM 2827 N N . ASP A 1 346 ? 3.256 33.247 -18.602 1 25.5 347 ASP A N 1
ATOM 2828 C CA . ASP A 1 346 ? 2.893 33.72 -17.264 1 24.54 347 ASP A CA 1
ATOM 2829 C C . ASP A 1 346 ? 4.185 34.113 -16.504 1 23.46 347 ASP A C 1
ATOM 2830 O O . ASP A 1 346 ? 5.253 33.54 -16.729 1 22.76 347 ASP A O 1
ATOM 2835 N N . LEU A 1 347 ? 4.063 35.066 -15.585 1 23.03 348 LEU A N 1
ATOM 2836 C CA . LEU A 1 347 ? 5.212 35.568 -14.862 1 23.26 348 LEU A CA 1
ATOM 2837 C C . LEU A 1 347 ? 4.953 35.533 -13.383 1 23.21 348 LEU A C 1
ATOM 2838 O O . LEU A 1 347 ? 4.044 36.214 -12.924 1 24.62 348 LEU A O 1
ATOM 2843 N N . ILE A 1 348 ? 5.756 34.779 -12.622 1 21.4 349 ILE A N 1
ATOM 2844 C CA . ILE A 1 348 ? 5.619 34.774 -11.175 1 20.8 349 ILE A CA 1
ATOM 2845 C C . ILE A 1 348 ? 6.395 35.97 -10.639 1 20.07 349 ILE A C 1
ATOM 2846 O O . ILE A 1 348 ? 7.515 36.172 -11.046 1 19.75 349 ILE A O 1
ATOM 2851 N N . VAL A 1 349 ? 5.774 36.809 -9.816 1 19.08 350 VAL A N 1
ATOM 2852 C CA . VAL A 1 349 ? 6.442 37.973 -9.251 1 18.69 350 VAL A CA 1
ATOM 2853 C C . VAL A 1 349 ? 6.621 37.718 -7.778 1 19 350 VAL A C 1
ATOM 2854 O O . VAL A 1 349 ? 5.643 37.462 -7.074 1 20.14 350 VAL A O 1
ATOM 2858 N N . CYS A 1 350 ? 7.847 37.778 -7.316 1 18.12 351 CYS A N 1
ATOM 2859 C CA . CYS A 1 350 ? 8.156 37.577 -5.922 1 17.9 351 CYS A CA 1
ATOM 2860 C C . CYS A 1 350 ? 8.718 38.866 -5.355 1 17.07 351 CYS A C 1
ATOM 2861 O O . CYS A 1 350 ? 9.675 39.424 -5.917 1 16.91 351 CYS A O 1
ATOM 2864 N N . MET A 1 351 ? 8.141 39.354 -4.253 1 16.66 352 MET A N 1
ATOM 2865 C CA . MET A 1 351 ? 8.599 40.638 -3.685 1 17.6 352 MET A CA 1
ATOM 2866 C C . MET A 1 351 ? 9.181 40.424 -2.302 1 18.35 352 MET A C 1
ATOM 2867 O O . MET A 1 351 ? 8.503 39.86 -1.444 1 19.21 352 MET A O 1
ATOM 2872 N N . LEU A 1 352 ? 10.455 40.773 -2.107 1 17.25 353 LEU A N 1
ATOM 2873 C CA . LEU A 1 352 ? 11.136 40.53 -0.827 1 17.25 353 LEU A CA 1
ATOM 2874 C C . LEU A 1 352 ? 11.972 41.706 -0.416 1 17.84 353 LEU A C 1
ATOM 2875 O O . LEU A 1 352 ? 12.712 42.23 -1.24 1 18.21 353 LEU A O 1
ATOM 2880 N N . LYS A 1 353 ? 11.945 42.082 0.868 1 18.05 354 LYS A N 1
ATOM 2881 C CA . LYS A 1 353 ? 12.824 43.151 1.359 1 18.63 354 LYS A CA 1
ATOM 2882 C C . LYS A 1 353 ? 14.282 42.75 1.195 1 19.73 354 LYS A C 1
ATOM 2883 O O . LYS A 1 353 ? 15.124 43.555 0.804 1 19.75 354 LYS A O 1
ATOM 2889 N N . GLY A 1 354 ? 14.575 41.478 1.432 1 19.47 355 GLY A N 1
ATOM 2890 C CA . GLY A 1 354 ? 15.906 40.939 1.255 1 18.72 355 GLY A CA 1
ATOM 2891 C C . GLY A 1 354 ? 16.852 41.22 2.392 1 19.17 355 GLY A C 1
ATOM 2892 O O . GLY A 1 354 ? 17.614 40.327 2.81 1 19.28 355 GLY A O 1
ATOM 2893 N N . PHE A 1 355 ? 16.885 42.489 2.836 1 18.73 356 PHE A N 1
ATOM 2894 C CA . PHE A 1 355 ? 17.906 42.959 3.77 1 19.33 356 PHE A CA 1
ATOM 2895 C C . PHE A 1 355 ? 17.365 43.847 4.86 1 20.52 356 PHE A C 1
ATOM 2896 O O . PHE A 1 355 ? 16.453 44.653 4.648 1 21.44 356 PHE A O 1
ATOM 2904 N N . LYS A 1 356 ? 17.969 43.716 6.032 1 20.52 357 LYS A N 1
ATOM 2905 C CA . LYS A 1 356 ? 17.65 44.483 7.229 1 20.79 357 LYS A CA 1
ATOM 2906 C C . LYS A 1 356 ? 18.301 45.91 7.153 1 21.6 357 LYS A C 1
ATOM 2907 O O . LYS A 1 356 ? 19.01 46.201 6.181 1 20.5 357 LYS A O 1
ATOM 2913 N N . PRO A 1 357 ? 18.037 46.843 8.108 1 22.93 358 PRO A N 1
ATOM 2914 C CA . PRO A 1 357 ? 18.571 48.218 7.963 1 23.6 358 PRO A CA 1
ATOM 2915 C C . PRO A 1 357 ? 20.08 48.368 7.753 1 24.85 358 PRO A C 1
ATOM 2916 O O . PRO A 1 357 ? 20.493 49.302 7.056 1 26.1 358 PRO A O 1
ATOM 2920 N N . ARG A 1 358 ? 20.906 47.469 8.306 1 23.88 359 ARG A N 1
ATOM 2921 C CA . ARG A 1 358 ? 22.351 47.563 8.091 1 23.07 359 ARG A CA 1
ATOM 2922 C C . ARG A 1 358 ? 22.85 46.71 6.89 1 21.64 359 ARG A C 1
ATOM 2923 O O . ARG A 1 358 ? 24.056 46.556 6.707 1 20.92 359 ARG A O 1
ATOM 2931 N N . GLY A 1 359 ? 21.93 46.227 6.049 1 20.61 360 GLY A N 1
ATOM 2932 C CA . GLY A 1 359 ? 22.303 45.486 4.855 1 20.15 360 GLY A CA 1
ATOM 2933 C C . GLY A 1 359 ? 22.587 44.011 5.074 1 19.7 360 GLY A C 1
ATOM 2934 O O . GLY A 1 359 ? 23.007 43.321 4.144 1 19.3 360 GLY A O 1
ATOM 2935 N N . ASP A 1 360 ? 22.381 43.523 6.305 1 19.86 361 ASP A N 1
ATOM 2936 C CA . ASP A 1 360 ? 22.531 42.11 6.617 1 21.07 361 ASP A CA 1
ATOM 2937 C C . ASP A 1 360 ? 21.283 41.377 6.051 1 21.41 361 ASP A C 1
ATOM 2938 O O . ASP A 1 360 ? 20.169 41.896 6.105 1 21.63 361 ASP A O 1
ATOM 2943 N N . ASP A 1 361 ? 21.491 40.211 5.445 1 21.14 362 ASP A N 1
ATOM 2944 C CA . ASP A 1 361 ? 20.445 39.516 4.744 1 20.72 362 ASP A CA 1
ATOM 2945 C C . ASP A 1 361 ? 19.419 38.854 5.662 1 20.37 362 ASP A C 1
ATOM 2946 O O . ASP A 1 361 ? 19.719 38.4 6.77 1 20.67 362 ASP A O 1
ATOM 2951 N N . ASN A 1 362 ? 18.188 38.827 5.164 1 19.44 363 ASN A N 1
ATOM 2952 C CA . ASN A 1 362 ? 17.061 38.239 5.83 1 19.42 363 ASN A CA 1
ATOM 2953 C C . ASN A 1 362 ? 17.18 36.713 5.629 1 20.01 363 ASN A C 1
ATOM 2954 O O . ASN A 1 362 ? 17.178 36.241 4.489 1 20.81 363 ASN A O 1
ATOM 2959 N N . ARG A 1 363 ? 17.26 35.954 6.722 1 18.87 364 ARG A N 1
ATOM 2960 C CA . ARG A 1 363 ? 17.274 34.5 6.633 1 18.15 364 ARG A CA 1
ATOM 2961 C C . ARG A 1 363 ? 15.984 33.931 6.028 1 18.2 364 ARG A C 1
ATOM 2962 O O . ARG A 1 363 ? 16.093 33.075 5.145 1 18.56 364 ARG A O 1
ATOM 2970 N N . PRO A 1 364 ? 14.761 34.337 6.467 1 17.81 365 PRO A N 1
ATOM 2971 C CA . PRO A 1 364 ? 13.553 33.727 5.878 1 17.67 365 PRO A CA 1
ATOM 2972 C C . PRO A 1 364 ? 13.448 33.9 4.37 1 18.02 365 PRO A C 1
ATOM 2973 O O . PRO A 1 364 ? 12.922 33.017 3.697 1 18.02 365 PRO A O 1
ATOM 2977 N N . ASP A 1 365 ? 13.977 35.027 3.832 1 17.71 366 ASP A N 1
ATOM 2978 C CA . ASP A 1 365 ? 13.938 35.295 2.388 1 17.48 366 ASP A CA 1
ATOM 2979 C C . ASP A 1 365 ? 14.715 34.278 1.549 1 16.72 366 ASP A C 1
ATOM 2980 O O . ASP A 1 365 ? 14.471 34.163 0.344 1 16.16 366 ASP A O 1
ATOM 2985 N N . ARG A 1 366 ? 15.655 33.555 2.174 1 16.29 367 ARG A N 1
ATOM 2986 C CA . ARG A 1 366 ? 16.427 32.546 1.46 1 17.14 367 ARG A CA 1
ATOM 2987 C C . ARG A 1 366 ? 15.552 31.423 0.94 1 17.12 367 ARG A C 1
ATOM 2988 O O . ARG A 1 366 ? 15.916 30.814 -0.06 1 18.48 367 ARG A O 1
ATOM 2996 N N . GLY A 1 367 ? 14.435 31.135 1.619 1 16.62 368 GLY A N 1
ATOM 2997 C CA . GLY A 1 367 ? 13.526 30.064 1.225 1 16.57 368 GLY A CA 1
ATOM 2998 C C . GLY A 1 367 ? 12.366 30.485 0.357 1 17.48 368 GLY A C 1
ATOM 2999 O O . GLY A 1 367 ? 11.597 29.629 -0.074 1 19.04 368 GLY A O 1
ATOM 3000 N N . ALA A 1 368 ? 12.196 31.797 0.096 1 16.92 369 ALA A N 1
ATOM 3001 C CA . ALA A 1 368 ? 11.059 32.259 -0.702 1 15.99 369 ALA A CA 1
ATOM 3002 C C . ALA A 1 368 ? 11.096 31.745 -2.159 1 15.32 369 ALA A C 1
ATOM 3003 O O . ALA A 1 368 ? 10.126 31.136 -2.595 1 14.92 369 ALA A O 1
ATOM 3005 N N . LEU A 1 369 ? 12.175 31.974 -2.896 1 15.47 370 LEU A N 1
ATOM 3006 C CA . LEU A 1 369 ? 12.303 31.446 -4.271 1 16.62 370 LEU A CA 1
ATOM 3007 C C . LEU A 1 369 ? 12.324 29.908 -4.305 1 16.76 370 LEU A C 1
ATOM 3008 O O . LEU A 1 369 ? 11.587 29.356 -5.106 1 17.58 370 LEU A O 1
ATOM 3013 N N . PRO A 1 370 ? 13.017 29.182 -3.398 1 15.85 371 PRO A N 1
ATOM 3014 C CA . PRO A 1 370 ? 12.857 27.713 -3.361 1 15.72 371 PRO A CA 1
ATOM 3015 C C . PRO A 1 370 ? 11.389 27.301 -3.165 1 16.85 371 PRO A C 1
ATOM 3016 O O . PRO A 1 370 ? 10.957 26.406 -3.864 1 17.72 371 PRO A O 1
ATOM 3020 N N . LEU A 1 371 ? 10.619 27.973 -2.279 1 16.25 372 LEU A N 1
ATOM 3021 C CA . LEU A 1 371 ? 9.208 27.669 -2.078 1 16.89 372 LEU A CA 1
ATOM 3022 C C . LEU A 1 371 ? 8.407 27.859 -3.391 1 18.27 372 LEU A C 1
ATOM 3023 O O . LEU A 1 371 ? 7.631 26.964 -3.769 1 18.53 372 LEU A O 1
ATOM 3028 N N . VAL A 1 372 ? 8.638 28.996 -4.111 1 17.83 373 VAL A N 1
ATOM 3029 C CA . VAL A 1 372 ? 7.992 29.267 -5.408 1 17.56 373 VAL A CA 1
ATOM 3030 C C . VAL A 1 372 ? 8.349 28.151 -6.397 1 16.95 373 VAL A C 1
ATOM 3031 O O . VAL A 1 372 ? 7.485 27.718 -7.131 1 16.9 373 VAL A O 1
ATOM 3035 N N . ALA A 1 373 ? 9.638 27.727 -6.446 1 16.46 374 ALA A N 1
ATOM 3036 C CA . ALA A 1 373 ? 10.113 26.708 -7.382 1 17.65 374 ALA A CA 1
ATOM 3037 C C . ALA A 1 373 ? 9.549 25.333 -7.03 1 17.7 374 ALA A C 1
ATOM 3038 O O . ALA A 1 373 ? 9.282 24.537 -7.927 1 19.7 374 ALA A O 1
ATOM 3040 N N . MET A 1 374 ? 9.329 25.05 -5.743 1 15.97 375 MET A N 1
ATOM 3041 C CA . MET A 1 374 ? 8.723 23.787 -5.326 1 15.05 375 MET A CA 1
ATOM 3042 C C . MET A 1 374 ? 7.237 23.745 -5.736 1 16.2 375 MET A C 1
ATOM 3043 O O . MET A 1 374 ? 6.745 22.69 -6.143 1 16.36 375 MET A O 1
ATOM 3048 N N . LEU A 1 375 ? 6.535 24.889 -5.639 1 15.93 376 LEU A N 1
ATOM 3049 C CA . LEU A 1 375 ? 5.119 25.014 -5.986 1 16.04 376 LEU A CA 1
ATOM 3050 C C . LEU A 1 375 ? 4.861 25.074 -7.482 1 17.13 376 LEU A C 1
ATOM 3051 O O . LEU A 1 375 ? 3.982 24.381 -7.976 1 17.16 376 LEU A O 1
ATOM 3056 N N . ALA A 1 376 ? 5.604 25.91 -8.196 1 17.92 377 ALA A N 1
ATOM 3057 C CA . ALA A 1 376 ? 5.38 26.182 -9.601 1 19.02 377 ALA A CA 1
ATOM 3058 C C . ALA A 1 376 ? 6.351 25.56 -10.585 1 20.41 377 ALA A C 1
ATOM 3059 O O . ALA A 1 376 ? 6.103 25.641 -11.788 1 21.52 377 ALA A O 1
ATOM 3061 N N . GLY A 1 377 ? 7.447 24.981 -10.104 1 19.89 378 GLY A N 1
ATOM 3062 C CA . GLY A 1 377 ? 8.473 24.436 -10.983 1 19.36 378 GLY A CA 1
ATOM 3063 C C . GLY A 1 377 ? 9.609 25.448 -11.142 1 18.97 378 GLY A C 1
ATOM 3064 O O . GLY A 1 377 ? 9.368 26.658 -11.187 1 17.98 378 GLY A O 1
ATOM 3065 N N . GLU A 1 378 ? 10.869 24.965 -11.166 1 18.45 379 GLU A N 1
ATOM 3066 C CA . GLU A 1 378 ? 12.022 25.846 -11.302 1 18.59 379 GLU A CA 1
ATOM 3067 C C . GLU A 1 378 ? 12.096 26.517 -12.677 1 19.83 379 GLU A C 1
ATOM 3068 O O . GLU A 1 378 ? 12.753 27.535 -12.799 1 20.17 379 GLU A O 1
ATOM 3074 N N . ASN A 1 379 ? 11.438 25.963 -13.696 1 20.86 380 ASN A N 1
ATOM 3075 C CA . ASN A 1 379 ? 11.454 26.553 -15.031 1 22.44 380 ASN A CA 1
ATOM 3076 C C . ASN A 1 379 ? 10.36 27.591 -15.247 1 23.51 380 ASN A C 1
ATOM 3077 O O . ASN A 1 379 ? 10.304 28.175 -16.329 1 24.89 380 ASN A O 1
ATOM 3079 N N . ALA A 1 380 ? 9.535 27.894 -14.214 1 22.82 381 ALA A N 1
ATOM 3080 C CA . ALA A 1 380 ? 8.561 28.983 -14.292 1 23.14 381 ALA A CA 1
ATOM 3081 C C . ALA A 1 380 ? 9.336 30.277 -14.348 1 24.12 381 ALA A C 1
ATOM 3082 O O . ALA A 1 380 ? 10.402 30.367 -13.737 1 24.58 381 ALA A O 1
ATOM 3084 N N . GLN A 1 381 ? 8.838 31.267 -15.093 1 24.23 382 GLN A N 1
ATOM 3085 C CA . GLN A 1 381 ? 9.517 32.544 -15.189 1 24.38 382 GLN A CA 1
ATOM 3086 C C . GLN A 1 381 ? 9.305 33.331 -13.924 1 23.42 382 GLN A C 1
ATOM 3087 O O . GLN A 1 381 ? 8.168 33.621 -13.569 1 23 382 GLN A O 1
ATOM 3093 N N . ILE A 1 382 ? 10.401 33.651 -13.211 1 22.2 383 ILE A N 1
ATOM 3094 C CA . ILE A 1 382 ? 10.304 34.38 -11.949 1 21.06 383 ILE A CA 1
ATOM 3095 C C . ILE A 1 382 ? 10.935 35.768 -12.031 1 20.1 383 ILE A C 1
ATOM 3096 O O . ILE A 1 382 ? 12.083 35.909 -12.455 1 19.9 383 ILE A O 1
ATOM 3101 N N . PHE A 1 383 ? 10.165 36.787 -11.651 1 18.37 384 PHE A N 1
ATOM 3102 C CA . PHE A 1 383 ? 10.561 38.178 -11.604 1 19.23 384 PHE A CA 1
ATOM 3103 C C . PHE A 1 383 ? 10.678 38.471 -10.12 1 18.63 384 PHE A C 1
ATOM 3104 O O . PHE A 1 383 ? 9.657 38.469 -9.429 1 18.79 384 PHE A O 1
ATOM 3112 N N . THR A 1 384 ? 11.891 38.701 -9.624 1 17.3 385 THR A N 1
ATOM 3113 C CA . THR A 1 384 ? 12.124 38.936 -8.211 1 17.88 385 THR A CA 1
ATOM 3114 C C . THR A 1 384 ? 12.44 40.39 -7.992 1 18.4 385 THR A C 1
ATOM 3115 O O . THR A 1 384 ? 13.408 40.896 -8.542 1 18.39 385 THR A O 1
ATOM 3119 N N . PHE A 1 385 ? 11.632 41.053 -7.168 1 18.23 386 PHE A N 1
ATOM 3120 C CA . PHE A 1 385 ? 11.769 42.457 -6.829 1 18.47 386 PHE A CA 1
ATOM 3121 C C . PHE A 1 385 ? 12.274 42.582 -5.394 1 19 386 PHE A C 1
ATOM 3122 O O . PHE A 1 385 ? 11.605 42.117 -4.461 1 18.97 386 PHE A O 1
ATOM 3130 N N . ILE A 1 386 ? 13.435 43.243 -5.225 1 19.29 387 ILE A N 1
ATOM 3131 C CA . ILE A 1 386 ? 14.124 43.467 -3.947 1 19.7 387 ILE A CA 1
ATOM 3132 C C . ILE A 1 386 ? 14.153 44.957 -3.571 1 19.35 387 ILE A C 1
ATOM 3133 O O . ILE A 1 386 ? 14.513 45.797 -4.406 1 19.33 387 ILE A O 1
ATOM 3138 N N . TYR A 1 387 ? 13.808 45.29 -2.318 1 19.11 388 TYR A N 1
ATOM 3139 C CA . TYR A 1 387 ? 13.721 46.712 -1.932 1 19.34 388 TYR A CA 1
ATOM 3140 C C . TYR A 1 387 ? 14.42 47.093 -0.614 1 19.39 388 TYR A C 1
ATOM 3141 O O . TYR A 1 387 ? 14.318 48.236 -0.183 1 19.55 388 TYR A O 1
ATOM 3150 N N . GLY A 1 388 ? 15.172 46.174 -0.027 1 19.27 389 GLY A N 1
ATOM 3151 C CA . GLY A 1 388 ? 15.913 46.421 1.206 1 20.29 389 GLY A CA 1
ATOM 3152 C C . GLY A 1 388 ? 17.265 47.097 0.995 1 21.8 389 GLY A C 1
ATOM 3153 O O . GLY A 1 388 ? 17.833 47.063 -0.106 1 22.72 389 GLY A O 1
ATOM 3154 N N . PRO A 1 389 ? 17.835 47.694 2.058 1 21.42 390 PRO A N 1
ATOM 3155 C CA . PRO A 1 389 ? 19.132 48.386 1.9 1 21.25 390 PRO A CA 1
ATOM 3156 C C . PRO A 1 389 ? 20.313 47.499 1.546 1 21.44 390 PRO A C 1
ATOM 3157 O O . PRO A 1 389 ? 20.478 46.434 2.141 1 22.63 390 PRO A O 1
ATOM 3161 N N . LEU A 1 390 ? 21.108 47.916 0.559 1 20 391 LEU A N 1
ATOM 3162 C CA . LEU A 1 390 ? 22.291 47.183 0.142 1 20.19 391 LEU A CA 1
ATOM 3163 C C . LEU A 1 390 ? 23.552 47.897 0.597 1 20.74 391 LEU A C 1
ATOM 3164 O O . LEU A 1 390 ? 23.644 49.103 0.449 1 20.46 391 LEU A O 1
ATOM 3169 N N . ILE A 1 391 ? 24.546 47.149 1.09 1 21.08 392 ILE A N 1
ATOM 3170 C CA . ILE A 1 391 ? 25.833 47.734 1.43 1 22.67 392 ILE A CA 1
ATOM 3171 C C . ILE A 1 391 ? 26.551 48.074 0.085 1 22.64 392 ILE A C 1
ATOM 3172 O O . ILE A 1 391 ? 26.288 47.414 -0.936 1 23.34 392 ILE A O 1
ATOM 3177 N N . LYS A 1 392 ? 27.456 49.08 0.074 1 21.21 393 LYS A N 1
ATOM 3178 C CA . LYS A 1 392 ? 28.137 49.46 -1.152 1 21.35 393 LYS A CA 1
ATOM 3179 C C . LYS A 1 392 ? 28.796 48.317 -1.912 1 21.84 393 LYS A C 1
ATOM 3180 O O . LYS A 1 392 ? 28.598 48.205 -3.121 1 21.86 393 LYS A O 1
ATOM 3186 N N . GLY A 1 393 ? 29.517 47.445 -1.199 1 22 394 GLY A N 1
ATOM 3187 C CA . GLY A 1 393 ? 30.151 46.287 -1.797 1 23 394 GLY A CA 1
ATOM 3188 C C . GLY A 1 393 ? 29.189 45.366 -2.53 1 24.06 394 GLY A C 1
ATOM 3189 O O . GLY A 1 393 ? 29.587 44.731 -3.513 1 25.04 394 GLY A O 1
ATOM 3190 N N . ALA A 1 394 ? 27.918 45.27 -2.072 1 23.53 395 ALA A N 1
ATOM 3191 C CA . ALA A 1 394 ? 26.953 44.38 -2.73 1 23.85 395 ALA A CA 1
ATOM 3192 C C . ALA A 1 394 ? 26.501 44.949 -4.07 1 24.68 395 ALA A C 1
ATOM 3193 O O . ALA A 1 394 ? 26.588 44.245 -5.067 1 25.81 395 ALA A O 1
ATOM 3195 N N . ILE A 1 395 ? 26.125 46.234 -4.125 1 23.86 396 ILE A N 1
ATOM 3196 C CA . ILE A 1 395 ? 25.753 46.86 -5.398 1 23.2 396 ILE A CA 1
ATOM 3197 C C . ILE A 1 395 ? 26.988 46.904 -6.358 1 22.06 396 ILE A C 1
ATOM 3198 O O . ILE A 1 395 ? 26.835 46.701 -7.565 1 21.61 396 ILE A O 1
ATOM 3203 N N . ASN A 1 396 ? 28.195 47.049 -5.818 1 21.91 397 ASN A N 1
ATOM 3204 C CA . ASN A 1 396 ? 29.416 47.014 -6.65 1 22.18 397 ASN A CA 1
ATOM 3205 C C . ASN A 1 396 ? 29.588 45.651 -7.342 1 23.2 397 ASN A C 1
ATOM 3206 O O . ASN A 1 396 ? 29.903 45.594 -8.534 1 22.55 397 ASN A O 1
ATOM 3211 N N . LEU A 1 397 ? 29.331 44.555 -6.605 1 24.68 398 LEU A N 1
ATOM 3212 C CA . LEU A 1 397 ? 29.436 43.205 -7.153 1 25.65 398 LEU A CA 1
ATOM 3213 C C . LEU A 1 397 ? 28.316 42.925 -8.139 1 26.96 398 LEU A C 1
ATOM 3214 O O . LEU A 1 397 ? 28.554 42.275 -9.139 1 28.17 398 LEU A O 1
ATOM 3219 N N . ILE A 1 398 ? 27.114 43.438 -7.895 1 26.99 399 ILE A N 1
ATOM 3220 C CA . ILE A 1 398 ? 25.973 43.33 -8.814 1 28.15 399 ILE A CA 1
ATOM 3221 C C . ILE A 1 398 ? 26.364 43.971 -10.177 1 28.99 399 ILE A C 1
ATOM 3222 O O . ILE A 1 398 ? 26.111 43.389 -11.228 1 29.77 399 ILE A O 1
ATOM 3227 N N . ASP A 1 399 ? 27.056 45.111 -10.142 1 28.57 400 ASP A N 1
ATOM 3228 C CA . ASP A 1 399 ? 27.504 45.79 -11.356 1 29.62 400 ASP A CA 1
ATOM 3229 C C . ASP A 1 399 ? 28.747 45.184 -12.027 1 30.78 400 ASP A C 1
ATOM 3230 O O . ASP A 1 399 ? 29.047 45.543 -13.163 1 32.31 400 ASP A O 1
ATOM 3235 N N . GLN A 1 400 ? 29.483 44.311 -11.336 1 29.52 401 GLN A N 1
ATOM 3236 C CA . GLN A 1 400 ? 30.679 43.689 -11.899 1 29.11 401 GLN A CA 1
ATOM 3237 C C . GLN A 1 400 ? 30.445 42.216 -12.299 1 28.72 401 GLN A C 1
ATOM 3238 O O . GLN A 1 400 ? 30.697 41.847 -13.44 1 28.82 401 GLN A O 1
ATOM 3240 N N . ASP A 1 401 ? 29.925 41.395 -11.372 1 28.15 402 ASP A N 1
ATOM 3241 C CA . ASP A 1 401 ? 29.739 39.957 -11.54 1 28.42 402 ASP A CA 1
ATOM 3242 C C . ASP A 1 401 ? 28.83 39.46 -10.423 1 27.44 402 ASP A C 1
ATOM 3243 O O . ASP A 1 401 ? 29.279 39.21 -9.301 1 26.71 402 ASP A O 1
ATOM 3248 N N . ILE A 1 402 ? 27.543 39.324 -10.734 1 26.93 403 ILE A N 1
ATOM 3249 C CA . ILE A 1 402 ? 26.559 38.902 -9.754 1 26.92 403 ILE A CA 1
ATOM 3250 C C . ILE A 1 402 ? 26.86 37.511 -9.174 1 26.02 403 ILE A C 1
ATOM 3251 O O . ILE A 1 402 ? 26.583 37.277 -7.997 1 26.18 403 ILE A O 1
ATOM 3256 N N . ASN A 1 403 ? 27.495 36.62 -9.957 1 25.14 404 ASN A N 1
ATOM 3257 C CA . ASN A 1 403 ? 27.818 35.272 -9.494 1 24.53 404 ASN A CA 1
ATOM 3258 C C . ASN A 1 403 ? 28.867 35.243 -8.385 1 23.56 404 ASN A C 1
ATOM 3259 O O . ASN A 1 403 ? 28.88 34.316 -7.579 1 23.27 404 ASN A O 1
ATOM 3264 N N . LYS A 1 404 ? 29.708 36.263 -8.309 1 22.84 405 LYS A N 1
ATOM 3265 C CA . LYS A 1 404 ? 30.676 36.404 -7.239 1 23.51 405 LYS A CA 1
ATOM 3266 C C . LYS A 1 404 ? 29.933 36.612 -5.908 1 23.11 405 LYS A C 1
ATOM 3267 O O . LYS A 1 404 ? 30.281 36.006 -4.898 1 23.31 405 LYS A O 1
ATOM 3273 N N . LEU A 1 405 ? 28.884 37.419 -5.929 1 23.43 406 LEU A N 1
ATOM 3274 C CA . LEU A 1 405 ? 28.021 37.702 -4.786 1 24.06 406 LEU A CA 1
ATOM 3275 C C . LEU A 1 405 ? 27.234 36.42 -4.385 1 24.75 406 LEU A C 1
ATOM 3276 O O . LEU A 1 405 ? 27.239 36.035 -3.217 1 25.1 406 LEU A O 1
ATOM 3281 N N . ALA A 1 406 ? 26.644 35.724 -5.376 1 24.46 407 ALA A N 1
ATOM 3282 C CA . ALA A 1 406 ? 25.915 34.471 -5.199 1 24.74 407 ALA A CA 1
ATOM 3283 C C . ALA A 1 406 ? 26.813 33.38 -4.608 1 26.14 407 ALA A C 1
ATOM 3284 O O . ALA A 1 406 ? 26.351 32.559 -3.815 1 26.04 407 ALA A O 1
ATOM 3286 N N . LYS A 1 407 ? 28.118 33.391 -4.96 1 26.75 408 LYS A N 1
ATOM 3287 C CA . LYS A 1 407 ? 29.039 32.394 -4.457 1 27.97 408 LYS A CA 1
ATOM 3288 C C . LYS A 1 407 ? 29.272 32.498 -2.949 1 29.05 408 LYS A C 1
ATOM 3289 O O . LYS A 1 407 ? 29.379 31.474 -2.278 1 29.74 408 LYS A O 1
ATOM 3295 N N . ARG A 1 408 ? 29.315 33.705 -2.408 1 29.85 409 ARG A N 1
ATOM 3296 C CA . ARG A 1 408 ? 29.608 33.883 -0.991 1 31.41 409 ARG A CA 1
ATOM 3297 C C . ARG A 1 408 ? 28.396 34.04 -0.102 1 31.1 409 ARG A C 1
ATOM 3298 O O . ARG A 1 408 ? 28.502 33.77 1.097 1 32.24 409 ARG A O 1
ATOM 3306 N N . ASN A 1 409 ? 27.243 34.429 -0.66 1 28.96 410 ASN A N 1
ATOM 3307 C CA . ASN A 1 409 ? 26.067 34.645 0.159 1 27.58 410 ASN A CA 1
ATOM 3308 C C . ASN A 1 409 ? 24.868 33.745 -0.239 1 25.94 410 ASN A C 1
ATOM 3309 O O . ASN A 1 409 ? 24.45 33.772 -1.395 1 26.49 410 ASN A O 1
ATOM 3314 N N . GLY A 1 410 ? 24.325 32.988 0.726 1 23.47 411 GLY A N 1
ATOM 3315 C CA . GLY A 1 410 ? 23.174 32.105 0.524 1 22.36 411 GLY A CA 1
ATOM 3316 C C . GLY A 1 410 ? 21.916 32.778 0.005 1 21.36 411 GLY A C 1
ATOM 3317 O O . GLY A 1 410 ? 21.184 32.196 -0.806 1 21.61 411 GLY A O 1
ATOM 3318 N N . LEU A 1 411 ? 21.637 34.011 0.471 1 20.54 412 LEU A N 1
ATOM 3319 C CA . LEU A 1 411 ? 20.477 34.732 -0.034 1 20.39 412 LEU A CA 1
ATOM 3320 C C . LEU A 1 411 ? 20.669 35.087 -1.513 1 20.07 412 LEU A C 1
ATOM 3321 O O . LEU A 1 411 ? 19.777 34.832 -2.33 1 19.67 412 LEU A O 1
ATOM 3326 N N . TRP A 1 412 ? 21.834 35.668 -1.852 1 19.41 413 TRP A N 1
ATOM 3327 C CA . TRP A 1 412 ? 22.137 35.993 -3.229 1 19.07 413 TRP A CA 1
ATOM 3328 C C . TRP A 1 412 ? 22.201 34.736 -4.11 1 18.75 413 TRP A C 1
ATOM 3329 O O . TRP A 1 412 ? 21.741 34.791 -5.241 1 19.36 413 TRP A O 1
ATOM 3340 N N . LYS A 1 413 ? 22.672 33.608 -3.586 1 17.64 414 LYS A N 1
ATOM 3341 C CA . LYS A 1 413 ? 22.7 32.358 -4.338 1 18.47 414 LYS A CA 1
ATOM 3342 C C . LYS A 1 413 ? 21.247 31.913 -4.709 1 19.25 414 LYS A C 1
ATOM 3343 O O . LYS A 1 413 ? 21.007 31.47 -5.829 1 19.19 414 LYS A O 1
ATOM 3349 N N . SER A 1 414 ? 20.295 32.056 -3.761 1 18.89 415 SER A N 1
ATOM 3350 C CA . SER A 1 414 ? 18.888 31.719 -3.954 1 19.67 415 SER A CA 1
ATOM 3351 C C . SER A 1 414 ? 18.295 32.648 -5.047 1 18.76 415 SER A C 1
ATOM 3352 O O . SER A 1 414 ? 17.678 32.177 -6.004 1 17.91 415 SER A O 1
ATOM 3355 N N . PHE A 1 415 ? 18.586 33.946 -4.957 1 18.46 416 PHE A N 1
ATOM 3356 C CA . PHE A 1 415 ? 18.109 34.915 -5.943 1 19.39 416 PHE A CA 1
ATOM 3357 C C . PHE A 1 415 ? 18.642 34.654 -7.339 1 19.38 416 PHE A C 1
ATOM 3358 O O . PHE A 1 415 ? 17.874 34.66 -8.286 1 20.63 416 PHE A O 1
ATOM 3366 N N . VAL A 1 416 ? 19.925 34.451 -7.468 1 18.45 417 VAL A N 1
ATOM 3367 C CA . VAL A 1 416 ? 20.56 34.276 -8.764 1 18.85 417 VAL A CA 1
ATOM 3368 C C . VAL A 1 416 ? 20.239 32.914 -9.402 1 18.77 417 VAL A C 1
ATOM 3369 O O . VAL A 1 416 ? 20.135 32.826 -10.628 1 18.99 417 VAL A O 1
ATOM 3373 N N . SER A 1 417 ? 20.034 31.871 -8.59 1 18.28 418 SER A N 1
ATOM 3374 C CA . SER A 1 417 ? 19.77 30.54 -9.15 1 18.02 418 SER A CA 1
ATOM 3375 C C . SER A 1 417 ? 18.363 30.38 -9.682 1 18.63 418 SER A C 1
ATOM 3376 O O . SER A 1 417 ? 18.135 29.586 -10.613 1 18.89 418 SER A O 1
ATOM 3379 N N . LEU A 1 418 ? 17.4 31.06 -9.046 1 17.8 419 LEU A N 1
ATOM 3380 C CA . LEU A 1 418 ? 16.001 30.873 -9.402 1 17.64 419 LEU A CA 1
ATOM 3381 C C . LEU A 1 418 ? 15.291 32.035 -10.091 1 17.95 419 LEU A C 1
ATOM 3382 O O . LEU A 1 418 ? 14.148 31.832 -10.51 1 18.03 419 LEU A O 1
ATOM 3387 N N . SER A 1 419 ? 15.922 33.227 -10.225 1 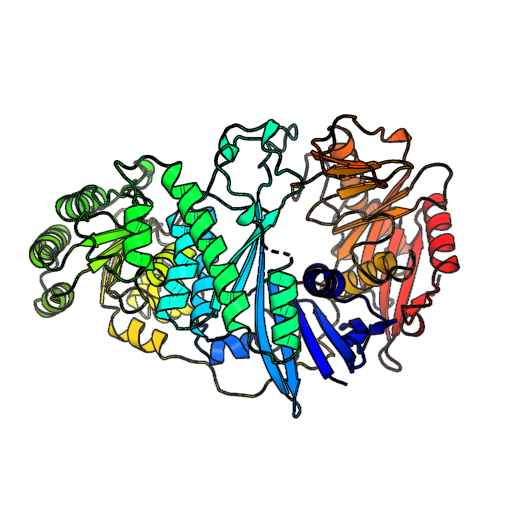17.61 420 SER A N 1
ATOM 3388 C CA . SER A 1 419 ? 15.212 34.342 -10.871 1 18.58 420 SER A CA 1
ATOM 3389 C C . SER A 1 419 ? 15.524 34.471 -12.332 1 19.17 420 SER A C 1
ATOM 3390 O O . SER A 1 419 ? 16.686 34.482 -12.693 1 18.35 420 SER A O 1
ATOM 3393 N N . ASP A 1 420 ? 14.506 34.69 -13.161 1 20.16 421 ASP A N 1
ATOM 3394 C CA . ASP A 1 420 ? 14.732 34.994 -14.574 1 21.6 421 ASP A CA 1
ATOM 3395 C C . ASP A 1 420 ? 15.067 36.488 -14.72 1 23.11 421 ASP A C 1
ATOM 3396 O O . ASP A 1 420 ? 15.854 36.845 -15.59 1 24.03 421 ASP A O 1
ATOM 3401 N N . PHE A 1 421 ? 14.459 37.359 -13.876 1 23.48 422 PHE A N 1
ATOM 3402 C CA . PHE A 1 421 ? 14.688 38.813 -13.844 1 23.83 422 PHE A CA 1
ATOM 3403 C C . PHE A 1 421 ? 14.829 39.237 -12.411 1 23.85 422 PHE A C 1
ATOM 3404 O O . PHE A 1 421 ? 14.024 38.848 -11.586 1 23.81 422 PHE A O 1
ATOM 3412 N N . ILE A 1 422 ? 15.848 40.016 -12.101 1 24.48 423 ILE A N 1
ATOM 3413 C CA . ILE A 1 422 ? 16.045 40.537 -10.752 1 24.89 423 ILE A CA 1
ATOM 3414 C C . ILE A 1 422 ? 15.955 42.06 -10.836 1 24.65 423 ILE A C 1
ATOM 3415 O O . ILE A 1 422 ? 16.737 42.693 -11.545 1 25.23 423 ILE A O 1
ATOM 3420 N N . VAL A 1 423 ? 15.011 42.636 -10.117 1 23.51 424 VAL A N 1
ATOM 3421 C CA . VAL A 1 423 ? 14.811 44.057 -10.094 1 23.77 424 VAL A CA 1
ATOM 3422 C C . VAL A 1 423 ? 15.108 44.568 -8.727 1 22.5 424 VAL A C 1
ATOM 3423 O O . VAL A 1 423 ? 14.577 44.052 -7.749 1 21.49 424 VAL A O 1
ATOM 3427 N N . LEU A 1 424 ? 16.01 45.554 -8.643 1 22.21 425 LEU A N 1
ATOM 3428 C CA . LEU A 1 424 ? 16.34 46.135 -7.36 1 21.98 425 LEU A CA 1
ATOM 3429 C C . LEU A 1 424 ? 15.891 47.574 -7.348 1 21.17 425 LEU A C 1
ATOM 3430 O O . LEU A 1 424 ? 16.181 48.302 -8.29 1 21.78 425 LEU A O 1
ATOM 3435 N N . ASP A 1 425 ? 15.27 48.002 -6.264 1 19.89 426 ASP A N 1
ATOM 3436 C CA . ASP A 1 425 ? 14.965 49.408 -6.036 1 20.11 426 ASP A CA 1
ATOM 3437 C C . ASP A 1 425 ? 15.356 49.575 -4.597 1 20.61 426 ASP A C 1
ATOM 3438 O O . ASP A 1 425 ? 14.516 49.489 -3.704 1 21.45 426 ASP A O 1
ATOM 3443 N N . CYS A 1 426 ? 16.63 49.758 -4.373 1 20.21 427 CYS A N 1
ATOM 3444 C CA . CYS A 1 426 ? 17.228 49.725 -3.049 1 20.34 427 CYS A CA 1
ATOM 3445 C C . CYS A 1 426 ? 17.911 50.971 -2.579 1 20.67 427 CYS A C 1
ATOM 3446 O O . CYS A 1 426 ? 18.837 51.45 -3.234 1 20.62 427 CYS A O 1
ATOM 3449 N N . PRO A 1 427 ? 17.685 51.306 -1.296 1 20.65 428 PRO A N 1
ATOM 3450 C CA . PRO A 1 427 ? 18.559 52.288 -0.657 1 21.26 428 PRO A CA 1
ATOM 3451 C C . PRO A 1 427 ? 19.979 51.675 -0.564 1 22.51 428 PRO A C 1
ATOM 3452 O O . PRO A 1 427 ? 20.127 50.44 -0.43 1 21.99 428 PRO A O 1
ATOM 3456 N N . ILE A 1 428 ? 21.014 52.505 -0.74 1 22.86 429 ILE A N 1
ATOM 3457 C CA . ILE A 1 428 ? 22.394 52.056 -0.616 1 24.16 429 ILE A CA 1
ATOM 3458 C C . ILE A 1 428 ? 22.893 52.714 0.648 1 24.53 429 ILE A C 1
ATOM 3459 O O . ILE A 1 428 ? 22.801 53.944 0.779 1 24.35 429 ILE A O 1
ATOM 3464 N N . ILE A 1 429 ? 23.387 51.915 1.592 1 24.09 430 ILE A N 1
ATOM 3465 C CA . ILE A 1 429 ? 23.904 52.453 2.852 1 24.41 430 ILE A CA 1
ATOM 3466 C C . ILE A 1 429 ? 25.078 53.424 2.595 1 24.76 430 ILE A C 1
ATOM 3467 O O . ILE A 1 429 ? 26.05 53.065 1.927 1 24.96 430 ILE A O 1
ATOM 3472 N N . GLY A 1 430 ? 24.923 54.665 3.044 1 24.5 431 GLY A N 1
ATOM 3473 C CA . GLY A 1 430 ? 25.936 55.682 2.811 1 25.69 431 GLY A CA 1
ATOM 3474 C C . GLY A 1 430 ? 25.577 56.668 1.709 1 26.64 431 GLY A C 1
ATOM 3475 O O . GLY A 1 430 ? 26.311 57.625 1.482 1 27.49 431 GLY A O 1
ATOM 3476 N N . GLU A 1 431 ? 24.471 56.433 0.988 1 25.83 432 GLU A N 1
ATOM 3477 C CA . GLU A 1 431 ? 24.012 57.303 -0.081 1 25.95 432 GLU A CA 1
ATOM 3478 C C . GLU A 1 431 ? 22.577 57.764 0.212 1 26.78 432 GLU A C 1
ATOM 3479 O O . GLU A 1 431 ? 21.801 57.046 0.867 1 27.57 432 GLU A O 1
ATOM 3485 N N . SER A 1 432 ? 22.208 58.954 -0.278 1 26.23 433 SER A N 1
ATOM 3486 C CA . SER A 1 432 ? 20.883 59.508 0.002 1 25.36 433 SER A CA 1
ATOM 3487 C C . SER A 1 432 ? 19.733 58.929 -0.808 1 23.78 433 SER A C 1
ATOM 3488 O O . SER A 1 432 ? 18.607 58.96 -0.308 1 24.08 433 SER A O 1
ATOM 3491 N N . TYR A 1 433 ? 19.961 58.442 -2.038 1 22.22 434 TYR A N 1
ATOM 3492 C CA . TYR A 1 433 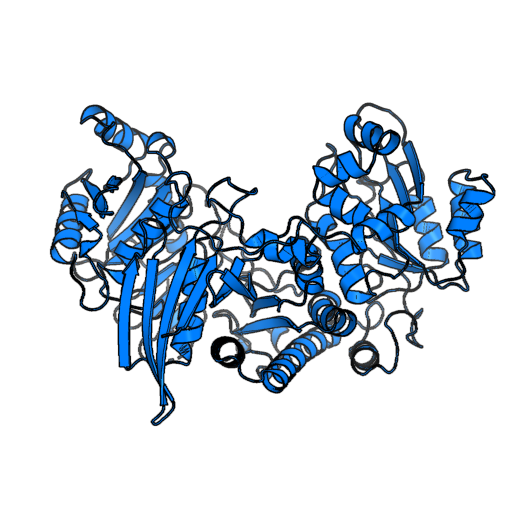? 18.833 57.962 -2.862 1 21.94 434 TYR A CA 1
ATOM 3493 C C . TYR A 1 433 ? 18.987 56.545 -3.346 1 21.83 434 TYR A C 1
ATOM 3494 O O . TYR A 1 433 ? 20.095 56.027 -3.342 1 21.53 434 TYR A O 1
ATOM 3503 N N . ASN A 1 434 ? 17.883 55.898 -3.747 1 22 435 ASN A N 1
ATOM 3504 C CA . ASN A 1 434 ? 17.95 54.502 -4.189 1 21.55 435 ASN A CA 1
ATOM 3505 C C . ASN A 1 434 ? 18.697 54.301 -5.513 1 22.43 435 ASN A C 1
ATOM 3506 O O . ASN A 1 434 ? 18.883 55.246 -6.297 1 22.74 435 ASN A O 1
ATOM 3511 N N . GLU A 1 435 ? 19.107 53.054 -5.752 1 22.25 436 GLU A N 1
ATOM 3512 C CA . GLU A 1 435 ? 19.679 52.575 -6.997 1 22.46 436 GLU A CA 1
ATOM 3513 C C . GLU A 1 435 ? 18.612 51.685 -7.642 1 22.78 436 GLU A C 1
ATOM 3514 O O . GLU A 1 435 ? 17.925 50.933 -6.951 1 23.76 436 GLU A O 1
ATOM 3520 N N . PHE A 1 436 ? 18.471 51.765 -8.952 1 21.87 437 PHE A N 1
ATOM 3521 C CA . PHE A 1 436 ? 17.56 50.899 -9.68 1 21.5 437 PHE A CA 1
ATOM 3522 C C . PHE A 1 436 ? 18.411 49.991 -10.552 1 21.38 437 PHE A C 1
ATOM 3523 O O . PHE A 1 436 ? 19.317 50.457 -11.249 1 21.17 437 PHE A O 1
ATOM 3531 N N . ARG A 1 437 ? 18.09 48.692 -10.55 1 21.21 438 ARG A N 1
ATOM 3532 C CA . ARG A 1 437 ? 18.744 47.744 -11.423 1 21.11 438 ARG A CA 1
ATOM 3533 C C . ARG A 1 437 ? 17.709 46.829 -12.017 1 22.36 438 ARG A C 1
ATOM 3534 O O . ARG A 1 437 ? 16.759 46.434 -11.334 1 22.31 438 ARG A O 1
ATOM 3542 N N . LEU A 1 438 ? 17.886 46.484 -13.285 1 22.88 439 LEU A N 1
ATOM 3543 C CA . LEU A 1 438 ? 17.063 45.496 -13.955 1 23.75 439 LEU A CA 1
ATOM 3544 C C . LEU A 1 438 ? 18.061 44.512 -14.542 1 24.69 439 LEU A C 1
ATOM 3545 O O . LEU A 1 438 ? 18.783 44.836 -15.498 1 24.45 439 LEU A O 1
ATOM 3550 N N . ILE A 1 439 ? 18.146 43.332 -13.914 1 24.65 440 ILE A N 1
ATOM 3551 C CA . ILE A 1 439 ? 19.076 42.29 -14.305 1 24.82 440 ILE A CA 1
ATOM 3552 C C . ILE A 1 439 ? 18.329 41.23 -15.106 1 24.27 440 ILE A C 1
ATOM 3553 O O . ILE A 1 439 ? 17.389 40.628 -14.595 1 23.33 440 ILE A O 1
ATOM 3558 N N . ILE A 1 440 ? 18.755 40.982 -16.349 1 24.53 441 ILE A N 1
ATOM 3559 C CA . ILE A 1 440 ? 18.18 39.92 -17.171 1 24.6 441 ILE A CA 1
ATOM 3560 C C . ILE A 1 440 ? 19.024 38.696 -16.855 1 24.46 441 ILE A C 1
ATOM 3561 O O . ILE A 1 440 ? 20.114 38.534 -17.384 1 25.2 441 ILE A O 1
ATOM 3566 N N . ASN A 1 441 ? 18.552 37.875 -15.939 1 23.54 442 ASN A N 1
ATOM 3567 C CA . ASN A 1 441 ? 19.292 36.74 -15.438 1 23.42 442 ASN A CA 1
ATOM 3568 C C . ASN A 1 441 ? 18.925 35.402 -16.081 1 24.28 442 ASN A C 1
ATOM 3569 O O . ASN A 1 441 ? 19.352 34.377 -15.577 1 24.14 442 ASN A O 1
ATOM 3574 N N . LYS A 1 442 ? 18.12 35.396 -17.158 1 25.49 443 LYS A N 1
ATOM 3575 C CA . LYS A 1 442 ? 17.627 34.161 -17.79 1 26.87 443 LYS A CA 1
ATOM 3576 C C . LYS A 1 442 ? 18.698 33.149 -18.136 1 27.07 443 LYS A C 1
ATOM 3577 O O . LYS A 1 442 ? 18.585 31.992 -17.734 1 27.33 443 LYS A O 1
ATOM 3583 N N . ASN A 1 443 ? 19.713 33.558 -18.905 1 27 444 ASN A N 1
ATOM 3584 C CA . ASN A 1 443 ? 20.779 32.661 -19.324 1 28 444 ASN A CA 1
ATOM 3585 C C . ASN A 1 443 ? 21.571 32.11 -18.134 1 27.52 444 ASN A C 1
ATOM 3586 O O . ASN A 1 443 ? 21.902 30.92 -18.11 1 28.76 444 ASN A O 1
ATOM 3591 N N . ASN A 1 444 ? 21.84 32.969 -17.14 1 25.34 445 ASN A N 1
ATOM 3592 C CA . ASN A 1 444 ? 22.582 32.615 -15.941 1 23.65 445 ASN A CA 1
ATOM 3593 C C . ASN A 1 444 ? 21.81 31.594 -15.112 1 23.5 445 ASN A C 1
ATOM 3594 O O . ASN A 1 444 ? 22.374 30.566 -14.716 1 24.05 445 ASN A O 1
ATOM 3599 N N . LYS A 1 445 ? 20.486 31.817 -14.928 1 22.54 446 LYS A N 1
ATOM 3600 C CA . LYS A 1 445 ? 19.61 30.888 -14.212 1 22.09 446 LYS A CA 1
ATOM 3601 C C . LYS A 1 445 ? 19.65 29.524 -14.923 1 22.44 446 LYS A C 1
ATOM 3602 O O . LYS A 1 445 ? 19.904 28.509 -14.277 1 21.26 446 LYS A O 1
ATOM 3608 N N . GLU A 1 446 ? 19.482 29.523 -16.255 1 24.22 447 GLU A N 1
ATOM 3609 C CA . GLU A 1 446 ? 19.494 28.279 -17.021 1 26.99 447 GLU A CA 1
ATOM 3610 C C . GLU A 1 446 ? 20.807 27.511 -16.859 1 27.48 447 GLU A C 1
ATOM 3611 O O . GLU A 1 446 ? 20.769 26.299 -16.702 1 28.13 447 GLU A O 1
ATOM 3617 N N . SER A 1 447 ? 21.952 28.218 -16.83 1 27.09 448 SER A N 1
ATOM 3618 C CA . SER A 1 447 ? 23.245 27.585 -16.619 1 27.33 448 SER A CA 1
ATOM 3619 C C . SER A 1 447 ? 23.329 26.94 -15.239 1 25.37 448 SER A C 1
ATOM 3620 O O . SER A 1 447 ? 23.87 25.854 -15.109 1 24.93 448 SER A O 1
ATOM 3623 N N . ILE A 1 448 ? 22.81 27.612 -14.217 1 23.96 449 ILE A N 1
ATOM 3624 C CA . ILE A 1 448 ? 22.862 27.106 -12.853 1 23.23 449 ILE A CA 1
ATOM 3625 C C . ILE A 1 448 ? 21.996 25.87 -12.697 1 23.39 449 ILE A C 1
ATOM 3626 O O . ILE A 1 448 ? 22.408 24.898 -12.043 1 23.09 449 ILE A O 1
ATOM 3631 N N . LEU A 1 449 ? 20.844 25.844 -13.378 1 23.61 450 LEU A N 1
ATOM 3632 C CA . LEU A 1 449 ? 19.941 24.705 -13.289 1 24.04 450 LEU A CA 1
ATOM 3633 C C . LEU A 1 449 ? 20.488 23.45 -13.995 1 25.27 450 LEU A C 1
ATOM 3634 O O . LEU A 1 449 ? 20.047 22.357 -13.655 1 23.8 450 LEU A O 1
ATOM 3639 N N . ARG A 1 450 ? 21.522 23.584 -14.872 1 27.81 451 ARG A N 1
ATOM 3640 C CA . ARG A 1 450 ? 22.216 22.415 -15.494 1 30.46 451 ARG A CA 1
ATOM 3641 C C . ARG A 1 450 ? 23.518 22.036 -14.756 1 32.25 451 ARG A C 1
ATOM 3642 O O . ARG A 1 450 ? 24.046 20.946 -14.973 1 32.83 451 ARG A O 1
ATOM 3650 N N . LYS A 1 451 ? 24.059 22.937 -13.933 1 33.23 452 LYS A N 1
ATOM 3651 C CA . LYS A 1 451 ? 25.312 22.727 -13.212 1 35.23 452 LYS A CA 1
ATOM 3652 C C . LYS A 1 451 ? 25.306 21.629 -12.142 1 36.31 452 LYS A C 1
ATOM 3653 O O . LYS A 1 451 ? 24.399 21.541 -11.297 1 36.93 452 LYS A O 1
ATOM 3659 N N . THR A 1 452 ? 26.357 20.808 -12.175 1 36.04 453 THR A N 1
ATOM 3660 C CA . THR A 1 452 ? 26.601 19.737 -11.215 1 36.56 453 THR A CA 1
ATOM 3661 C C . THR A 1 452 ? 28.096 19.74 -10.894 1 36.18 453 THR A C 1
ATOM 3662 O O . THR A 1 452 ? 28.91 20.016 -11.786 1 36.38 453 THR A O 1
ATOM 3666 N N . SER A 1 453 ? 28.47 19.424 -9.644 1 35.46 454 SER A N 1
ATOM 3667 C CA . SER A 1 453 ? 29.894 19.323 -9.305 1 35.48 454 SER A CA 1
ATOM 3668 C C . SER A 1 453 ? 30.484 18.028 -9.942 1 36.18 454 SER A C 1
ATOM 3669 O O . SER A 1 453 ? 29.73 17.15 -10.392 1 36.12 454 SER A O 1
ATOM 3672 N N . LYS A 1 454 ? 31.831 17.949 -10.01 1 36.03 455 LYS A N 1
ATOM 3673 C CA . LYS A 1 454 ? 32.623 16.848 -10.569 1 36.15 455 LYS A CA 1
ATOM 3674 C C . LYS A 1 454 ? 32.087 15.479 -10.168 1 35.65 455 LYS A C 1
ATOM 3675 O O . LYS A 1 454 ? 31.882 15.238 -8.98 1 35.2 455 LYS A O 1
ATOM 3681 N N . GLN A 1 455 ? 31.847 14.594 -11.15 1 35.43 456 GLN A N 1
ATOM 3682 C CA . GLN A 1 455 ? 31.369 13.256 -10.844 1 36.23 456 GLN A CA 1
ATOM 3683 C C . GLN A 1 455 ? 32.527 12.477 -10.24 1 35.73 456 GLN A C 1
ATOM 3684 O O . GLN A 1 455 ? 33.626 12.455 -10.805 1 35.64 456 GLN A O 1
ATOM 3690 N N . GLN A 1 456 ? 32.287 11.863 -9.084 1 34.62 457 GLN A N 1
ATOM 3691 C CA . GLN A 1 456 ? 33.317 11.086 -8.416 1 34.08 457 GLN A CA 1
ATOM 3692 C C . GLN A 1 456 ? 32.716 10.26 -7.296 1 31.89 457 GLN A C 1
ATOM 3693 O O . GLN A 1 456 ? 31.751 10.67 -6.643 1 31.49 457 GLN A O 1
ATOM 3699 N N . ASN A 1 457 ? 33.275 9.087 -7.106 1 30.32 458 ASN A N 1
ATOM 3700 C CA . ASN A 1 457 ? 32.85 8.18 -6.059 1 29.37 458 ASN A CA 1
ATOM 3701 C C . ASN A 1 457 ? 33.331 8.672 -4.711 1 27.99 458 ASN A C 1
ATOM 3702 O O . ASN A 1 457 ? 34.413 9.278 -4.607 1 28.13 458 ASN A O 1
ATOM 3707 N N . ILE A 1 458 ? 32.516 8.439 -3.677 1 26.11 459 ILE A N 1
ATOM 3708 C CA . ILE A 1 458 ? 32.89 8.852 -2.341 1 25.68 459 ILE A CA 1
ATOM 3709 C C . ILE A 1 458 ? 32.859 7.669 -1.359 1 24.67 459 ILE A C 1
ATOM 3710 O O . ILE A 1 458 ? 31.997 6.791 -1.429 1 24.5 459 ILE A O 1
ATOM 3715 N N . LEU A 1 459 ? 33.882 7.611 -0.514 1 23.39 460 LEU A N 1
ATOM 3716 C CA . LEU A 1 459 ? 34.033 6.67 0.563 1 23.45 460 LEU A CA 1
ATOM 3717 C C . LEU A 1 459 ? 34.701 7.505 1.604 1 23.02 460 LEU A C 1
ATOM 3718 O O . LEU A 1 459 ? 35.891 7.808 1.468 1 24.99 460 LEU A O 1
ATOM 3723 N N . VAL A 1 460 ? 33.946 7.998 2.57 1 20.93 461 VAL A N 1
ATOM 3724 C CA . VAL A 1 460 ? 34.514 8.863 3.603 1 19.38 461 VAL A CA 1
ATOM 3725 C C . VAL A 1 460 ? 35.422 8.033 4.482 1 18.76 461 VAL A C 1
ATOM 3726 O O . VAL A 1 460 ? 35.03 6.952 4.909 1 18.39 461 VAL A O 1
ATOM 3730 N N . ASP A 1 461 ? 36.634 8.493 4.708 1 18.2 462 ASP A N 1
ATOM 3731 C CA . ASP A 1 461 ? 37.569 7.773 5.554 1 18.76 462 ASP A CA 1
ATOM 3732 C C . ASP A 1 461 ? 37.161 7.998 7.016 1 18.58 462 ASP A C 1
ATOM 3733 O O . ASP A 1 461 ? 36.881 9.125 7.407 1 17.83 462 ASP A O 1
ATOM 3738 N N . PRO A 1 462 ? 37.133 6.943 7.845 1 19.37 463 PRO A N 1
ATOM 3739 C CA . PRO A 1 462 ? 36.658 7.117 9.228 1 20.23 463 PRO A CA 1
ATOM 3740 C C . PRO A 1 462 ? 37.62 7.85 10.167 1 20.9 463 PRO A C 1
ATOM 3741 O O . PRO A 1 462 ? 37.317 7.988 11.346 1 21.44 463 PRO A O 1
ATOM 3745 N N . THR A 1 463 ? 38.748 8.366 9.657 1 20.87 464 THR A N 1
ATOM 3746 C CA . THR A 1 463 ? 39.682 9.131 10.471 1 20.63 464 THR A CA 1
ATOM 3747 C C . THR A 1 463 ? 39.637 10.561 9.973 1 21.63 464 THR A C 1
ATOM 3748 O O . THR A 1 463 ? 39.958 10.834 8.815 1 21.88 464 THR A O 1
ATOM 3752 N N . PRO A 1 464 ? 39.174 11.491 10.819 1 22.05 465 PRO A N 1
ATOM 3753 C CA . PRO A 1 464 ? 39.082 12.89 10.386 1 22.23 465 PRO A CA 1
ATOM 3754 C C . PRO A 1 464 ? 40.438 13.619 10.464 1 22.66 465 PRO A C 1
ATOM 3755 O O . PRO A 1 464 ? 41.416 13.051 10.946 1 22.98 465 PRO A O 1
ATOM 3759 N N . ASN A 1 465 ? 40.493 14.864 9.992 1 22.8 466 ASN A N 1
ATOM 3760 C CA . ASN A 1 465 ? 41.704 15.716 9.979 1 23.48 466 ASN A CA 1
ATOM 3761 C C . ASN A 1 465 ? 42.296 15.82 11.389 1 23.76 466 ASN A C 1
ATOM 3762 O O . ASN A 1 465 ? 43.511 15.74 11.562 1 24.17 466 ASN A O 1
ATOM 3767 N N . HIS A 1 466 ? 41.417 16.01 12.381 1 23.32 467 HIS A N 1
ATOM 3768 C CA . HIS A 1 466 ? 41.748 16.111 13.796 1 23.22 467 HIS A CA 1
ATOM 3769 C C . HIS A 1 466 ? 40.466 15.878 14.653 1 22.84 467 HIS A C 1
ATOM 3770 O O . HIS A 1 466 ? 39.342 15.936 14.148 1 23.02 467 HIS A O 1
ATOM 3777 N N . TYR A 1 467 ? 40.64 15.616 15.943 1 21.64 468 TYR A N 1
ATOM 3778 C CA . TYR A 1 467 ? 39.518 15.397 16.844 1 20.62 468 TYR A CA 1
ATOM 3779 C C . TYR A 1 467 ? 39.096 16.711 17.523 1 20.79 468 TYR A C 1
ATOM 3780 O O . TYR A 1 467 ? 39.946 17.479 17.99 1 20.83 468 TYR A O 1
ATOM 3789 N N . GLN A 1 468 ? 37.783 16.98 17.545 1 20.16 469 GLN A N 1
ATOM 3790 C CA . GLN A 1 468 ? 37.28 18.217 18.102 1 20.56 469 GLN A CA 1
ATOM 3791 C C . GLN A 1 468 ? 35.937 18.013 18.883 1 20.92 469 GLN A C 1
ATOM 3792 O O . GLN A 1 468 ? 35.657 16.898 19.301 1 21 469 GLN A O 1
ATOM 3798 N N . GLU A 1 469 ? 35.141 19.089 19.129 1 21.37 470 GLU A N 1
ATOM 3799 C CA . GLU A 1 469 ? 33.908 19.062 19.9 1 22.13 470 GLU A CA 1
ATOM 3800 C C . GLU A 1 469 ? 32.907 17.966 19.48 1 21.23 470 GLU A C 1
ATOM 3801 O O . GLU A 1 469 ? 32.257 17.388 20.356 1 21.49 470 GLU A O 1
ATOM 3807 N N . ASN A 1 470 ? 32.79 17.648 18.178 1 20.72 471 ASN A N 1
ATOM 3808 C CA . ASN A 1 470 ? 31.889 16.554 17.737 1 20.78 471 ASN A CA 1
ATOM 3809 C C . ASN A 1 470 ? 32.338 15.223 18.344 1 19.79 471 ASN A C 1
ATOM 3810 O O . ASN A 1 470 ? 31.496 14.414 18.76 1 20.16 471 ASN A O 1
ATOM 3815 N N . ASP A 1 471 ? 33.66 15.005 18.397 1 18.41 472 ASP A N 1
ATOM 3816 C CA . ASP A 1 471 ? 34.254 13.78 18.929 1 18.97 472 ASP A CA 1
ATOM 3817 C C . ASP A 1 471 ? 34.096 13.704 20.439 1 20.16 472 ASP A C 1
ATOM 3818 O O . ASP A 1 471 ? 33.781 12.636 20.96 1 20.1 472 ASP A O 1
ATOM 3823 N N . VAL A 1 472 ? 34.237 14.844 21.136 1 21.1 473 VAL A N 1
ATOM 3824 C CA . VAL A 1 472 ? 34.012 14.91 22.587 1 22.51 473 VAL A CA 1
ATOM 3825 C C . VAL A 1 472 ? 32.555 14.536 22.907 1 23.6 473 VAL A C 1
ATOM 3826 O O . VAL A 1 472 ? 32.287 13.754 23.822 1 24.56 473 VAL A O 1
ATOM 3830 N N . ASP A 1 473 ? 31.625 15.064 22.104 1 22.72 474 ASP A N 1
ATOM 3831 C CA . ASP A 1 473 ? 30.213 14.807 22.232 1 22.54 474 ASP A CA 1
ATOM 3832 C C . ASP A 1 473 ? 29.894 13.319 21.988 1 21.27 474 ASP A C 1
ATOM 3833 O O . ASP A 1 473 ? 29.116 12.728 22.746 1 21.62 474 ASP A O 1
ATOM 3838 N N . THR A 1 474 ? 30.485 12.719 20.937 1 19.11 475 THR A N 1
ATOM 3839 C CA . THR A 1 474 ? 30.278 11.309 20.637 1 18.33 475 THR A CA 1
ATOM 3840 C C . THR A 1 474 ? 30.775 10.44 21.795 1 18.67 475 THR A C 1
ATOM 3841 O O . THR A 1 474 ? 30.073 9.518 22.213 1 18.37 475 THR A O 1
ATOM 3845 N N . VAL A 1 475 ? 31.955 10.759 22.333 1 19.02 476 VAL A N 1
ATOM 3846 C CA . VAL A 1 475 ? 32.533 10.022 23.446 1 20.45 476 VAL A CA 1
ATOM 3847 C C . VAL A 1 475 ? 31.668 10.158 24.694 1 21.81 476 VAL A C 1
ATOM 3848 O O . VAL A 1 475 ? 31.384 9.15 25.326 1 22.16 476 VAL A O 1
ATOM 3852 N N . ILE A 1 476 ? 31.229 11.386 25.041 1 22.23 477 ILE A N 1
ATOM 3853 C CA . ILE A 1 476 ? 30.406 11.61 26.237 1 23.17 477 ILE A CA 1
ATOM 3854 C C . ILE A 1 476 ? 29.095 10.877 26.127 1 23.87 477 ILE A C 1
ATOM 3855 O O . ILE A 1 476 ? 28.673 10.178 27.061 1 23.75 477 ILE A O 1
ATOM 3860 N N . TYR A 1 477 ? 28.453 11.016 24.964 1 24.12 478 TYR A N 1
ATOM 3861 C CA . TYR A 1 477 ? 27.196 10.349 24.695 1 24.94 478 TYR A CA 1
ATOM 3862 C C . TYR A 1 477 ? 27.325 8.84 24.788 1 24.06 478 TYR A C 1
ATOM 3863 O O . TYR A 1 477 ? 26.487 8.226 25.415 1 23.85 478 TYR A O 1
ATOM 3872 N N . SER A 1 478 ? 28.38 8.246 24.217 1 23.93 479 SER A N 1
ATOM 3873 C CA . SER A 1 478 ? 28.562 6.795 24.26 1 24.3 479 SER A CA 1
ATOM 3874 C C . SER A 1 478 ? 28.762 6.271 25.676 1 25.1 479 SER A C 1
ATOM 3875 O O . SER A 1 478 ? 28.185 5.252 26.043 1 25.98 479 SER A O 1
ATOM 3878 N N . ILE A 1 479 ? 29.534 6.975 26.476 1 24.75 480 ILE A N 1
ATOM 3879 C CA . ILE A 1 479 ? 29.818 6.584 27.848 1 26.07 480 ILE A CA 1
ATOM 3880 C C . ILE A 1 479 ? 28.572 6.658 28.741 1 27.76 480 ILE A C 1
ATOM 3881 O O . ILE A 1 479 ? 28.264 5.698 29.441 1 28.18 480 ILE A O 1
ATOM 3886 N N . PHE A 1 480 ? 27.864 7.79 28.72 1 28.23 481 PHE A N 1
ATOM 3887 C CA . PHE A 1 480 ? 26.726 7.992 29.597 1 29.21 481 PHE A CA 1
ATOM 3888 C C . PHE A 1 480 ? 25.427 7.465 29.079 1 31.84 481 PHE A C 1
ATOM 3889 O O . PHE A 1 480 ? 24.478 7.416 29.858 1 32.44 481 PHE A O 1
ATOM 3897 N N . LYS A 1 481 ? 25.338 7.104 27.789 1 33.62 482 LYS A N 1
ATOM 3898 C CA . LYS A 1 481 ? 24.089 6.572 27.242 1 36.28 482 LYS A CA 1
ATOM 3899 C C . LYS A 1 481 ? 24.119 5.071 27.028 1 38.26 482 LYS A C 1
ATOM 3900 O O . LYS A 1 481 ? 23.063 4.453 27.055 1 38.49 482 LYS A O 1
ATOM 3906 N N . TYR A 1 482 ? 25.312 4.474 26.821 1 39.14 483 TYR A N 1
ATOM 3907 C CA . TYR A 1 482 ? 25.404 3.042 26.553 1 40.03 483 TYR A CA 1
ATOM 3908 C C . TYR A 1 482 ? 26.253 2.266 27.536 1 41.07 483 TYR A C 1
ATOM 3909 O O . TYR A 1 482 ? 25.867 1.165 27.92 1 41.64 483 TYR A O 1
ATOM 3918 N N . ILE A 1 483 ? 27.418 2.795 27.917 1 41.34 484 ILE A N 1
ATOM 3919 C CA . ILE A 1 483 ? 28.328 2.054 28.791 1 41.99 484 ILE A CA 1
ATOM 3920 C C . ILE A 1 483 ? 27.884 2.08 30.266 1 42.63 484 ILE A C 1
ATOM 3921 O O . ILE A 1 483 ? 27.573 1.026 30.814 1 42.55 484 ILE A O 1
ATOM 3926 N N . VAL A 1 484 ? 27.836 3.257 30.898 1 43.13 485 VAL A N 1
ATOM 3927 C CA . VAL A 1 484 ? 27.456 3.377 32.308 1 44.36 485 VAL A CA 1
ATOM 3928 C C . VAL A 1 484 ? 25.994 2.918 32.624 1 46.27 485 VAL A C 1
ATOM 3929 O O . VAL A 1 484 ? 25.828 2.18 33.603 1 46.43 485 VAL A O 1
ATOM 3933 N N . PRO A 1 485 ? 24.941 3.233 31.819 1 47.65 486 PRO A N 1
ATOM 3934 C CA . PRO A 1 485 ? 23.603 2.709 32.152 1 49.36 486 PRO A CA 1
ATOM 3935 C C . PRO A 1 485 ? 23.288 1.303 31.609 1 51.47 486 PRO A C 1
ATOM 3936 O O . PRO A 1 485 ? 22.251 0.742 31.959 1 51.99 486 PRO A O 1
ATOM 3940 N N . ASN A 1 486 ? 24.167 0.757 30.746 1 52.66 487 ASN A N 1
ATOM 3941 C CA . ASN A 1 486 ? 24.035 -0.537 30.065 1 54.55 487 ASN A CA 1
ATOM 3942 C C . ASN A 1 486 ? 22.788 -0.583 29.172 1 55.67 487 ASN A C 1
ATOM 3943 O O . ASN A 1 486 ? 21.876 -1.378 29.395 1 55.48 487 ASN A O 1
ATOM 3948 N N . CYS A 1 487 ? 22.772 0.295 28.157 1 56.57 488 CYS A N 1
ATOM 3949 C CA . CYS A 1 487 ? 21.691 0.438 27.184 1 57.92 488 CYS A CA 1
ATOM 3950 C C . CYS A 1 487 ? 22.179 0.178 25.746 1 58.31 488 CYS A C 1
ATOM 3951 O O . CYS A 1 487 ? 23.384 0.186 25.482 1 58.64 488 CYS A O 1
ATOM 3954 N N . PHE A 1 488 ? 21.241 -0.045 24.816 1 58.19 489 PHE A N 1
ATOM 3955 C CA . PHE A 1 488 ? 21.578 -0.236 23.403 1 58.64 489 PHE A CA 1
ATOM 3956 C C . PHE A 1 488 ? 20.768 0.67 22.453 1 58.82 489 PHE A C 1
ATOM 3957 O O . PHE A 1 488 ? 21.003 0.656 21.252 1 58.75 489 PHE A O 1
ATOM 3965 N N . SER A 1 489 ? 19.814 1.436 22.979 1 59.06 490 SER A N 1
ATOM 3966 C CA . SER A 1 489 ? 18.974 2.313 22.174 1 60.07 490 SER A CA 1
ATOM 3967 C C . SER A 1 489 ? 18.496 3.521 22.999 1 61.04 490 SER A C 1
ATOM 3968 O O . SER A 1 489 ? 18.684 3.56 24.218 1 61.03 490 SER A O 1
ATOM 3971 N N . GLY A 1 490 ? 17.883 4.49 22.323 1 61.68 491 GLY A N 1
ATOM 3972 C CA . GLY A 1 490 ? 17.321 5.679 22.95 1 62.84 491 GLY A CA 1
ATOM 3973 C C . GLY A 1 490 ? 16.152 5.363 23.866 1 63.85 491 GLY A C 1
ATOM 3974 O O . GLY A 1 490 ? 15.909 6.084 24.838 1 64.08 491 GLY A O 1
ATOM 3975 N N . MET A 1 491 ? 15.426 4.271 23.569 1 64.16 492 MET A N 1
ATOM 3976 C CA . MET A 1 491 ? 14.295 3.831 24.387 1 65.06 492 MET A CA 1
ATOM 3977 C C . MET A 1 491 ? 14.823 2.874 25.452 1 64.77 492 MET A C 1
ATOM 3978 O O . MET A 1 491 ? 14.699 1.656 25.306 1 64.76 492 MET A O 1
ATOM 3983 N N . CYS A 1 492 ? 15.438 3.435 26.51 1 64.31 493 CYS A N 1
ATOM 3984 C CA . CYS A 1 492 ? 16.029 2.665 27.607 1 64.21 493 CYS A CA 1
ATOM 3985 C C . CYS A 1 492 ? 16.246 3.518 28.878 1 63.56 493 CYS A C 1
ATOM 3986 O O . CYS A 1 492 ? 16.239 4.753 28.798 1 63.77 493 CYS A O 1
ATOM 3988 N N . ASN A 1 493 ? 16.44 2.833 30.051 1 62.29 494 ASN A N 1
ATOM 3989 C CA . ASN A 1 493 ? 16.741 3.351 31.408 1 60.95 494 ASN A CA 1
ATOM 3990 C C . ASN A 1 493 ? 16.323 4.861 31.586 1 58.66 494 ASN A C 1
ATOM 3991 O O . ASN A 1 493 ? 15.405 5.243 30.854 1 59.02 494 ASN A O 1
ATOM 3996 N N . PRO A 1 494 ? 16.845 5.729 32.514 1 56.16 495 PRO A N 1
ATOM 3997 C CA . PRO A 1 494 ? 16.374 7.13 32.529 1 54.44 495 PRO A CA 1
ATOM 3998 C C . PRO A 1 494 ? 16.801 7.844 31.242 1 52.09 495 PRO A C 1
ATOM 3999 O O . PRO A 1 494 ? 17.958 7.751 30.831 1 51.9 495 PRO A O 1
ATOM 4003 N N . PRO A 1 495 ? 15.852 8.479 30.534 1 50.02 496 PRO A N 1
ATOM 4004 C CA . PRO A 1 495 ? 16.199 9.117 29.251 1 48.52 496 PRO A CA 1
ATOM 4005 C C . PRO A 1 495 ? 17.136 10.32 29.353 1 46.8 496 PRO A C 1
ATOM 4006 O O . PRO A 1 495 ? 17.846 10.632 28.393 1 46.78 496 PRO A O 1
ATOM 4010 N N . GLY A 1 496 ? 17.119 10.986 30.506 1 44.89 497 GLY A N 1
ATOM 4011 C CA . GLY A 1 496 ? 17.925 12.17 30.746 1 43.38 497 GLY A CA 1
ATOM 4012 C C . GLY A 1 496 ? 17.493 13.306 29.856 1 41.39 497 GLY A C 1
ATOM 4013 O O . GLY A 1 496 ? 16.323 13.399 29.504 1 41.49 497 GLY A O 1
ATOM 4014 N N . GLY A 1 497 ? 18.441 14.122 29.432 1 39.64 498 GLY A N 1
ATOM 4015 C CA . GLY A 1 497 ? 18.132 15.237 28.561 1 38.71 498 GLY A CA 1
ATOM 4016 C C . GLY A 1 497 ? 19.22 15.609 27.588 1 37.5 498 GLY A C 1
ATOM 4017 O O . GLY A 1 497 ? 20.363 15.162 27.697 1 36.49 498 GLY A O 1
ATOM 4018 N N . ASP A 1 498 ? 18.848 16.452 26.641 1 37.28 499 ASP A N 1
ATOM 4019 C CA . ASP A 1 498 ? 19.708 17.027 25.618 1 37.81 499 ASP A CA 1
ATOM 4020 C C . ASP A 1 498 ? 19.093 18.389 25.212 1 38.76 499 ASP A C 1
ATOM 4021 O O . ASP A 1 498 ? 18.218 18.895 25.921 1 38.81 499 ASP A O 1
ATOM 4026 N N . TRP A 1 499 ? 19.508 18.965 24.082 1 39.34 500 TRP A N 1
ATOM 4027 C CA . TRP A 1 499 ? 18.978 20.236 23.619 1 40.53 500 TRP A CA 1
ATOM 4028 C C . TRP A 1 499 ? 17.475 20.205 23.296 1 40.32 500 TRP A C 1
ATOM 4029 O O . TRP A 1 499 ? 16.849 21.263 23.285 1 41.16 500 TRP A O 1
ATOM 4040 N N . SER A 1 500 ? 16.898 19.022 23.032 1 39.01 501 SER A N 1
ATOM 4041 C CA . SER A 1 500 ? 15.487 18.882 22.643 1 38.5 501 SER A CA 1
ATOM 4042 C C . SER A 1 500 ? 14.466 18.671 23.792 1 37.67 501 SER A C 1
ATOM 4043 O O . SER A 1 500 ? 13.249 18.648 23.545 1 37.83 501 SER A O 1
ATOM 4046 N N . GLY A 1 501 ? 14.956 18.468 25.002 1 36.46 502 GLY A N 1
ATOM 4047 C CA . GLY A 1 501 ? 14.086 18.22 26.137 1 35.73 502 GLY A CA 1
ATOM 4048 C C . GLY A 1 501 ? 14.755 17.491 27.276 1 35.06 502 GLY A C 1
ATOM 4049 O O . GLY A 1 501 ? 15.777 16.825 27.096 1 35.26 502 GLY A O 1
ATOM 4050 N N . LEU A 1 502 ? 14.193 17.635 28.468 1 34.11 503 LEU A N 1
ATOM 4051 C CA . LEU A 1 502 ? 14.74 17.006 29.658 1 33.32 503 LEU A CA 1
ATOM 4052 C C . LEU A 1 502 ? 13.695 16.101 30.278 1 33.72 503 LEU A C 1
ATOM 4053 O O . LEU A 1 502 ? 12.609 16.553 30.629 1 33.71 503 LEU A O 1
ATOM 4058 N N . SER A 1 503 ? 14.048 14.83 30.454 1 33.47 504 SER A N 1
ATOM 4059 C CA . SER A 1 503 ? 13.196 13.871 31.117 1 34.22 504 SER A CA 1
ATOM 4060 C C . SER A 1 503 ? 13.783 13.507 32.479 1 35.34 504 SER A C 1
ATOM 4061 O O . SER A 1 503 ? 14.981 13.278 32.605 1 35.82 504 SER A O 1
ATOM 4064 N N . ILE A 1 504 ? 12.937 13.454 33.497 1 35.86 505 ILE A N 1
ATOM 4065 C CA . ILE A 1 504 ? 13.294 13.054 34.855 1 36.85 505 ILE A CA 1
ATOM 4066 C C . ILE A 1 504 ? 12.345 11.908 35.204 1 37.89 505 ILE A C 1
ATOM 4067 O O . ILE A 1 504 ? 11.13 12.074 35.05 1 37.78 505 ILE A O 1
ATOM 4072 N N . ILE A 1 505 ? 12.867 10.769 35.676 1 38.48 506 ILE A N 1
ATOM 4073 C CA . ILE A 1 505 ? 11.992 9.667 36.065 1 40.06 506 ILE A CA 1
ATOM 4074 C C . ILE A 1 505 ? 11.991 9.459 37.579 1 41.9 506 ILE A C 1
ATOM 4075 O O . ILE A 1 505 ? 12.905 9.9 38.275 1 41.7 506 ILE A O 1
ATOM 4080 N N . ASP A 1 506 ? 10.938 8.819 38.091 1 43.51 507 ASP A N 1
ATOM 4081 C CA . ASP A 1 506 ? 10.848 8.431 39.49 1 45.83 507 ASP A CA 1
ATOM 4082 C C . ASP A 1 506 ? 10.365 6.959 39.541 1 47.55 507 ASP A C 1
ATOM 4083 O O . ASP A 1 506 ? 10.667 6.211 38.604 1 48.08 507 ASP A O 1
ATOM 4088 N N . ASN A 1 507 ? 9.673 6.519 40.605 1 48.31 508 ASN A N 1
ATOM 4089 C CA . ASN A 1 507 ? 9.202 5.139 40.679 1 49.43 508 ASN A CA 1
ATOM 4090 C C . ASN A 1 507 ? 7.949 4.864 39.821 1 49.26 508 ASN A C 1
ATOM 4091 O O . ASN A 1 507 ? 7.631 3.702 39.562 1 49.51 508 ASN A O 1
ATOM 4096 N N . VAL A 1 508 ? 7.24 5.914 39.389 1 48.65 509 VAL A N 1
ATOM 4097 C CA . VAL A 1 508 ? 5.989 5.735 38.656 1 48.22 509 VAL A CA 1
ATOM 4098 C C . VAL A 1 508 ? 5.882 6.578 37.36 1 47.19 509 VAL A C 1
ATOM 4099 O O . VAL A 1 508 ? 5.287 6.115 36.388 1 47.18 509 VAL A O 1
ATOM 4103 N N . HIS A 1 509 ? 6.463 7.787 37.328 1 46.1 510 HIS A N 1
ATOM 4104 C CA . HIS A 1 509 ? 6.335 8.667 36.166 1 45.64 510 HIS A CA 1
ATOM 4105 C C . HIS A 1 509 ? 7.626 9.113 35.482 1 43.23 510 HIS A C 1
ATOM 4106 O O . HIS A 1 509 ? 8.703 9.079 36.066 1 43.17 510 HIS A O 1
ATOM 4113 N N . GLU A 1 510 ? 7.479 9.597 34.243 1 41.1 511 GLU A N 1
ATOM 4114 C CA . GLU A 1 510 ? 8.521 10.248 33.486 1 39.66 511 GLU A CA 1
ATOM 4115 C C . GLU A 1 510 ? 7.977 11.635 33.233 1 38.54 511 GLU A C 1
ATOM 4116 O O . GLU A 1 510 ? 6.944 11.78 32.592 1 38.67 511 GLU A O 1
ATOM 4122 N N . PHE A 1 511 ? 8.641 12.649 33.773 1 37.36 512 PHE A N 1
ATOM 4123 C CA . PHE A 1 511 ? 8.28 14.051 33.618 1 36.64 512 PHE A CA 1
ATOM 4124 C C . PHE A 1 511 ? 9.185 14.63 32.551 1 35.21 512 PHE A C 1
ATOM 4125 O O . PHE A 1 511 ? 10.382 14.345 32.555 1 35.05 512 PHE A O 1
ATOM 4133 N N . ARG A 1 512 ? 8.638 15.448 31.648 1 33.8 513 ARG A N 1
ATOM 4134 C CA . ARG A 1 512 ? 9.434 15.995 30.558 1 32.99 513 ARG A CA 1
ATOM 4135 C C . ARG A 1 512 ? 9.187 17.467 30.29 1 32.26 513 ARG A C 1
ATOM 4136 O O . ARG A 1 512 ? 8.036 17.895 30.179 1 32.03 513 ARG A O 1
ATOM 4144 N N . TRP A 1 513 ? 10.28 18.242 30.191 1 31.48 514 TRP A N 1
ATOM 4145 C CA . TRP A 1 513 ? 10.231 19.656 29.842 1 31.5 514 TRP A CA 1
ATOM 4146 C C . TRP A 1 513 ? 10.613 19.715 28.374 1 30.84 514 TRP A C 1
ATOM 4147 O O . TRP A 1 513 ? 11.684 19.249 28.001 1 31.52 514 TRP A O 1
ATOM 4158 N N . LEU A 1 514 ? 9.767 20.281 27.549 1 29.94 515 LEU A N 1
ATOM 4159 C CA . LEU A 1 514 ? 10.025 20.453 26.123 1 29.89 515 LEU A CA 1
ATOM 4160 C C . LEU A 1 514 ? 10.386 21.917 25.846 1 29.63 515 LEU A C 1
ATOM 4161 O O . LEU A 1 514 ? 10.22 22.765 26.733 1 30 515 LEU A O 1
ATOM 4166 N N . SER A 1 515 ? 10.787 22.241 24.601 1 29.01 516 SER A N 1
ATOM 4167 C CA . SER A 1 515 ? 11.076 23.613 24.177 1 29.34 516 SER A CA 1
ATOM 4168 C C . SER A 1 515 ? 12.065 24.322 25.105 1 30.26 516 SER A C 1
ATOM 4169 O O . SER A 1 515 ? 11.768 25.386 25.668 1 30.31 516 SER A O 1
ATOM 4172 N N . LEU A 1 516 ? 13.236 23.711 25.285 1 30.7 517 LEU A N 1
ATOM 4173 C CA . LEU A 1 516 ? 14.277 24.27 26.129 1 31.35 517 LEU A CA 1
ATOM 4174 C C . LEU A 1 516 ? 14.988 25.394 25.387 1 32.3 517 LEU A C 1
ATOM 4175 O O . LEU A 1 516 ? 15.551 25.167 24.314 1 32.59 517 LEU A O 1
ATOM 4180 N N . PRO A 1 517 ? 15.02 26.606 25.961 1 32.54 518 PRO A N 1
ATOM 4181 C CA . PRO A 1 517 ? 15.753 27.699 25.302 1 32.71 518 PRO A CA 1
ATOM 4182 C C . PRO A 1 517 ? 17.269 27.52 25.421 1 33.37 518 PRO A C 1
ATOM 4183 O O . PRO A 1 517 ? 17.737 26.821 26.326 1 33.32 518 PRO A O 1
ATOM 4187 N N . ARG A 1 518 ? 18.046 28.158 24.524 1 33.76 519 ARG A N 1
ATOM 4188 C CA . ARG A 1 518 ? 19.515 28.084 24.553 1 34.57 519 ARG A CA 1
ATOM 4189 C C . ARG A 1 518 ? 20.053 28.643 25.886 1 34.88 519 ARG A C 1
ATOM 4190 O O . ARG A 1 518 ? 20.991 28.094 26.452 1 34.36 519 ARG A O 1
ATOM 4198 N N . VAL A 1 519 ? 19.409 29.686 26.425 1 35.51 520 VAL A N 1
ATOM 4199 C CA . VAL A 1 519 ? 19.802 30.264 27.713 1 37.12 520 VAL A CA 1
ATOM 4200 C C . VAL A 1 519 ? 18.572 30.652 28.545 1 39.1 520 VAL A C 1
ATOM 4201 O O . VAL A 1 519 ? 17.486 30.845 28.005 1 39.72 520 VAL A O 1
ATOM 4205 N N . SER A 1 520 ? 18.76 30.794 29.859 1 39.98 521 SER A N 1
ATOM 4206 C CA . SER A 1 520 ? 17.77 31.335 30.79 1 41.33 521 SER A CA 1
ATOM 4207 C C . SER A 1 520 ? 18.442 32.592 31.469 1 42.22 521 SER A C 1
ATOM 4208 O O . SER A 1 520 ? 19.544 32.981 31.057 1 41.94 521 SER A O 1
ATOM 4211 N N . GLU A 1 521 ? 17.787 33.251 32.45 1 43 522 GLU A N 1
ATOM 4212 C CA . GLU A 1 521 ? 18.363 34.464 33.07 1 44.05 522 GLU A CA 1
ATOM 4213 C C . GLU A 1 521 ? 19.756 34.238 33.653 1 43.71 522 GLU A C 1
ATOM 4214 O O . GLU A 1 521 ? 20.678 35.007 33.382 1 44.15 522 GLU A O 1
ATOM 4220 N N . ASN A 1 522 ? 19.924 33.159 34.403 1 43.07 523 ASN A N 1
ATOM 4221 C CA . ASN A 1 522 ? 21.222 32.813 34.986 1 42.6 523 ASN A CA 1
ATOM 4222 C C . ASN A 1 522 ? 21.775 31.453 34.528 1 40.43 523 ASN A C 1
ATOM 4223 O O . ASN A 1 522 ? 22.798 31.015 35.046 1 40.21 523 ASN A O 1
ATOM 4228 N N . GLY A 1 523 ? 21.1 30.788 33.595 1 38.8 524 GLY A N 1
ATOM 4229 C CA . GLY A 1 523 ? 21.531 29.47 33.147 1 37.11 524 GLY A CA 1
ATOM 4230 C C . GLY A 1 523 ? 21.817 29.294 31.67 1 34.62 524 GLY A C 1
ATOM 4231 O O . GLY A 1 523 ? 21.405 30.096 30.827 1 35 524 GLY A O 1
ATOM 4232 N N . LYS A 1 524 ? 22.528 28.222 31.359 1 31.8 525 LYS A N 1
ATOM 4233 C CA . LYS A 1 524 ? 22.82 27.833 29.991 1 30.37 525 LYS A CA 1
ATOM 4234 C C . LYS A 1 524 ? 22.363 26.382 29.789 1 27.6 525 LYS A C 1
ATOM 4235 O O . LYS A 1 524 ? 22.563 25.536 30.665 1 27.06 525 LYS A O 1
ATOM 4241 N N . ARG A 1 525 ? 21.732 26.105 28.653 1 25.85 526 ARG A N 1
ATOM 4242 C CA . ARG A 1 525 ? 21.232 24.763 28.361 1 25.06 526 ARG A CA 1
ATOM 4243 C C . ARG A 1 525 ? 22.375 23.775 28.247 1 24.85 526 ARG A C 1
ATOM 4244 O O . ARG A 1 525 ? 23.262 23.963 27.416 1 25.06 526 ARG A O 1
ATOM 4252 N N . PRO A 1 526 ? 22.406 22.731 29.102 1 24.75 527 PRO A N 1
ATOM 4253 C CA . PRO A 1 526 ? 23.493 21.734 28.986 1 24.81 527 PRO A CA 1
ATOM 4254 C C . PRO A 1 526 ? 23.405 20.928 27.687 1 24.7 527 PRO A C 1
ATOM 4255 O O . PRO A 1 526 ? 22.317 20.801 27.11 1 24.59 527 PRO A O 1
ATOM 4259 N N . ASP A 1 527 ? 24.538 20.392 27.218 1 24.72 528 ASP A N 1
ATOM 4260 C CA . ASP A 1 527 ? 24.53 19.554 26.019 1 25.46 528 ASP A CA 1
ATOM 4261 C C . ASP A 1 527 ? 23.868 18.218 26.356 1 25.94 528 ASP A C 1
ATOM 4262 O O . ASP A 1 527 ? 23.148 17.658 25.528 1 25.95 528 ASP A O 1
ATOM 4267 N N . HIS A 1 528 ? 24.095 17.701 27.576 1 26.08 529 HIS A N 1
ATOM 4268 C CA . HIS A 1 528 ? 23.503 16.445 28.028 1 26.12 529 HIS A CA 1
ATOM 4269 C C . HIS A 1 528 ? 23.191 16.52 29.504 1 25.65 529 HIS A C 1
ATOM 4270 O O . HIS A 1 528 ? 23.945 17.114 30.266 1 25.95 529 HIS A O 1
ATOM 4277 N N . VAL A 1 529 ? 22.096 15.911 29.916 1 24.62 530 VAL A N 1
ATOM 4278 C CA . VAL A 1 529 ? 21.753 15.787 31.323 1 24.99 530 VAL A CA 1
ATOM 4279 C C . VAL A 1 529 ? 21.621 14.275 31.578 1 25.26 530 VAL A C 1
ATOM 4280 O O . VAL A 1 529 ? 20.914 13.581 30.844 1 24.54 530 VAL A O 1
ATOM 4284 N N . ILE A 1 530 ? 22.38 13.755 32.543 1 25.31 531 ILE A N 1
ATOM 4285 C CA . ILE A 1 530 ? 22.369 12.331 32.84 1 26.29 531 ILE A CA 1
ATOM 4286 C C . ILE A 1 530 ? 21.747 12.091 34.205 1 27.67 531 ILE A C 1
ATOM 4287 O O . ILE A 1 530 ? 22.176 12.715 35.167 1 28.01 531 ILE A O 1
ATOM 4292 N N . GLN A 1 531 ? 20.759 11.197 34.303 1 28.18 532 GLN A N 1
ATOM 4293 C CA . GLN A 1 531 ? 20.166 10.882 35.596 1 29.52 532 GLN A CA 1
ATOM 4294 C C . GLN A 1 531 ? 20.715 9.567 36.119 1 30.97 532 GLN A C 1
ATOM 4295 O O . GLN A 1 531 ? 20.637 8.554 35.426 1 31.37 532 GLN A O 1
ATOM 4301 N N . ILE A 1 532 ? 21.246 9.563 37.345 1 31.91 533 ILE A N 1
ATOM 4302 C CA . ILE A 1 532 ? 21.742 8.328 37.954 1 33.8 533 ILE A CA 1
ATOM 4303 C C . ILE A 1 532 ? 20.98 8.076 39.264 1 36.46 533 ILE A C 1
ATOM 4304 O O . ILE A 1 532 ? 21.017 8.913 40.16 1 36.55 533 ILE A O 1
ATOM 4309 N N . LEU A 1 533 ? 20.264 6.95 39.363 1 38.4 534 LEU A N 1
ATOM 4310 C CA . LEU A 1 533 ? 19.442 6.669 40.542 1 40.82 534 LEU A CA 1
ATOM 4311 C C . LEU A 1 533 ? 20.035 5.672 41.546 1 42.85 534 LEU A C 1
ATOM 4312 O O . LEU A 1 533 ? 19.506 5.548 42.655 1 43.18 534 LEU A O 1
ATOM 4317 N N . ASP A 1 534 ? 21.089 4.936 41.164 1 43.78 535 ASP A N 1
ATOM 4318 C CA . ASP A 1 534 ? 21.645 3.907 42.04 1 44.97 535 ASP A CA 1
ATOM 4319 C C . ASP A 1 534 ? 22.991 4.285 42.649 1 45.91 535 ASP A C 1
ATOM 4320 O O . ASP A 1 534 ? 23.854 3.409 42.841 1 46.32 535 ASP A O 1
ATOM 4322 N N . LEU A 1 535 ? 23.175 5.569 42.973 1 45.73 536 LEU A N 1
ATOM 4323 C CA . LEU A 1 535 ? 24.448 6.025 43.529 1 45.96 536 LEU A CA 1
ATOM 4324 C C . LEU A 1 535 ? 24.244 6.672 44.899 1 46.92 536 LEU A C 1
ATOM 4325 O O . LEU A 1 535 ? 24.771 6.173 45.892 1 47.28 536 LEU A O 1
ATOM 4330 N N . PHE A 1 536 ? 23.448 7.742 44.963 1 47.1 537 PHE A N 1
ATOM 4331 C CA . PHE A 1 536 ? 23.15 8.42 46.217 1 47.82 537 PHE A CA 1
ATOM 4332 C C . PHE A 1 536 ? 21.716 8.076 46.686 1 48.85 537 PHE A C 1
ATOM 4333 O O . PHE A 1 536 ? 20.95 7.453 45.948 1 49.39 537 PHE A O 1
ATOM 4341 N N . GLU A 1 537 ? 21.347 8.487 47.909 1 48.83 538 GLU A N 1
ATOM 4342 C CA . GLU A 1 537 ? 19.992 8.293 48.423 1 49.28 538 GLU A CA 1
ATOM 4343 C C . GLU A 1 537 ? 19.002 9.082 47.531 1 48.63 538 GLU A C 1
ATOM 4344 O O . GLU A 1 537 ? 17.95 8.564 47.178 1 49 538 GLU A O 1
ATOM 4350 N N . LYS A 1 538 ? 19.395 10.296 47.099 1 47.1 539 LYS A N 1
ATOM 4351 C CA . LYS A 1 538 ? 18.636 11.131 46.184 1 45.84 539 LYS A CA 1
ATOM 4352 C C . LYS A 1 538 ? 19.159 10.929 44.745 1 44.7 539 LYS A C 1
ATOM 4353 O O . LYS A 1 538 ? 20.363 10.754 44.54 1 44.99 539 LYS A O 1
ATOM 4359 N N . PRO A 1 539 ? 18.276 11.007 43.729 1 42.68 540 PRO A N 1
ATOM 4360 C CA . PRO A 1 539 ? 18.751 10.877 42.336 1 41.01 540 PRO A CA 1
ATOM 4361 C C . PRO A 1 539 ? 19.728 11.977 41.936 1 38.44 540 PRO A C 1
ATOM 4362 O O . PRO A 1 539 ? 19.62 13.096 42.405 1 37.8 540 PRO A O 1
ATOM 4366 N N . LEU A 1 540 ? 20.684 11.652 41.065 1 36.93 541 LEU A N 1
ATOM 4367 C CA . LEU A 1 540 ? 21.669 12.62 40.598 1 35.35 541 LEU A CA 1
ATOM 4368 C C . LEU A 1 540 ? 21.309 13.097 39.195 1 33.9 541 LEU A C 1
ATOM 4369 O O . LEU A 1 540 ? 20.955 12.297 38.344 1 33.88 541 LEU A O 1
ATOM 4374 N N . LEU A 1 541 ? 21.446 14.391 38.944 1 32.52 542 LEU A N 1
ATOM 4375 C CA . LEU A 1 541 ? 21.269 14.947 37.618 1 31.61 542 LEU A CA 1
ATOM 4376 C C . LEU A 1 541 ? 22.606 15.589 37.293 1 30.79 542 LEU A C 1
ATOM 4377 O O . LEU A 1 541 ? 23.01 16.553 37.946 1 31.29 542 LEU A O 1
ATOM 4382 N N . LEU A 1 542 ? 23.337 14.991 36.356 1 29.58 543 LEU A N 1
ATOM 4383 C CA . LEU A 1 542 ? 24.651 15.45 35.937 1 28.67 543 LEU A CA 1
ATOM 4384 C C . LEU A 1 542 ? 24.527 16.221 34.629 1 27.49 543 LEU A C 1
ATOM 4385 O O . LEU A 1 542 ? 24.181 15.64 33.606 1 27.18 543 LEU A O 1
ATOM 4390 N N . SER A 1 543 ? 24.807 17.518 34.658 1 26.48 544 SER A N 1
ATOM 4391 C CA . SER A 1 543 ? 24.687 18.368 33.475 1 26.47 544 SER A CA 1
ATOM 4392 C C . SER A 1 543 ? 26.059 18.519 32.832 1 26.77 544 SER A C 1
ATOM 4393 O O . SER A 1 543 ? 27.01 18.83 33.529 1 27.62 544 SER A O 1
ATOM 4396 N N . ILE A 1 544 ? 26.19 18.255 31.53 1 26.22 545 ILE A N 1
ATOM 4397 C CA . ILE A 1 544 ? 27.498 18.289 30.865 1 26.33 545 ILE A CA 1
ATOM 4398 C C . ILE A 1 544 ? 27.543 19.235 29.681 1 27.03 545 ILE A C 1
ATOM 4399 O O . ILE A 1 544 ? 26.598 19.304 28.91 1 28.12 545 ILE A O 1
ATOM 4404 N N . VAL A 1 545 ? 28.65 19.937 29.522 1 26.84 546 VAL A N 1
ATOM 4405 C CA . VAL A 1 545 ? 28.938 20.781 28.372 1 27.52 546 VAL A CA 1
ATOM 4406 C C . VAL A 1 545 ? 30.207 20.202 27.711 1 27.33 546 VAL A C 1
ATOM 4407 O O . VAL A 1 545 ? 31.101 19.701 28.413 1 27.45 546 VAL A O 1
ATOM 4411 N N . SER A 1 546 ? 30.249 20.161 26.38 1 27.17 547 SER A N 1
ATOM 4412 C CA . SER A 1 546 ? 31.428 19.63 25.7 1 28.17 547 SER A CA 1
ATOM 4413 C C . SER A 1 546 ? 32.064 20.684 24.818 1 27.17 547 SER A C 1
ATOM 4414 O O . SER A 1 546 ? 31.374 21.412 24.111 1 27.39 547 SER A O 1
ATOM 4417 N N . LYS A 1 547 ? 33.382 20.813 24.914 1 25.74 548 LYS A N 1
ATOM 4418 C CA . LYS A 1 547 ? 34.126 21.778 24.132 1 25.44 548 LYS A CA 1
ATOM 4419 C C . LYS A 1 547 ? 35.323 21.105 23.487 1 24.75 548 LYS A C 1
ATOM 4420 O O . LYS A 1 547 ? 35.769 20.061 23.969 1 25.04 548 LYS A O 1
ATOM 4426 N N . GLU A 1 548 ? 35.889 21.715 22.432 1 24.09 549 GLU A N 1
ATOM 4427 C CA . GLU A 1 548 ? 37.084 21.144 21.792 1 23.84 549 GLU A CA 1
ATOM 4428 C C . GLU A 1 548 ? 38.281 21.237 22.736 1 23.85 549 GLU A C 1
ATOM 4429 O O . GLU A 1 548 ? 39.008 20.252 22.896 1 22.89 549 GLU A O 1
ATOM 4435 N N . LYS A 1 549 ? 38.452 22.409 23.407 1 24.13 550 LYS A N 1
ATOM 4436 C CA . LYS A 1 549 ? 39.599 22.677 24.291 1 24.92 550 LYS A CA 1
ATOM 4437 C C . LYS A 1 549 ? 39.162 23.139 25.683 1 25.87 550 LYS A C 1
ATOM 4438 O O . LYS A 1 549 ? 38.132 23.773 25.806 1 24.94 550 LYS A O 1
ATOM 4444 N N . PRO A 1 550 ? 39.974 22.907 26.737 1 27.45 551 PRO A N 1
ATOM 4445 C CA . PRO A 1 550 ? 39.576 23.359 28.084 1 28.26 551 PRO A CA 1
ATOM 4446 C C . PRO A 1 550 ? 39.352 24.856 28.21 1 30.33 551 PRO A C 1
ATOM 4447 O O . PRO A 1 550 ? 38.436 25.25 28.934 1 31.03 551 PRO A O 1
ATOM 4451 N N . ASN A 1 551 ? 40.136 25.704 27.503 1 30.93 552 ASN A N 1
ATOM 4452 C CA . ASN A 1 551 ? 39.912 27.16 27.59 1 32.09 552 ASN A CA 1
ATOM 4453 C C . ASN A 1 551 ? 38.655 27.631 26.844 1 32.25 552 ASN A C 1
ATOM 4454 O O . ASN A 1 551 ? 38.24 28.778 27.018 1 31.74 552 ASN A O 1
ATOM 4459 N N . ASP A 1 552 ? 37.992 26.728 26.087 1 31.94 553 ASP A N 1
ATOM 4460 C CA . ASP A 1 552 ? 36.709 27.051 25.481 1 31.91 553 ASP A CA 1
ATOM 4461 C C . ASP A 1 552 ? 35.579 26.991 26.537 1 31.7 553 ASP A C 1
ATOM 4462 O O . ASP A 1 552 ? 34.48 27.441 26.247 1 32.26 553 ASP A O 1
ATOM 4467 N N . LEU A 1 553 ? 35.817 26.4 27.728 1 31.2 554 LEU A N 1
ATOM 4468 C CA . LEU A 1 553 ? 34.816 26.346 28.784 1 31.89 554 LEU A CA 1
ATOM 4469 C C . LEU A 1 553 ? 34.738 27.762 29.365 1 33.24 554 LEU A C 1
ATOM 4470 O O . LEU A 1 553 ? 35.715 28.252 29.919 1 33.14 554 LEU A O 1
ATOM 4475 N N . GLU A 1 554 ? 33.604 28.432 29.16 1 34.33 555 GLU A N 1
ATOM 4476 C CA . GLU A 1 554 ? 33.376 29.823 29.541 1 36.13 555 GLU A CA 1
ATOM 4477 C C . GLU A 1 554 ? 33.301 30.045 31.04 1 36.8 555 GLU A C 1
ATOM 4478 O O . GLU A 1 554 ? 32.935 29.13 31.772 1 36.97 555 GLU A O 1
ATOM 4484 N N . PRO A 1 555 ? 33.613 31.272 31.522 1 37.07 556 PRO A N 1
ATOM 4485 C CA . PRO A 1 555 ? 33.496 31.545 32.964 1 36.7 556 PRO A CA 1
ATOM 4486 C C . PRO A 1 555 ? 32.088 31.264 33.502 1 36.19 556 PRO A C 1
ATOM 4487 O O . PRO A 1 555 ? 31.094 31.578 32.853 1 35.99 556 PRO A O 1
ATOM 4491 N N . LYS A 1 556 ? 32.028 30.592 34.659 1 35.98 557 LYS A N 1
ATOM 4492 C CA . LYS A 1 556 ? 30.827 30.182 35.377 1 36.4 557 LYS A CA 1
ATOM 4493 C C . LYS A 1 556 ? 29.929 29.193 34.606 1 36.13 557 LYS A C 1
ATOM 4494 O O . LYS A 1 556 ? 28.784 29.018 35.006 1 36.6 557 LYS A O 1
ATOM 4500 N N . ILE A 1 557 ? 30.438 28.515 33.552 1 35.28 558 ILE A N 1
ATOM 4501 C CA . ILE A 1 557 ? 29.618 27.563 32.783 1 34.89 558 ILE A CA 1
ATOM 4502 C C . ILE A 1 557 ? 29.046 26.455 33.677 1 34.35 558 ILE A C 1
ATOM 4503 O O . ILE A 1 557 ? 27.878 26.126 33.535 1 34.55 558 ILE A O 1
ATOM 4508 N N . GLY A 1 558 ? 29.838 25.953 34.626 1 33.76 559 GLY A N 1
ATOM 4509 C CA . GLY A 1 558 ? 29.397 24.927 35.565 1 33.21 559 GLY A CA 1
ATOM 4510 C C . GLY A 1 558 ? 28.227 25.383 36.412 1 32.74 559 GLY A C 1
ATOM 4511 O O . GLY A 1 558 ? 27.231 24.667 36.529 1 32.71 559 GLY A O 1
ATOM 4512 N N . VAL A 1 559 ? 28.307 26.614 36.951 1 32.39 560 VAL A N 1
ATOM 4513 C CA . VAL A 1 559 ? 27.236 27.207 37.759 1 32.53 560 VAL A CA 1
ATOM 4514 C C . VAL A 1 559 ? 25.98 27.478 36.901 1 32.35 560 VAL A C 1
ATOM 4515 O O . VAL A 1 559 ? 24.856 27.224 37.341 1 32.76 560 VAL A O 1
ATOM 4519 N N . GLN A 1 560 ? 26.174 27.952 35.663 1 31.8 561 GLN A N 1
ATOM 4520 C CA . GLN A 1 560 ? 25.083 28.237 34.73 1 31.62 561 GLN A CA 1
ATOM 4521 C C . GLN A 1 560 ? 24.319 26.959 34.346 1 31.6 561 GLN A C 1
ATOM 4522 O O . GLN A 1 560 ? 23.116 27.029 34.12 1 31.81 561 GLN A O 1
ATOM 4528 N N . LEU A 1 561 ? 25.009 25.808 34.258 1 30.86 562 LEU A N 1
ATOM 4529 C CA . LEU A 1 561 ? 24.361 24.546 33.932 1 31.17 562 LEU A CA 1
ATOM 4530 C C . LEU A 1 561 ? 23.416 24.159 35.053 1 32.14 562 LEU A C 1
ATOM 4531 O O . LEU A 1 561 ? 22.291 23.751 34.772 1 32.71 562 LEU A O 1
ATOM 4536 N N . ILE A 1 562 ? 23.853 24.307 36.318 1 32.14 563 ILE A N 1
ATOM 4537 C CA . ILE A 1 562 ? 23.019 23.999 37.483 1 32.5 563 ILE A CA 1
ATOM 4538 C C . ILE A 1 562 ? 21.826 24.934 37.542 1 33.13 563 ILE A C 1
ATOM 4539 O O . ILE A 1 562 ? 20.693 24.474 37.721 1 33.1 563 ILE A O 1
ATOM 4544 N N . LYS A 1 563 ? 22.066 26.232 37.326 1 33.52 564 LYS A N 1
ATOM 4545 C CA . LYS A 1 563 ? 21.022 27.256 37.341 1 34.31 564 LYS A CA 1
ATOM 4546 C C . LYS A 1 563 ? 19.975 27.043 36.254 1 34.4 564 LYS A C 1
ATOM 4547 O O . LYS A 1 563 ? 18.811 27.41 36.451 1 34.88 564 LYS A O 1
ATOM 4553 N N . TYR A 1 564 ? 20.352 26.38 35.143 1 33.56 565 TYR A N 1
ATOM 4554 C CA . TYR A 1 564 ? 19.404 26.032 34.087 1 32.64 565 TYR A CA 1
ATOM 4555 C C . TYR A 1 564 ? 18.45 24.946 34.581 1 33.21 565 TYR A C 1
ATOM 4556 O O . TYR A 1 564 ? 17.245 25.01 34.315 1 33.89 565 TYR A O 1
ATOM 4565 N N . ILE A 1 565 ? 18.969 23.955 35.307 1 32.9 566 ILE A N 1
ATOM 4566 C CA . ILE A 1 565 ? 18.124 22.905 35.873 1 33.14 566 ILE A CA 1
ATOM 4567 C C . ILE A 1 565 ? 17.201 23.515 36.943 1 34.06 566 ILE A C 1
ATOM 4568 O O . ILE A 1 565 ? 16.019 23.183 37 1 34.25 566 ILE A O 1
ATOM 4573 N N . GLU A 1 566 ? 17.728 24.455 37.744 1 34.48 567 GLU A N 1
ATOM 4574 C CA . GLU A 1 566 ? 16.97 25.17 38.771 1 34.94 567 GLU A CA 1
ATOM 4575 C C . GLU A 1 566 ? 15.839 25.972 38.14 1 35.19 567 GLU A C 1
ATOM 4576 O O . GLU A 1 566 ? 14.755 26.042 38.714 1 35.75 567 GLU A O 1
ATOM 4582 N N . TYR A 1 567 ? 16.079 26.561 36.953 1 34.76 568 TYR A N 1
ATOM 4583 C CA . TYR A 1 567 ? 15.075 27.298 36.184 1 34.92 568 TYR A CA 1
ATOM 4584 C C . TYR A 1 567 ? 13.933 26.357 35.796 1 35.06 568 TYR A C 1
ATOM 4585 O O . TYR A 1 567 ? 12.788 26.695 36.038 1 35.35 568 TYR A O 1
ATOM 4594 N N . LEU A 1 568 ? 14.236 25.165 35.251 1 34.54 569 LEU A N 1
ATOM 4595 C CA . LEU A 1 568 ? 13.206 24.213 34.864 1 34.59 569 LEU A CA 1
ATOM 4596 C C . LEU A 1 568 ? 12.398 23.756 36.058 1 35.91 569 LEU A C 1
ATOM 4597 O O . LEU A 1 568 ? 11.172 23.714 35.959 1 36.46 569 LEU A O 1
ATOM 4602 N N . PHE A 1 569 ? 13.058 23.478 37.205 1 36.31 570 PHE A N 1
ATOM 4603 C CA . PHE A 1 569 ? 12.368 23.074 38.437 1 37.27 570 PHE A CA 1
ATOM 4604 C C . PHE A 1 569 ? 11.391 24.148 38.96 1 38.11 570 PHE A C 1
ATOM 4605 O O . PHE A 1 569 ? 10.44 23.813 39.672 1 38.6 570 PHE A O 1
ATOM 4613 N N . ASP A 1 570 ? 11.587 25.423 38.583 1 38.14 571 ASP A N 1
ATOM 4614 C CA . ASP A 1 570 ? 10.656 26.489 38.986 1 38.74 571 ASP A CA 1
ATOM 4615 C C . ASP A 1 570 ? 9.289 26.392 38.267 1 39.66 571 ASP A C 1
ATOM 4616 O O . ASP A 1 570 ? 8.403 27.205 38.552 1 40.13 571 ASP A O 1
ATOM 4621 N N . PHE A 1 571 ? 9.143 25.458 37.304 1 39.25 572 PHE A N 1
ATOM 4622 C CA . PHE A 1 571 ? 7.941 25.314 36.509 1 39.26 572 PHE A CA 1
ATOM 4623 C C . PHE A 1 571 ? 7.485 23.87 36.409 1 38.93 572 PHE A C 1
ATOM 4624 O O . PHE A 1 571 ? 8.29 22.945 36.547 1 38.51 572 PHE A O 1
ATOM 4632 N N . THR A 1 572 ? 6.172 23.683 36.175 1 38.52 573 THR A N 1
ATOM 4633 C CA . THR A 1 572 ? 5.565 22.361 36.014 1 38.62 573 THR A CA 1
ATOM 4634 C C . THR A 1 572 ? 6.124 21.732 34.734 1 37.97 573 THR A C 1
ATOM 4635 O O . THR A 1 572 ? 6.186 22.406 33.709 1 37.91 573 THR A O 1
ATOM 4639 N N . PRO A 1 573 ? 6.526 20.446 34.742 1 37.73 574 PRO A N 1
ATOM 4640 C CA . PRO A 1 573 ? 7.011 19.819 33.494 1 37.72 574 PRO A CA 1
ATOM 4641 C C . PRO A 1 573 ? 5.999 19.955 32.359 1 37.32 574 PRO A C 1
ATOM 4642 O O . PRO A 1 573 ? 4.797 19.896 32.619 1 37.88 574 PRO A O 1
ATOM 4646 N N . SER A 1 574 ? 6.456 20.165 31.112 1 35.98 575 SER A N 1
ATOM 4647 C CA . SER A 1 574 ? 5.543 20.294 29.974 1 35.27 575 SER A CA 1
ATOM 4648 C C . SER A 1 574 ? 4.551 19.095 29.886 1 35.45 575 SER A C 1
ATOM 4649 O O . SER A 1 574 ? 3.336 19.289 29.842 1 35.36 575 SER A O 1
ATOM 4652 N N . VAL A 1 575 ? 5.08 17.872 29.966 1 35.16 576 VAL A N 1
ATOM 4653 C CA . VAL A 1 575 ? 4.292 16.647 29.881 1 35.44 576 VAL A CA 1
ATOM 4654 C C . VAL A 1 575 ? 4.744 15.59 30.902 1 35.91 576 VAL A C 1
ATOM 4655 O O . VAL A 1 575 ? 5.817 15.694 31.49 1 35.64 576 VAL A O 1
ATOM 4659 N N . GLN A 1 576 ? 3.911 14.583 31.125 1 36.53 577 GLN A N 1
ATOM 4660 C CA . GLN A 1 576 ? 4.24 13.461 31.985 1 37.77 577 GLN A CA 1
ATOM 4661 C C . GLN A 1 576 ? 3.471 12.206 31.533 1 39.17 577 GLN A C 1
ATOM 4662 O O . GLN A 1 576 ? 2.466 12.305 30.835 1 38.71 577 GLN A O 1
ATOM 4668 N N . ARG A 1 577 ? 3.97 11.035 31.912 1 40.69 578 ARG A N 1
ATOM 4669 C CA . ARG A 1 577 ? 3.351 9.758 31.611 1 42.91 578 ARG A CA 1
ATOM 4670 C C . ARG A 1 577 ? 3.729 8.739 32.672 1 46.15 578 ARG A C 1
ATOM 4671 O O . ARG A 1 577 ? 4.751 8.881 33.344 1 46.42 578 ARG A O 1
ATOM 4679 N N . LYS A 1 578 ? 2.9 7.705 32.83 1 48.46 579 LYS A N 1
ATOM 4680 C CA . LYS A 1 578 ? 3.192 6.629 33.768 1 50.78 579 LYS A CA 1
ATOM 4681 C C . LYS A 1 578 ? 4.133 5.679 33.031 1 53.08 579 LYS A C 1
ATOM 4682 O O . LYS A 1 578 ? 3.853 5.309 31.893 1 53.25 579 LYS A O 1
ATOM 4688 N N . ILE A 1 579 ? 5.251 5.302 33.651 1 54.88 580 ILE A N 1
ATOM 4689 C CA . ILE A 1 579 ? 6.221 4.404 33.016 1 57.38 580 ILE A CA 1
ATOM 4690 C C . ILE A 1 579 ? 5.606 3.012 32.71 1 59.14 580 ILE A C 1
ATOM 4691 O O . ILE A 1 579 ? 6.04 2.344 31.774 1 59.17 580 ILE A O 1
ATOM 4696 N N . ALA A 1 580 ? 4.545 2.621 33.442 1 60.45 581 ALA A N 1
ATOM 4697 C CA . ALA A 1 580 ? 3.844 1.357 33.225 1 62.08 581 ALA A CA 1
ATOM 4698 C C . ALA A 1 580 ? 2.771 1.492 32.124 1 63.37 581 ALA A C 1
ATOM 4699 O O . ALA A 1 580 ? 2.594 0.58 31.315 1 63.8 581 ALA A O 1
ATOM 4701 N N . GLY A 1 581 ? 2.067 2.62 32.115 1 63.67 582 GLY A N 1
ATOM 4702 C CA . GLY A 1 581 ? 1.026 2.891 31.132 1 64.37 582 GLY A CA 1
ATOM 4703 C C . GLY A 1 581 ? 1.584 3.27 29.777 1 64.89 582 GLY A C 1
ATOM 4704 O O . GLY A 1 581 ? 2.107 4.371 29.6 1 65.14 582 GLY A O 1
ATOM 4705 N N . ASN A 1 582 ? 0.422 6.677 28.208 1 41.26 584 ASN A N 1
ATOM 4706 C CA . ASN A 1 582 ? 0.084 7.796 27.324 1 41.48 584 ASN A CA 1
ATOM 4707 C C . ASN A 1 582 ? 0.521 9.129 27.924 1 40.97 584 ASN A C 1
ATOM 4708 O O . ASN A 1 582 ? 0.349 9.349 29.121 1 40.86 584 ASN A O 1
ATOM 4713 N N . TRP A 1 583 ? 1.057 10.029 27.088 1 40.5 585 TRP A N 1
ATOM 4714 C CA . TRP A 1 583 ? 1.496 11.345 27.55 1 40.69 585 TRP A CA 1
ATOM 4715 C C . TRP A 1 583 ? 0.307 12.262 27.842 1 41.18 585 TRP A C 1
ATOM 4716 O O . TRP A 1 583 ? -0.652 12.308 27.077 1 41.66 585 TRP A O 1
ATOM 4727 N N . GLU A 1 584 ? 0.394 13 28.936 1 40.79 586 GLU A N 1
ATOM 4728 C CA . GLU A 1 584 ? -0.58 13.99 29.376 1 40.98 586 GLU A CA 1
ATOM 4729 C C . GLU A 1 584 ? 0.184 15.289 29.663 1 41.37 586 GLU A C 1
ATOM 4730 O O . GLU A 1 584 ? 1.413 15.261 29.814 1 41.82 586 GLU A O 1
ATOM 4736 N N . PHE A 1 585 ? -0.53 16.417 29.838 1 40.75 587 PHE A N 1
ATOM 4737 C CA . PHE A 1 585 ? 0.112 17.653 30.26 1 40.89 587 PHE A CA 1
ATOM 4738 C C . PHE A 1 585 ? 0.593 17.468 31.701 1 42.46 587 PHE A C 1
ATOM 4739 O O . PHE A 1 585 ? -0.02 16.721 32.471 1 42.18 587 PHE A O 1
ATOM 4747 N N . GLY A 1 586 ? 1.702 18.122 32.044 1 43.54 588 GLY A N 1
ATOM 4748 C CA . GLY A 1 586 ? 2.27 18.056 33.381 1 45.14 588 GLY A CA 1
ATOM 4749 C C . GLY A 1 586 ? 1.298 18.562 34.422 1 47.01 588 GLY A C 1
ATOM 4750 O O . GLY A 1 586 ? 0.625 19.575 34.211 1 46.86 588 GLY A O 1
ATOM 4751 N N . ASN A 1 587 ? 1.188 17.832 35.518 1 48.76 589 ASN A N 1
ATOM 4752 C CA . ASN A 1 587 ? 0.236 18.124 36.571 1 51.12 589 ASN A CA 1
ATOM 4753 C C . ASN A 1 587 ? 0.919 18.597 37.862 1 52.58 589 ASN A C 1
ATOM 4754 O O . ASN A 1 587 ? 0.501 19.59 38.453 1 52.31 589 ASN A O 1
ATOM 4759 N N . LYS A 1 588 ? 1.963 17.879 38.299 1 53.9 590 LYS A N 1
ATOM 4760 C CA . LYS A 1 588 ? 2.676 18.181 39.539 1 55.23 590 LYS A CA 1
ATOM 4761 C C . LYS A 1 588 ? 4.073 18.74 39.294 1 55.83 590 LYS A C 1
ATOM 4762 O O . LYS A 1 588 ? 4.768 18.305 38.377 1 55.6 590 LYS A O 1
ATOM 4768 N N . SER A 1 589 ? 4.492 19.69 40.138 1 56.26 591 SER A N 1
ATOM 4769 C CA . SER A 1 589 ? 5.824 20.287 40.072 1 56.73 591 SER A CA 1
ATOM 4770 C C . SER A 1 589 ? 6.811 19.425 40.841 1 57.37 591 SER A C 1
ATOM 4771 O O . SER A 1 589 ? 6.453 18.79 41.835 1 57.41 591 SER A O 1
ATOM 4774 N N . LEU A 1 590 ? 8.061 19.401 40.386 1 57.71 592 LEU A N 1
ATOM 4775 C CA . LEU A 1 590 ? 9.1 18.612 41.038 1 58.14 592 LEU A CA 1
ATOM 4776 C C . LEU A 1 590 ? 9.855 19.467 42.059 1 58.47 592 LEU A C 1
ATOM 4777 O O . LEU A 1 590 ? 9.859 20.697 41.965 1 58.65 592 LEU A O 1
ATOM 4782 N N . VAL A 1 591 ? 10.502 18.817 43.031 1 58.41 593 VAL A N 1
ATOM 4783 C CA . VAL A 1 591 ? 11.236 19.517 44.086 1 58.64 593 VAL A CA 1
ATOM 4784 C C . VAL A 1 591 ? 12.764 19.349 43.947 1 57.83 593 VAL A C 1
ATOM 4785 O O . VAL A 1 591 ? 13.27 18.223 44.005 1 57.85 593 VAL A O 1
ATOM 4789 N N . PRO A 1 592 ? 13.51 20.465 43.778 1 56.74 594 PRO A N 1
ATOM 4790 C CA . PRO A 1 592 ? 14.971 20.362 43.602 1 55.99 594 PRO A CA 1
ATOM 4791 C C . PRO A 1 592 ? 15.753 19.712 44.762 1 54.84 594 PRO A C 1
ATOM 4792 O O . PRO A 1 592 ? 16.751 19.044 44.503 1 54.79 594 PRO A O 1
ATOM 4796 N N . ASN A 1 593 ? 15.3 19.868 46.023 1 53.64 595 ASN A N 1
ATOM 4797 C CA . ASN A 1 593 ? 15.955 19.237 47.182 1 52.57 595 ASN A CA 1
ATOM 4798 C C . ASN A 1 593 ? 15.851 17.711 47.143 1 51.36 595 ASN A C 1
ATOM 4799 O O . ASN A 1 593 ? 16.605 17.044 47.841 1 51.91 595 ASN A O 1
ATOM 4804 N N . ASP A 1 594 ? 14.953 17.142 46.313 1 49.76 596 ASP A N 1
ATOM 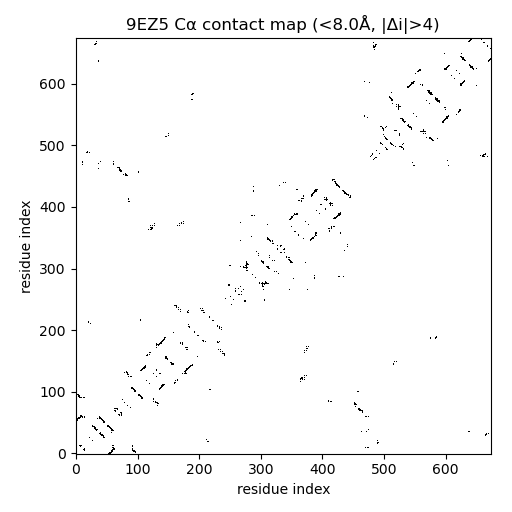4805 C CA . ASP A 1 594 ? 14.888 15.691 46.141 1 48.5 596 ASP A CA 1
ATOM 4806 C C . ASP A 1 594 ? 16.02 15.178 45.206 1 46.85 596 ASP A C 1
ATOM 4807 O O . ASP A 1 594 ? 16.087 13.976 44.969 1 47.39 596 ASP A O 1
ATOM 4812 N N . PHE A 1 595 ? 16.883 16.07 44.662 1 44.8 597 PHE A N 1
ATOM 4813 C CA . PHE A 1 595 ? 17.928 15.714 43.712 1 43.7 597 PHE A CA 1
ATOM 4814 C C . PHE A 1 595 ? 19.288 16.302 44.042 1 42.36 597 PHE A C 1
ATOM 4815 O O . PHE A 1 595 ? 19.382 17.39 44.61 1 42.42 597 PHE A O 1
ATOM 4823 N N . ILE A 1 596 ? 20.347 15.602 43.617 1 40.87 598 ILE A N 1
ATOM 4824 C CA . ILE A 1 596 ? 21.719 16.09 43.715 1 39.81 598 ILE A CA 1
ATOM 4825 C C . ILE A 1 596 ? 22.041 16.64 42.319 1 38.53 598 ILE A C 1
ATOM 4826 O O . ILE A 1 596 ? 21.836 15.925 41.332 1 38.64 598 ILE A O 1
ATOM 4831 N N . LEU A 1 597 ? 22.493 17.898 42.223 1 36.67 599 LEU A N 1
ATOM 4832 C CA . LEU A 1 597 ? 22.833 18.462 40.925 1 35.68 599 LEU A CA 1
ATOM 4833 C C . LEU A 1 597 ? 24.34 18.682 40.806 1 34.92 599 LEU A C 1
ATOM 4834 O O . LEU A 1 597 ? 24.943 19.374 41.632 1 34.66 599 LEU A O 1
ATOM 4839 N N . LEU A 1 598 ? 24.947 18.099 39.773 1 34.15 600 LEU A N 1
ATOM 4840 C CA . LEU A 1 598 ? 26.366 18.286 39.509 1 33.59 600 LEU A CA 1
ATOM 4841 C C . LEU A 1 598 ? 26.561 18.77 38.084 1 32.31 600 LEU A C 1
ATOM 4842 O O . LEU A 1 598 ? 25.701 18.554 37.231 1 32.22 600 LEU A O 1
ATOM 4847 N N . SER A 1 599 ? 27.7 19.412 37.814 1 31.1 601 SER A N 1
ATOM 4848 C CA . SER A 1 599 ? 28.014 19.877 36.468 1 30.57 601 SER A CA 1
ATOM 4849 C C . SER A 1 599 ? 29.347 19.304 36.036 1 30.1 601 SER A C 1
ATOM 4850 O O . SER A 1 599 ? 30.179 18.933 36.872 1 30.99 601 SER A O 1
ATOM 4853 N N . ALA A 1 600 ? 29.564 19.225 34.726 1 28.81 602 ALA A N 1
ATOM 4854 C CA . ALA A 1 600 ? 30.807 18.678 34.186 1 27.34 602 ALA A CA 1
ATOM 4855 C C . ALA A 1 600 ? 31.17 19.341 32.88 1 26.09 602 ALA A C 1
ATOM 4856 O O . ALA A 1 600 ? 30.292 19.662 32.081 1 26.79 602 ALA A O 1
ATOM 4858 N N . GLY A 1 601 ? 32.458 19.562 32.674 1 24.11 603 GLY A N 1
ATOM 4859 C CA . GLY A 1 601 ? 32.957 20.129 31.435 1 23.43 603 GLY A CA 1
ATOM 4860 C C . GLY A 1 601 ? 33.843 19.099 30.774 1 23.65 603 GLY A C 1
ATOM 4861 O O . GLY A 1 601 ? 34.729 18.542 31.427 1 23.73 603 GLY A O 1
ATOM 4862 N N . ALA A 1 602 ? 33.591 18.78 29.504 1 23.54 604 ALA A N 1
ATOM 4863 C CA . ALA A 1 602 ? 34.394 17.778 28.799 1 23.77 604 ALA A CA 1
ATOM 4864 C C . ALA A 1 602 ? 35.15 18.424 27.654 1 23.63 604 ALA A C 1
ATOM 4865 O O . ALA A 1 602 ? 34.644 19.348 27.02 1 23.51 604 ALA A O 1
ATOM 4867 N N . PHE A 1 603 ? 36.352 17.936 27.375 1 23.79 605 PHE A N 1
ATOM 4868 C CA . PHE A 1 603 ? 37.197 18.53 26.335 1 24.07 605 PHE A CA 1
ATOM 4869 C C . PHE A 1 603 ? 38.303 17.589 25.915 1 24.4 605 PHE A C 1
ATOM 4870 O O . PHE A 1 603 ? 38.51 16.545 26.554 1 24.32 605 PHE A O 1
ATOM 4878 N N . ILE A 1 604 ? 39.043 17.962 24.851 1 24.63 606 ILE A N 1
ATOM 4879 C CA . ILE A 1 604 ? 40.208 17.2 24.431 1 25.21 606 ILE A CA 1
ATOM 4880 C C . ILE A 1 604 ? 41.464 17.922 24.913 1 26.12 606 ILE A C 1
ATOM 4881 O O . ILE A 1 604 ? 41.655 19.113 24.626 1 25.65 606 ILE A O 1
ATOM 4886 N N . ASP A 1 605 ? 42.328 17.188 25.631 1 26.71 607 ASP A N 1
ATOM 4887 C CA . ASP A 1 605 ? 43.584 17.714 26.099 1 27.47 607 ASP A CA 1
ATOM 4888 C C . ASP A 1 605 ? 44.681 16.689 25.85 1 28.39 607 ASP A C 1
ATOM 4889 O O . ASP A 1 605 ? 44.584 15.553 26.32 1 28.87 607 ASP A O 1
ATOM 4894 N N . TYR A 1 606 ? 45.74 17.096 25.144 1 28.25 608 TYR A N 1
ATOM 4895 C CA . TYR A 1 606 ? 46.846 16.197 24.87 1 29.11 608 TYR A CA 1
ATOM 4896 C C . TYR A 1 606 ? 47.952 16.324 25.929 1 31.5 608 TYR A C 1
ATOM 4897 O O . TYR A 1 606 ? 49.081 16.678 25.607 1 32.08 608 TYR A O 1
ATOM 4906 N N . ASP A 1 607 ? 47.603 16.044 27.194 1 32.98 609 ASP A N 1
ATOM 4907 C CA . ASP A 1 607 ? 48.467 16.096 28.377 1 35.51 609 ASP A CA 1
ATOM 4908 C C . ASP A 1 607 ? 49.194 17.432 28.554 1 37.27 609 ASP A C 1
ATOM 4909 O O . ASP A 1 607 ? 50.321 17.464 29.038 1 37.96 609 ASP A O 1
ATOM 4914 N N . ASN A 1 608 ? 48.529 18.532 28.201 1 38.06 610 ASN A N 1
ATOM 4915 C CA . ASN A 1 608 ? 49.041 19.897 28.345 1 39.41 610 ASN A CA 1
ATOM 4916 C C . ASN A 1 608 ? 48.432 20.62 29.59 1 40.61 610 ASN A C 1
ATOM 4917 O O . ASN A 1 608 ? 48.422 21.847 29.65 1 40.73 610 ASN A O 1
ATOM 4922 N N . LEU A 1 609 ? 47.914 19.861 30.571 1 41.23 611 LEU A N 1
ATOM 4923 C CA . LEU A 1 609 ? 47.345 20.452 31.781 1 42.18 611 LEU A CA 1
ATOM 4924 C C . LEU A 1 609 ? 48.082 20.016 33.058 1 44.27 611 LEU A C 1
ATOM 4925 O O . LEU A 1 609 ? 48.161 18.827 33.369 1 44.62 611 LEU A O 1
ATOM 4930 N N . THR A 1 610 ? 48.615 20.981 33.795 1 45.54 612 THR A N 1
ATOM 4931 C CA . THR A 1 610 ? 49.284 20.734 35.071 1 47.54 612 THR A CA 1
ATOM 4932 C C . THR A 1 610 ? 48.225 20.748 36.22 1 49.25 612 THR A C 1
ATOM 4933 O O . THR A 1 610 ? 47.056 21.052 35.961 1 50.03 612 THR A O 1
ATOM 4937 N N . GLU A 1 611 ? 48.626 20.471 37.489 1 49.57 613 GLU A N 1
ATOM 4938 C CA . GLU A 1 611 ? 47.699 20.531 38.63 1 50.19 613 GLU A CA 1
ATOM 4939 C C . GLU A 1 611 ? 47.132 21.959 38.762 1 49.68 613 GLU A C 1
ATOM 4940 O O . GLU A 1 611 ? 45.951 22.118 39.062 1 49.57 613 GLU A O 1
ATOM 4946 N N . ASN A 1 612 ? 47.98 22.987 38.521 1 49.21 614 ASN A N 1
ATOM 4947 C CA . ASN A 1 612 ? 47.608 24.406 38.599 1 49.36 614 ASN A CA 1
ATOM 4948 C C . ASN A 1 612 ? 46.655 24.811 37.491 1 47.55 614 ASN A C 1
ATOM 4949 O O . ASN A 1 612 ? 45.778 25.643 37.711 1 47.63 614 ASN A O 1
ATOM 4954 N N . ASP A 1 613 ? 46.82 24.229 36.3 1 46.19 615 ASP A N 1
ATOM 4955 C CA . ASP A 1 613 ? 45.932 24.492 35.171 1 45.44 615 ASP A CA 1
ATOM 4956 C C . ASP A 1 613 ? 44.526 23.974 35.516 1 44 615 ASP A C 1
ATOM 4957 O O . ASP A 1 613 ? 43.558 24.71 35.379 1 43.18 615 ASP A O 1
ATOM 4962 N N . TYR A 1 614 ? 44.44 22.75 36.065 1 43.61 616 TYR A N 1
ATOM 4963 C CA . TYR A 1 614 ? 43.174 22.16 36.488 1 43.74 616 TYR A CA 1
ATOM 4964 C C . TYR A 1 614 ? 42.52 22.973 37.588 1 43.78 616 TYR A C 1
ATOM 4965 O O . TYR A 1 614 ? 41.308 23.183 37.546 1 43.87 616 TYR A O 1
ATOM 4974 N N . GLU A 1 615 ? 43.324 23.464 38.548 1 43.36 617 GLU A N 1
ATOM 4975 C CA . GLU A 1 615 ? 42.848 24.304 39.642 1 43.87 617 GLU A CA 1
ATOM 4976 C C . GLU A 1 615 ? 42.225 25.581 39.075 1 43.06 617 GLU A C 1
ATOM 4977 O O . GLU A 1 615 ? 41.147 25.968 39.505 1 42.95 617 GLU A O 1
ATOM 4983 N N . LYS A 1 616 ? 42.866 26.18 38.06 1 42.59 618 LYS A N 1
ATOM 4984 C CA . LYS A 1 616 ? 42.39 27.394 37.397 1 42.88 618 LYS A CA 1
ATOM 4985 C C . LYS A 1 616 ? 41.098 27.141 36.624 1 41.91 618 LYS A C 1
ATOM 4986 O O . LYS A 1 616 ? 40.195 27.957 36.702 1 42.79 618 LYS A O 1
ATOM 4992 N N . ILE A 1 617 ? 40.973 25.999 35.935 1 40.26 619 ILE A N 1
ATOM 4993 C CA . ILE A 1 617 ? 39.753 25.67 35.199 1 38.85 619 ILE A CA 1
ATOM 4994 C C . ILE A 1 617 ? 38.577 25.509 36.162 1 37.69 619 ILE A C 1
ATOM 4995 O O . ILE A 1 617 ? 37.498 26.011 35.878 1 38.41 619 ILE A O 1
ATOM 5000 N N . PHE A 1 618 ? 38.786 24.874 37.323 1 36.22 620 PHE A N 1
ATOM 5001 C CA . PHE A 1 618 ? 37.728 24.728 38.327 1 35.65 620 PHE A CA 1
ATOM 5002 C C . PHE A 1 618 ? 37.287 26.091 38.854 1 35.28 620 PHE A C 1
ATOM 5003 O O . PHE A 1 618 ? 36.089 26.328 39.024 1 35.15 620 PHE A O 1
ATOM 5011 N N . GLU A 1 619 ? 38.258 26.996 39.102 1 34.25 621 GLU A N 1
ATOM 5012 C CA . GLU A 1 619 ? 37.952 28.32 39.596 1 33.78 621 GLU A CA 1
ATOM 5013 C C . GLU A 1 619 ? 37.177 29.113 38.557 1 33.77 621 GLU A C 1
ATOM 5014 O O . GLU A 1 619 ? 36.203 29.779 38.903 1 34.21 621 GLU A O 1
ATOM 5016 N N . VAL A 1 620 ? 37.586 29.039 37.289 1 33.37 622 VAL A N 1
ATOM 5017 C CA . VAL A 1 620 ? 36.928 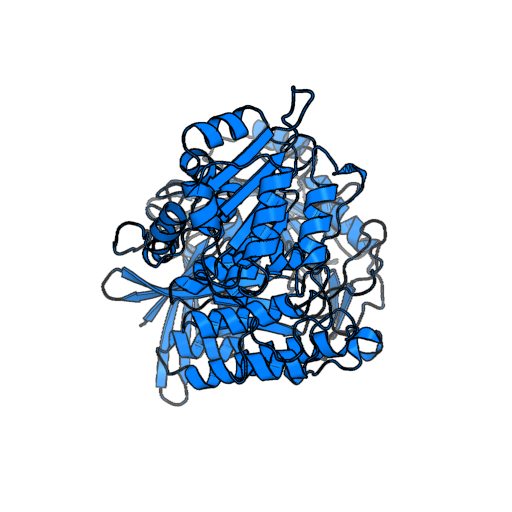29.79 36.214 1 33.56 622 VAL A CA 1
ATOM 5018 C C . VAL A 1 620 ? 35.501 29.279 35.932 1 33.42 622 VAL A C 1
ATOM 5019 O O . VAL A 1 620 ? 34.55 30.07 35.895 1 33.37 622 VAL A O 1
ATOM 5023 N N . THR A 1 621 ? 35.347 27.963 35.761 1 32.52 623 THR A N 1
ATOM 5024 C CA . THR A 1 621 ? 34.048 27.394 35.395 1 32.47 623 THR A CA 1
ATOM 5025 C C . THR A 1 621 ? 33.079 27.092 36.538 1 32.77 623 THR A C 1
ATOM 5026 O O . THR A 1 621 ? 31.863 27.199 36.367 1 33.21 623 THR A O 1
ATOM 5030 N N . GLY A 1 622 ? 33.606 26.635 37.657 1 32.63 624 GLY A N 1
ATOM 5031 C CA . GLY A 1 622 ? 32.769 26.201 38.768 1 33.47 624 GLY A CA 1
ATOM 5032 C C . GLY A 1 622 ? 32.218 24.798 38.571 1 34.19 624 GLY A C 1
ATOM 5033 O O . GLY A 1 622 ? 31.309 24.383 39.295 1 34.46 624 GLY A O 1
ATOM 5034 N N . CYS A 1 623 ? 32.781 24.035 37.603 1 34.2 625 CYS A N 1
ATOM 5035 C CA . CYS A 1 623 ? 32.365 22.668 37.296 1 34.19 625 CYS A CA 1
ATOM 5036 C C . CYS A 1 623 ? 32.705 21.751 38.439 1 33.54 625 CYS A C 1
ATOM 5037 O O . CYS A 1 623 ? 33.773 21.895 39.018 1 34.22 625 CYS A O 1
ATOM 5040 N N . ASP A 1 624 ? 31.835 20.794 38.751 1 32.38 626 ASP A N 1
ATOM 5041 C CA . ASP A 1 624 ? 32.139 19.813 39.785 1 32.47 626 ASP A CA 1
ATOM 5042 C C . ASP A 1 624 ? 33.065 18.714 39.244 1 31.8 626 ASP A C 1
ATOM 5043 O O . ASP A 1 624 ? 33.737 18.047 40.025 1 32.01 626 ASP A O 1
ATOM 5048 N N . LEU A 1 625 ? 33.09 18.508 37.92 1 30.63 627 LEU A N 1
ATOM 5049 C CA . LEU A 1 625 ? 33.862 17.444 37.298 1 29.56 627 LEU A CA 1
ATOM 5050 C C . LEU A 1 625 ? 34.425 17.919 35.967 1 28.97 627 LEU A C 1
ATOM 5051 O O . LEU A 1 625 ? 33.733 18.597 35.228 1 29.85 627 LEU A O 1
ATOM 5056 N N . LEU A 1 626 ? 35.666 17.573 35.659 1 27.52 628 LEU A N 1
ATOM 5057 C CA . LEU A 1 626 ? 36.24 17.861 34.352 1 26.98 628 LEU A CA 1
ATOM 5058 C C . LEU A 1 626 ? 36.537 16.518 33.715 1 26.46 628 LEU A C 1
ATOM 5059 O O . LEU A 1 626 ? 36.998 15.601 34.393 1 26.83 628 LEU A O 1
ATOM 5064 N N . ILE A 1 627 ? 36.216 16.364 32.437 1 25.93 629 ILE A N 1
ATOM 5065 C CA . ILE A 1 627 ? 36.461 15.103 31.736 1 26 629 ILE A CA 1
ATOM 5066 C C . ILE A 1 627 ? 37.45 15.392 30.633 1 26.08 629 ILE A C 1
ATOM 5067 O O . ILE A 1 627 ? 37.097 16.021 29.632 1 26.24 629 ILE A O 1
ATOM 5072 N N . ALA A 1 628 ? 38.713 15.031 30.86 1 25.5 630 ALA A N 1
ATOM 5073 C CA . ALA A 1 628 ? 39.751 15.284 29.875 1 25.87 630 ALA A CA 1
ATOM 5074 C C . ALA A 1 628 ? 39.922 14.04 29.028 1 26.35 630 ALA A C 1
ATOM 5075 O O . ALA A 1 628 ? 40.177 12.962 29.542 1 26.94 630 ALA A O 1
ATOM 5077 N N . ILE A 1 629 ? 39.758 14.192 27.733 1 26.58 631 ILE A N 1
ATOM 5078 C CA . ILE A 1 629 ? 39.79 13.098 26.781 1 27.93 631 ILE A CA 1
ATOM 5079 C C . ILE A 1 629 ? 40.96 13.284 25.804 1 28.17 631 ILE A C 1
ATOM 5080 O O . ILE A 1 629 ? 41.307 14.404 25.458 1 28.06 631 ILE A O 1
ATOM 5085 N N . LYS A 1 630 ? 41.577 12.192 25.379 1 28.13 632 LYS A N 1
ATOM 5086 C CA . LYS A 1 630 ? 42.604 12.219 24.352 1 28.04 632 LYS A CA 1
ATOM 5087 C C . LYS A 1 630 ? 42.62 10.897 23.627 1 27.26 632 LYS A C 1
ATOM 5088 O O . LYS A 1 630 ? 42.443 9.849 24.243 1 27 632 LYS A O 1
ATOM 5094 N N . ASN A 1 631 ? 42.782 10.942 22.309 1 27.03 633 ASN A N 1
ATOM 5095 C CA . ASN A 1 631 ? 42.886 9.722 21.522 1 27.25 633 ASN A CA 1
ATOM 5096 C C . ASN A 1 631 ? 44.323 9.259 21.49 1 29.6 633 ASN A C 1
ATOM 5097 O O . ASN A 1 631 ? 45.258 10.064 21.471 1 30 633 ASN A O 1
ATOM 5102 N N . GLN A 1 632 ? 44.483 7.952 21.457 1 30.98 634 GLN A N 1
ATOM 5103 C CA . GLN A 1 632 ? 45.744 7.247 21.306 1 33 634 GLN A CA 1
ATOM 5104 C C . GLN A 1 632 ? 45.58 6.61 19.912 1 34.44 634 GLN A C 1
ATOM 5105 O O . GLN A 1 632 ? 44.516 6.033 19.646 1 35.27 634 GLN A O 1
ATOM 5111 N N . ASN A 1 633 ? 46.573 6.74 19.006 1 34.41 635 ASN A N 1
ATOM 5112 C CA . ASN A 1 633 ? 46.399 6.216 17.643 1 35.25 635 ASN A CA 1
ATOM 5113 C C . ASN A 1 633 ? 46.836 4.759 17.413 1 37.6 635 ASN A C 1
ATOM 5114 O O . ASN A 1 633 ? 46.264 4.096 16.532 1 38.24 635 ASN A O 1
ATOM 5119 N N . ASN A 1 634 ? 47.803 4.236 18.183 1 38.74 636 ASN A N 1
ATOM 5120 C CA . ASN A 1 634 ? 48.245 2.835 17.979 1 40.09 636 ASN A CA 1
ATOM 5121 C C . ASN A 1 634 ? 48.346 2.045 19.294 1 39.98 636 ASN A C 1
ATOM 5122 O O . ASN A 1 634 ? 49.34 2.175 20.003 1 40.24 636 ASN A O 1
ATOM 5127 N N . PRO A 1 635 ? 47.361 1.196 19.631 1 39.6 637 PRO A N 1
ATOM 5128 C CA . PRO A 1 635 ? 46.094 0.972 18.915 1 39.26 637 PRO A CA 1
ATOM 5129 C C . PRO A 1 635 ? 45.07 2.082 19.234 1 38.82 637 PRO A C 1
ATOM 5130 O O . PRO A 1 635 ? 45.178 2.732 20.284 1 38.55 637 PRO A O 1
ATOM 5134 N N . GLN A 1 636 ? 44.108 2.331 18.327 1 38.17 638 GLN A N 1
ATOM 5135 C CA . GLN A 1 636 ? 43.105 3.378 18.534 1 37.96 638 GLN A CA 1
ATOM 5136 C C . GLN A 1 636 ? 42.343 3.19 19.853 1 36.57 638 GLN A C 1
ATOM 5137 O O . GLN A 1 636 ? 41.714 2.157 20.067 1 36.88 638 GLN A O 1
ATOM 5143 N N . LYS A 1 637 ? 42.466 4.152 20.755 1 35 639 LYS A N 1
ATOM 5144 C CA . LYS A 1 637 ? 41.759 4.106 22.036 1 34.1 639 LYS A CA 1
ATOM 5145 C C . LYS A 1 637 ? 41.454 5.534 22.506 1 31.54 639 LYS A C 1
ATOM 5146 O O . LYS A 1 637 ? 42.192 6.459 22.192 1 31.21 639 LYS A O 1
ATOM 5152 N N . TRP A 1 638 ? 40.399 5.699 23.293 1 29.36 640 TRP A N 1
ATOM 5153 C CA . TRP A 1 638 ? 40.076 6.982 23.876 1 27.44 640 TRP A CA 1
ATOM 5154 C C . TRP A 1 638 ? 40.503 6.873 25.317 1 26.63 640 TRP A C 1
ATOM 5155 O O . TRP A 1 638 ? 39.999 6.009 26.037 1 27 640 TRP A O 1
ATOM 5166 N N . VAL A 1 639 ? 41.447 7.7 25.731 1 25.82 641 VAL A N 1
ATOM 5167 C CA . VAL A 1 639 ? 41.931 7.723 27.1 1 26.26 641 VAL A CA 1
ATOM 5168 C C . VAL A 1 639 ? 41.166 8.818 27.842 1 26.65 641 VAL A C 1
ATOM 5169 O O . VAL A 1 639 ? 41.176 9.983 27.441 1 26.12 641 VAL A O 1
ATOM 5173 N N . ILE A 1 640 ? 40.449 8.418 28.894 1 27.07 642 ILE A N 1
ATOM 5174 C CA . ILE A 1 640 ? 39.595 9.312 29.655 1 27.94 642 ILE A CA 1
ATOM 5175 C C . ILE A 1 640 ? 40.133 9.566 31.047 1 30.01 642 ILE A C 1
ATOM 5176 O O . ILE A 1 640 ? 40.39 8.612 31.782 1 31.1 642 ILE A O 1
ATOM 5181 N N . LYS A 1 641 ? 40.23 10.845 31.432 1 30.62 643 LYS A N 1
ATOM 5182 C CA . LYS A 1 641 ? 40.691 11.264 32.746 1 32.46 643 LYS A CA 1
ATOM 5183 C C . LYS A 1 641 ? 39.578 12.037 33.437 1 33.19 643 LYS A C 1
ATOM 5184 O O . LYS A 1 641 ? 39.145 13.067 32.93 1 33.58 643 LYS A O 1
ATOM 5190 N N . PHE A 1 642 ? 39.064 11.521 34.557 1 33.54 644 PHE A N 1
ATOM 5191 C CA . PHE A 1 642 ? 37.978 12.182 35.28 1 34.21 644 PHE A CA 1
ATOM 5192 C C . PHE A 1 642 ? 38.576 12.959 36.436 1 34.83 644 PHE A C 1
ATOM 5193 O O . PHE A 1 642 ? 39.203 12.365 37.301 1 35.27 644 PHE A O 1
ATOM 5201 N N . LYS A 1 643 ? 38.431 14.277 36.44 1 34.83 645 LYS A N 1
ATOM 5202 C CA . LYS A 1 643 ? 38.992 15.123 37.486 1 35.54 645 LYS A CA 1
ATOM 5203 C C . LYS A 1 643 ? 37.899 15.708 38.361 1 35.78 645 LYS A C 1
ATOM 5204 O O . LYS A 1 643 ? 37.226 16.668 37.962 1 35.83 645 LYS A O 1
ATOM 5210 N N . PRO A 1 644 ? 37.679 15.141 39.557 1 35.4 646 PRO A N 1
ATOM 5211 C CA . PRO A 1 644 ? 36.637 15.696 40.435 1 35.62 646 PRO A CA 1
ATOM 5212 C C . PRO A 1 644 ? 37.094 16.946 41.204 1 36.64 646 PRO A C 1
ATOM 5213 O O . PRO A 1 644 ? 38.273 17.078 41.566 1 36.71 646 PRO A O 1
ATOM 5217 N N . LYS A 1 645 ? 36.17 17.863 41.437 1 37.13 647 LYS A N 1
ATOM 5218 C CA . LYS A 1 645 ? 36.463 19.069 42.196 1 38.82 647 LYS A CA 1
ATOM 5219 C C . LYS A 1 645 ? 36.313 18.795 43.686 1 40.59 647 LYS A C 1
ATOM 5220 O O . LYS A 1 645 ? 37.072 19.343 44.495 1 40.72 647 LYS A O 1
ATOM 5226 N N . ASN A 1 646 ? 35.322 17.961 44.049 1 41.38 648 ASN A N 1
ATOM 5227 C CA . ASN A 1 646 ? 34.948 17.692 45.427 1 42.62 648 ASN A CA 1
ATOM 5228 C C . ASN A 1 646 ? 34.677 16.206 45.693 1 43.82 648 ASN A C 1
ATOM 5229 O O . ASN A 1 646 ? 34.796 15.387 44.778 1 44.45 648 ASN A O 1
ATOM 5234 N N . THR A 1 647 ? 34.312 15.858 46.951 1 43.9 649 THR A N 1
ATOM 5235 C CA . THR A 1 647 ? 34.026 14.486 47.376 1 44.27 649 THR A CA 1
ATOM 5236 C C . THR A 1 647 ? 32.791 13.88 46.721 1 43.66 649 THR A C 1
ATOM 5237 O O . THR A 1 647 ? 32.764 12.671 46.511 1 43.77 649 THR A O 1
ATOM 5241 N N . ILE A 1 648 ? 31.774 14.694 46.396 1 43.03 650 ILE A N 1
ATOM 5242 C CA . ILE A 1 648 ? 30.576 14.179 45.736 1 42.76 650 ILE A CA 1
ATOM 5243 C C . ILE A 1 648 ? 30.917 13.743 44.317 1 40.97 650 ILE A C 1
ATOM 5244 O O . ILE A 1 648 ? 30.592 12.624 43.927 1 40.76 650 ILE A O 1
ATOM 5249 N N . ALA A 1 649 ? 31.632 14.591 43.572 1 39.75 651 ALA A N 1
ATOM 5250 C CA . ALA A 1 649 ? 32.061 14.242 42.222 1 39.12 651 ALA A CA 1
ATOM 5251 C C . ALA A 1 649 ? 33.017 13.041 42.22 1 38.82 651 ALA A C 1
ATOM 5252 O O . ALA A 1 649 ? 32.987 12.252 41.283 1 38.21 651 ALA A O 1
ATOM 5254 N N . GLU A 1 650 ? 33.804 12.859 43.293 1 38.9 652 GLU A N 1
ATOM 5255 C CA . GLU A 1 650 ? 34.7 11.719 43.424 1 39.48 652 GLU A CA 1
ATOM 5256 C C . GLU A 1 650 ? 33.896 10.419 43.532 1 39.02 652 GLU A C 1
ATOM 5257 O O . GLU A 1 650 ? 34.272 9.416 42.921 1 39.1 652 GLU A O 1
ATOM 5263 N N . LYS A 1 651 ? 32.762 10.45 44.258 1 38.17 653 LYS A N 1
ATOM 5264 C CA . LYS A 1 651 ? 31.878 9.285 44.377 1 38.16 653 LYS A CA 1
ATOM 5265 C C . LYS A 1 651 ? 31.295 8.93 43.002 1 37.35 653 LYS A C 1
ATOM 5266 O O . LYS A 1 651 ? 31.194 7.745 42.674 1 37.74 653 LYS A O 1
ATOM 5272 N N . LEU A 1 652 ? 30.959 9.96 42.183 1 35.93 654 LEU A N 1
ATOM 5273 C CA . LEU A 1 652 ? 30.469 9.765 40.822 1 35.01 654 LEU A CA 1
ATOM 5274 C C . LEU A 1 652 ? 31.554 9.099 39.961 1 35.07 654 LEU A C 1
ATOM 5275 O O . LEU A 1 652 ? 31.248 8.153 39.238 1 35.46 654 LEU A O 1
ATOM 5280 N N . VAL A 1 653 ? 32.807 9.567 40.054 1 34.32 655 VAL A N 1
ATOM 5281 C CA . VAL A 1 653 ? 33.931 9.005 39.313 1 34.9 655 VAL A CA 1
ATOM 5282 C C . VAL A 1 653 ? 34.12 7.526 39.648 1 35.42 655 VAL A C 1
ATOM 5283 O O . VAL A 1 653 ? 34.179 6.701 38.736 1 35.46 655 VAL A O 1
ATOM 5287 N N . ASN A 1 654 ? 34.136 7.182 40.947 1 35.52 656 ASN A N 1
ATOM 5288 C CA . ASN A 1 654 ? 34.256 5.786 41.367 1 35.98 656 ASN A CA 1
ATOM 5289 C C . ASN A 1 654 ? 33.091 4.946 40.853 1 36.03 656 ASN A C 1
ATOM 5290 O O . ASN A 1 654 ? 33.294 3.776 40.526 1 36.8 656 ASN A O 1
ATOM 5295 N N . TYR A 1 655 ? 31.883 5.531 40.771 1 35.05 657 TYR A N 1
ATOM 5296 C CA . TYR A 1 655 ? 30.695 4.84 40.263 1 34.75 657 TYR A CA 1
ATOM 5297 C C . TYR A 1 655 ? 30.845 4.529 38.766 1 35.68 657 TYR A C 1
ATOM 5298 O O . TYR A 1 655 ? 30.481 3.431 38.327 1 35.84 657 TYR A O 1
ATOM 5307 N N . ILE A 1 656 ? 31.324 5.515 37.983 1 35.97 658 ILE A N 1
ATOM 5308 C CA . ILE A 1 656 ? 31.532 5.374 36.54 1 36.76 658 ILE A CA 1
ATOM 5309 C C . ILE A 1 656 ? 32.548 4.259 36.289 1 38.01 658 ILE A C 1
ATOM 5310 O O . ILE A 1 656 ? 32.301 3.381 35.467 1 37.82 658 ILE A O 1
ATOM 5315 N N . LYS A 1 657 ? 33.653 4.27 37.054 1 39.11 659 LYS A N 1
ATOM 5316 C CA . LYS A 1 657 ? 34.712 3.264 37.007 1 40.71 659 LYS A CA 1
ATOM 5317 C C . LYS A 1 657 ? 34.178 1.864 37.303 1 42.52 659 LYS A C 1
ATOM 5318 O O . LYS A 1 657 ? 34.483 0.927 36.566 1 43.74 659 LYS A O 1
ATOM 5324 N N . LEU A 1 658 ? 33.356 1.722 38.349 1 42.83 660 LEU A N 1
ATOM 5325 C CA . LEU A 1 658 ? 32.78 0.437 38.73 1 43.98 660 LEU A CA 1
ATOM 5326 C C . LEU A 1 658 ? 31.804 -0.096 37.691 1 43.86 660 LEU A C 1
ATOM 5327 O O . LEU A 1 658 ? 31.724 -1.3 37.485 1 43.95 660 LEU A O 1
ATOM 5332 N N . ASN A 1 659 ? 31.059 0.795 37.041 1 43.66 661 ASN A N 1
ATOM 5333 C CA . ASN A 1 659 ? 30.064 0.398 36.051 1 43.69 661 ASN A CA 1
ATOM 5334 C C . ASN A 1 659 ? 30.519 0.531 34.612 1 42.55 661 ASN A C 1
ATOM 5335 O O . ASN A 1 659 ? 29.668 0.509 33.721 1 42.33 661 ASN A O 1
ATOM 5340 N N . PHE A 1 660 ? 31.848 0.681 34.371 1 41.43 662 PHE A N 1
ATOM 5341 C CA . PHE A 1 660 ? 32.392 0.785 33.015 1 40.89 662 PHE A CA 1
ATOM 5342 C C . PHE A 1 660 ? 32.554 -0.633 32.459 1 41.2 662 PHE A C 1
ATOM 5343 O O . PHE A 1 660 ? 33.666 -1.105 32.217 1 41.09 662 PHE A O 1
ATOM 5351 N N . LYS A 1 661 ? 31.426 -1.311 32.308 1 41.06 663 LYS A N 1
ATOM 5352 C CA . LYS A 1 661 ? 31.317 -2.684 31.841 1 41.85 663 LYS A CA 1
ATOM 5353 C C . LYS A 1 661 ? 30.048 -2.78 30.976 1 41 663 LYS A C 1
ATOM 5354 O O . LYS A 1 661 ? 29.105 -2.021 31.196 1 41.13 663 LYS A O 1
ATOM 5360 N N . SER A 1 662 ? 30.027 -3.684 29.985 1 40.31 664 SER A N 1
ATOM 5361 C CA . SER A 1 662 ? 28.859 -3.836 29.124 1 40.35 664 SER A CA 1
ATOM 5362 C C . SER A 1 662 ? 28.855 -5.129 28.338 1 40.68 664 SER A C 1
ATOM 5363 O O . SER A 1 662 ? 29.883 -5.547 27.821 1 40.77 664 SER A O 1
ATOM 5366 N N . ASN A 1 663 ? 27.676 -5.725 28.19 1 40.75 665 ASN A N 1
ATOM 5367 C CA . ASN A 1 663 ? 27.49 -6.913 27.357 1 41.2 665 ASN A CA 1
ATOM 5368 C C . ASN A 1 663 ? 27.268 -6.528 25.881 1 39.98 665 ASN A C 1
ATOM 5369 O O . ASN A 1 663 ? 27.553 -7.329 24.99 1 40.75 665 ASN A O 1
ATOM 5374 N N . ILE A 1 664 ? 26.77 -5.309 25.631 1 38.09 666 ILE A N 1
ATOM 5375 C CA . ILE A 1 664 ? 26.505 -4.769 24.306 1 36.91 666 ILE A CA 1
ATOM 5376 C C . ILE A 1 664 ? 27.705 -3.941 23.755 1 34.89 666 ILE A C 1
ATOM 5377 O O . ILE A 1 664 ? 28.18 -4.205 22.645 1 34.29 666 ILE A O 1
ATOM 5382 N N . PHE A 1 665 ? 28.188 -2.952 24.538 1 33.34 667 PHE A N 1
ATOM 5383 C CA . PHE A 1 665 ? 29.252 -2.047 24.112 1 32.45 667 PHE A CA 1
ATOM 5384 C C . PHE A 1 665 ? 30.65 -2.608 24.335 1 32.41 667 PHE A C 1
ATOM 5385 O O . PHE A 1 665 ? 30.964 -3.134 25.407 1 32.72 667 PHE A O 1
ATOM 5393 N N . ASP A 1 666 ? 31.505 -2.464 23.325 1 31.78 668 ASP A N 1
ATOM 5394 C CA . ASP A 1 666 ? 32.887 -2.89 23.412 1 31.74 668 ASP A CA 1
ATOM 5395 C C . ASP A 1 666 ? 33.652 -1.809 24.16 1 32.06 668 ASP A C 1
ATOM 5396 O O . ASP A 1 666 ? 34.11 -0.842 23.54 1 32.11 668 ASP A O 1
ATOM 5401 N N . THR A 1 667 ? 33.794 -1.961 25.488 1 32.33 669 THR A N 1
ATOM 5402 C CA . THR A 1 667 ? 34.525 -0.985 26.308 1 33.32 669 THR A CA 1
ATOM 5403 C C . THR A 1 667 ? 36.042 -1.001 26.119 1 34.08 669 THR A C 1
ATOM 5404 O O . THR A 1 667 ? 36.729 -0.12 26.646 1 34.88 669 THR A O 1
ATOM 5408 N N . GLY A 1 668 ? 36.554 -1.967 25.36 1 33.93 670 GLY A N 1
ATOM 5409 C CA . GLY A 1 668 ? 37.974 -2.108 25.06 1 34.36 670 GLY A CA 1
ATOM 5410 C C . GLY A 1 668 ? 38.557 -0.968 24.246 1 34.76 670 GLY A C 1
ATOM 5411 O O . GLY A 1 668 ? 39.772 -0.797 24.193 1 35.08 670 GLY A O 1
ATOM 5412 N N . PHE A 1 669 ? 37.704 -0.178 23.606 1 34.77 671 PHE A N 1
ATOM 5413 C CA . PHE A 1 669 ? 38.14 0.986 22.846 1 35.73 671 PHE A CA 1
ATOM 5414 C C . PHE A 1 669 ? 38.429 2.211 23.776 1 35.99 671 PHE A C 1
ATOM 5415 O O . PHE A 1 669 ? 38.853 3.252 23.297 1 35.93 671 PHE A O 1
ATOM 5423 N N . PHE A 1 670 ? 38.213 2.069 25.094 1 36 672 PHE A N 1
ATOM 5424 C CA . PHE A 1 670 ? 38.414 3.103 26.09 1 36.3 672 PHE A CA 1
ATOM 5425 C C . PHE A 1 670 ? 39.436 2.684 27.134 1 37.75 672 PHE A C 1
ATOM 5426 O O . PHE A 1 670 ? 39.592 1.504 27.422 1 37.68 672 PHE A O 1
ATOM 5434 N N . HIS A 1 671 ? 40.093 3.658 27.737 1 39.03 673 HIS A N 1
ATOM 5435 C CA . HIS A 1 671 ? 41.003 3.42 28.841 1 41.24 673 HIS A CA 1
ATOM 5436 C C . HIS A 1 671 ? 40.7 4.505 29.838 1 44.06 673 HIS A C 1
ATOM 5437 O O . HIS A 1 671 ? 40.934 5.676 29.535 1 44.16 673 HIS A O 1
ATOM 5444 N N . ILE A 1 672 ? 40.134 4.145 30.99 1 46.31 674 ILE A N 1
ATOM 5445 C CA . ILE A 1 672 ? 39.833 5.147 31.992 1 49.62 674 ILE A CA 1
ATOM 5446 C C . ILE A 1 672 ? 40.967 5.169 33.004 1 52.86 674 ILE A C 1
ATOM 5447 O O . ILE A 1 672 ? 41.2 4.197 33.734 1 53.4 674 ILE A O 1
ATOM 5452 N N . GLU A 1 673 ? 41.775 6.241 32.926 1 54.69 675 GLU A N 1
ATOM 5453 C CA . GLU A 1 673 ? 42.939 6.457 33.788 1 56.72 675 GLU A CA 1
ATOM 5454 C C . GLU A 1 673 ? 42.512 6.456 35.265 1 57.91 675 GLU A C 1
ATOM 5455 O O . GLU A 1 673 ? 43.147 5.799 36.1 1 58.19 675 GLU A O 1
ATOM 5461 N N . GLY A 1 674 ? 41.397 7.135 35.539 1 58.22 676 GLY A N 1
ATOM 5462 C CA . GLY A 1 674 ? 40.814 7.244 36.867 1 58.66 676 GLY A CA 1
ATOM 5463 C C . GLY A 1 674 ? 39.827 8.388 36.954 1 58.77 676 GLY A C 1
ATOM 5464 O O . GLY A 1 674 ? 40.054 9.35 37.687 1 58.74 676 GLY A O 1
#

Nearest PDB structures (foldseek):
  4zsf-assembly1_A-2  TM=7.598E-01  e=3.889E-02  Geobacillus stearothermophilus
  8ctq-assembly1_A  TM=4.319E-01  e=2.444E+00  Streptomyces sp. PMF
  1peu-assembly1_A-2  TM=3.642E-01  e=1.105E+00  Salmonella enterica subsp. enterica serovar Typhimurium
  2ze9-assembly1_A  TM=3.953E-01  e=2.738E+00  Streptomyces antibioticus
  8ctp-assembly1_A  TM=1.884E-01  e=7.861E-01  Streptomyces sp. PMF

=== Feature glossary ===
Legend for the data blocks above and below:

— What the protein is —

Sequence gives the chain of amino acids in standard one-letter code (A=alanine, C=cysteine, …, Y=tyrosine), read N→C. It is the only feature that is directly encoded by the gene; all structural features are derived from the folded form of this sequence.

The annotation block draws on four external resources. InterPro: which protein families and domains the sequence belongs to. GO: standardized terms for what the protein does, what process it participates in, and where in the cell it acts. CATH: which structural fold it has in the CATH hierarchy. Organism: the species of origin.

— Where its atoms are —

Atomic coordinates in PDBx/mmCIF format — the same representation the Protein Data Bank distributes. Each line of the _atom_site loop places one backbone atom in Cartesian space (units: ångströms, origin: arbitrary).

Six rendered views show the 3D structure from the faces of a cube — i.e. along ±x, ±y, ±z. Rendering representation is drawn randomly per protein from cartoon (secondary-structure ribbons), sticks (backbone bonds), or molecular surface; coloring is either N→C rainbow (blue at the N-terminus through red at the C-terminus) or one color per chain.

— Local backbone conformation —

DSSP 8-state secondary structure assigns each residue one of H (α-helix), G (3₁₀-helix), I (π-helix), E (extended β-strand), B (isolated β-bridge), T (hydrogen-bonded turn), S (bend), or '-' (coil). The assignment is computed from backbone hydrogen-bond geometry via the Kabsch–Sander algorithm.

P-SEA three-state annotation labels each residue as helix, strand, or coil based purely on the geometry of the Cα trace. It serves as a fallback when the full backbone (and thus DSSP) is unavailable.

φ (phi) and ψ (psi) are the two rotatable backbone dihedrals per residue: φ is the C(i-1)–N–Cα–C torsion, ψ is the N–Cα–C–N(i+1) torsion, both in degrees on (−180°, 180°]. α-helical residues cluster near (−60°, −45°); β-strand residues near (−120°, +130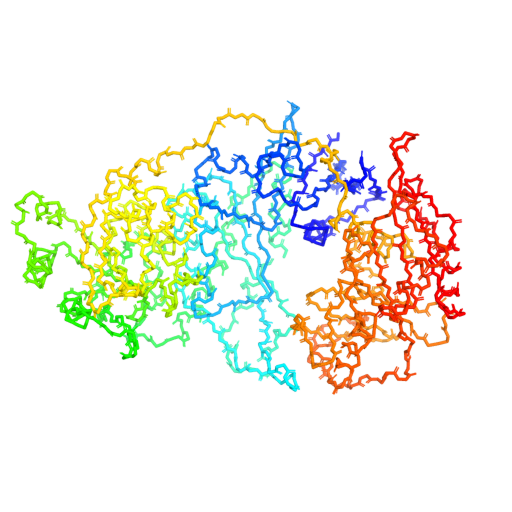°). A Ramachandran plot is simply a scatter of (φ, ψ) for every residue.

— Global shape and packing —

Radius of gyration (Rg) is the root-mean-square distance of Cα atoms from their centroid — a single number for overall size and compactness. A globular domain of N residues has Rg ≈ 2.2·N^0.38 Å; an extended or disordered chain has a much larger Rg. The Cα contact count is the number of residue pairs whose Cα atoms are within 8 Å and are more than four positions apart in sequence — a standard proxy for tertiary packing density. The bounding box is the smallest axis-aligned box enclosing all Cα atoms.

Accessible surface area quantifies burial. A residue with SASA near zero is packed into the hydrophobic core; one with SASA >100 Å² sits on the surface. Computed here via the Shrake–Rupley numerical algorithm with a 1.4 Å probe.

The contact map is a binary N×N matrix image: pixel (i, j) is dark where Cα_i and Cα_j are within 8 Å and |i−j|>4. Because the |i−j|>4 filter removes local helical contacts, off-diagonal stripes parallel to the main diagonal indicate parallel β-sheets; stripes perpendicular to it indicate antiparallel β-sheets. The Ramachandran plot scatters every residue's (φ, ψ) pair against the sterically allowed regions. The PAE heatmap renders the predicted-aligned-error matrix.

— Structural neighborhood —

A 3Di character summarizes, for each residue, the relative orientation of the Cα frame of its nearest spatial neighbor. Because it encodes fold topology rather than chemistry, 3Di alignments detect remote structural similarity that sequence alignment misses.

Structural nearest neighbors (via Foldseek easy-search vs the PDB). Reported per hit: target PDB id, E-value, and alignment TM-score. A TM-score above ~0.5 is the conventional threshold for 'same fold'.

— Confidence and disorder —

For AlphaFold models, the B-factor field carries pLDDT — the model's own estimate of local accuracy on a 0–100 scale. Regions with pLDDT<50 should be treated as essentially unmodeled; they often correspond to intrinsically disordered segments.

B-factor (Debye–Waller factor) reflects atomic displacement in the crystal lattice. It is an experimental observable (units Å²), not a prediction; low values mean the atom is pinned down, high values mean it moves or is heterogeneous across the crystal.

Predicted Aligned Error (PAE) is an AlphaFold confidence matrix: entry (i, j) is the expected error in the position of residue j, in ångströms, when the prediction is superimposed on the true structure at residue i. Low PAE within a block of residues means that block is internally rigid and well-predicted; high PAE between two blocks means their relative placement is uncertain even if each block individually is confident.